Protein AF-0000000086882531 (afdb_homodimer)

InterPro domains:
  IPR013691 C-methyltransferase [PF08484] (257-352)
  IPR029063 S-adenosyl-L-methionine-dependent methyltransferase superfamily [G3DSA:3.40.50.150] (56-241)
  IPR029063 S-adenosyl-L-methionine-dependent methyltransferase superfamily [SSF53335] (78-250)
  IPR038576 Methyltransferase putative zinc binding domain superfamily [G3DSA:6.20.50.110] (1-54)

Solvent-accessible surface area (backbone atoms only — not comparable to full-atom values): 38892 Å² total; per-residue (Å²): 132,55,52,29,57,80,80,57,45,61,49,41,85,59,55,71,45,63,48,24,37,68,48,83,62,83,62,32,38,85,89,45,41,87,73,52,55,50,34,68,48,40,36,26,28,22,66,31,60,53,44,34,27,46,57,59,77,74,52,92,56,48,75,52,63,60,78,88,65,81,78,47,71,68,53,49,54,50,48,50,52,55,51,50,49,50,35,61,74,67,66,42,69,68,35,41,29,33,31,49,61,34,40,67,28,65,64,54,54,57,52,56,74,42,66,40,45,62,36,30,28,25,52,38,66,70,30,48,52,53,25,45,74,71,72,48,55,66,43,83,41,75,64,82,32,50,80,43,78,59,88,83,56,60,25,44,32,39,37,30,69,66,46,63,32,33,42,79,46,46,43,44,37,44,30,9,52,53,67,31,35,40,80,74,14,31,34,41,43,27,34,60,22,35,59,45,36,60,74,55,49,44,69,36,72,63,46,63,62,49,37,44,49,36,34,75,66,42,43,50,51,46,42,28,62,30,15,32,38,76,78,43,74,44,67,38,85,90,41,44,30,33,41,31,36,33,30,43,51,74,76,82,69,49,70,56,52,58,50,37,52,51,49,39,40,50,46,52,49,53,48,44,75,77,44,77,44,30,30,33,37,32,77,44,57,44,30,47,29,44,36,35,66,58,54,36,56,81,60,44,72,38,30,28,31,85,54,70,90,53,36,77,20,22,44,51,49,52,60,40,47,22,32,45,68,72,51,49,77,78,53,77,52,54,28,34,43,28,33,38,74,92,44,33,65,59,52,51,50,50,39,55,70,77,37,64,84,39,45,37,29,38,63,53,87,63,39,77,43,76,59,130,130,54,55,30,57,78,80,58,44,61,48,40,84,58,52,72,44,63,49,25,37,67,48,83,62,84,61,32,37,85,88,46,41,87,73,54,54,49,33,69,47,41,36,26,28,23,66,31,61,53,44,34,28,47,57,59,76,74,52,92,53,47,74,52,64,60,79,88,66,80,79,48,72,67,52,49,54,51,48,51,51,52,52,50,50,50,35,60,76,67,68,43,70,69,35,41,29,34,31,50,61,35,39,66,27,66,63,54,53,58,51,56,74,42,68,41,46,61,35,29,29,25,51,39,66,70,30,47,52,53,24,45,72,71,72,47,55,66,42,82,42,73,65,80,33,48,81,43,77,60,88,82,55,60,26,43,31,38,35,30,69,66,46,61,31,34,42,78,46,46,42,44,36,43,30,9,52,53,67,30,34,40,79,74,13,32,34,41,45,27,32,62,22,35,59,45,36,59,73,51,52,44,70,35,72,64,48,61,62,49,36,44,48,37,32,74,66,42,44,52,51,47,42,28,62,31,15,32,38,75,78,43,75,43,68,37,84,88,40,46,30,32,40,32,35,32,29,45,51,73,76,82,68,49,69,57,52,59,50,35,52,50,49,39,43,50,46,51,49,54,49,44,74,76,44,77,46,30,29,33,36,34,76,44,59,45,30,47,30,46,35,34,68,56,54,36,56,82,60,45,73,39,30,28,31,85,53,68,90,54,36,77,18,23,45,52,48,52,61,39,46,23,33,46,67,70,52,50,78,80,53,76,53,54,29,34,43,28,33,40,75,94,46,32,65,60,52,50,50,50,38,53,71,77,38,66,83,38,47,38,30,37,62,52,85,67,38,75,42,78,59,130

Sequence (744 aa):
MRKCRICGNETINLFKIENMPSRSQFFPTEEIINMDKPITLNIVQCSKCGLVQLDNEPVSYYKEVIRATSVSSKMKKFRLHQLKTFIEKYKLYKKKGIEIGCGNCDYLDILNELDIEIYGIEFSEKNIKICKEKNLKVFKGFIENEIYKIPKKPYDIFFIFNYLEHIPNPIIFLKGIWNNLTENGIGIIEVPNFNMILKEKMLSEFTIDHLSYFTKNTLELTLKLSGFEILEINEIWNDYILSAIVRKRNLINVEDFDNFKTILKKNIDDFIKENNDFAIWGAGHQALAIIAMTNLNKKCKFIIDSASFKQNKYTPATHIKIVSPEYLRKHNVKSILIMAGSYSDEIAQILKKEYPDIKNYILKQNKIIRNNMRKCRICGNETINLFKIENMPSRSQFFPTEEIINMDKPITLNIVQCSKCGLVQLDNEPVSYYKEVIRATSVSSKMKKFRLHQLKTFIEKYKLYKKKGIEIGCGNCDYLDILNELDIEIYGIEFSEKNIKICKEKNLKVFKGFIENEIYKIPKKPYDIFFIFNYLEHIPNPIIFLKGIWNNLTENGIGIIEVPNFNMILKEKMLSEFTIDHLSYFTKNTLELTLKLSGFEILEINEIWNDYILSAIVRKRNLINVEDFDNFKTILKKNIDDFIKENNDFAIWGAGHQALAIIAMTNLNKKCKFIIDSASFKQNKYTPATHIKIVSPEYLRKHNVKSILIMAGSYSDEIAQILKKEYPDIKNYILKQNKIIRNN

Radius of gyration: 32.29 Å; Cα contacts (8 Å, |Δi|>4): 1589; chains: 2; bounding box: 60×104×72 Å

Foldseek 3Di:
DFADLFPRADKAWDDKDWQAFPDPDDDDDPVCVVVGGGDMWTWIFGPPLTWIFTPDDADPCLQQDADPDAQDPVRLVVLLVVVQCVCVVVVCAQFEEEEEACHLVRSVLSVVPGRYRYEYEGADPVSVVSCVVVVGHYHHDALPFLCDEDPPFQGQEYEYEASLQQDSRSLRRLNNNLVRYDQWRKYKHKHFALVVCVVVVPPVPDDSRGGIHDHPSSVCSSQVSNQWDWPDWDQDPPSGMIMTMITGDDDDDCVVVVVVLVLLLVQVVVVCVVFQWEAEEAQDPVVLVSCQSNVCLVRHQAYEYQDPVQAQFARPPSGGHYHYPVVCVVPPTQEYEYDHPPCRVVVLVVCCVPPVRHWYWYQDPSHIHTDD/DFADLFPRADKAWDDKDWQAFPDPDDDDDPVCVVVGGGDMWTWIFGPPLTWIFTPDDADPCLQQDADPDAQDPVRLVVLLVVVQCVCVVVVCAQFEEEEEACHLVRSVLSVVPGRYRYEYEGADPVSVVSCVVVVGHYHHDALPFLCDEDPPFDGQEYEYEASLQQDSRSLRRLNNNLVRYDQWRKYKHKHFALVVCVVVVPPVPDDSRGGIHDHPSSVCSSQVSNQWDWPDWDQDPVSGMIMTMITGDDDDDCVVVVVVLVLLLVQVVVVCVVFQWEAEEAQDPVVLVSCQSNVCLVRHQAYEYQDPVQAQFARPPSGGHYHYPCVCVVPPTQEYEYDHPPCRVVVLVVCCVVPVRHWYWYQDPSHIHTDD

Organism: NCBI:txid2108365

pLDDT: mean 92.47, std 6.97, range [51.97, 98.88]

Secondary structure (DSSP, 8-state):
-PPPTTT---EEEEEEEEEE-S-SSSPPPTTTGGG---EEEEEEEESSS--EEE-SPPPTTGGG----SPPPHHHHHHHHHHHHHHHHHTT-TT-EEEEES-TTSHHHHHHTTSSSEEEEEES-HHHHHHHHHTT--EEE----STT---TT--EEEEEEES-GGG-S-HHHHHHHHHTTEEEEEEEEEEEE-HHHHHHTT-GGG--TT--EE--HHHHHHHHHHTTEEEEEEEEETTTTEEEEEEEEPPPPPTHHHHHHHHHHHHHHHHHHHH-SSEEEE--SHHHHHHHHHHTGGGT---EE-S-GGGTTEE-TTT-PEEE-TTHHHHS--SEEEE--GGGHHHHHHHHHHH-TTSEEEEEETTEEEEE-/-PPPTTT---EEEEEEEEEE-S-SSSPPPTTTGGG---EEEEEEEESSS--EEE-SPPPTTGGG----SPPPHHHHHHHHHHHHHHHHHTT-TT-EEEEES-TT-HHHHHHTTSSSEEEEEES-HHHHHHHHHTT--EEE----STT---TT--EEEEEEES-GGG-S-HHHHHHHHHTTEEEEEEEEEEEE-HHHHHHTT-GGG--TT--EE--HHHHHHHHHHTTEEEEEEEEETTTTEEEEEEEEPPPPPTHHHHHHHHHHHHHHHHHHHH-SSEEEE--SHHHHHHHHHHTGGGT---EE-S-GGGTTEE-TTT-PEEE-TTHHHHS--SEEEE--GGGHHHHHHHHHHH-TTSEEEEEETTEEEEE-

Structure (mmCIF, N/CA/C/O backbone):
data_AF-0000000086882531-model_v1
#
loop_
_entity.id
_entity.type
_entity.pdbx_description
1 polymer Methyltransferase
#
loop_
_atom_site.group_PDB
_atom_site.id
_atom_site.type_symbol
_atom_site.label_atom_id
_atom_site.label_alt_id
_atom_site.label_comp_id
_atom_site.label_asym_id
_atom_site.label_entity_id
_atom_site.label_seq_id
_atom_site.pdbx_PDB_ins_code
_atom_site.Cartn_x
_atom_site.Cartn_y
_atom_site.Cartn_z
_atom_site.occupancy
_atom_site.B_iso_or_equiv
_atom_site.auth_seq_id
_atom_site.auth_comp_id
_atom_site.auth_asym_id
_atom_site.auth_atom_id
_atom_site.pdbx_PDB_model_num
ATOM 1 N N . MET A 1 1 ? 15.336 5.59 17.641 1 72.19 1 MET A N 1
ATOM 2 C CA . MET A 1 1 ? 14.375 6.191 16.719 1 72.19 1 MET A CA 1
ATOM 3 C C . MET A 1 1 ? 13.062 5.422 16.719 1 72.19 1 MET A C 1
ATOM 5 O O . MET A 1 1 ? 13.055 4.191 16.812 1 72.19 1 MET A O 1
ATOM 9 N N . ARG A 1 2 ? 12.008 6.219 16.734 1 83.12 2 ARG A N 1
ATOM 10 C CA . ARG A 1 2 ? 10.688 5.598 16.656 1 83.12 2 ARG A CA 1
ATOM 11 C C . ARG A 1 2 ? 10.523 4.809 15.367 1 83.12 2 ARG A C 1
ATOM 13 O O . ARG A 1 2 ? 11.148 5.133 14.352 1 83.12 2 ARG A O 1
ATOM 20 N N . LYS A 1 3 ? 9.82 3.76 15.453 1 94.5 3 LYS A N 1
ATOM 21 C CA . LYS A 1 3 ? 9.461 2.971 14.281 1 94.5 3 LYS A CA 1
ATOM 22 C C . LYS A 1 3 ? 8.44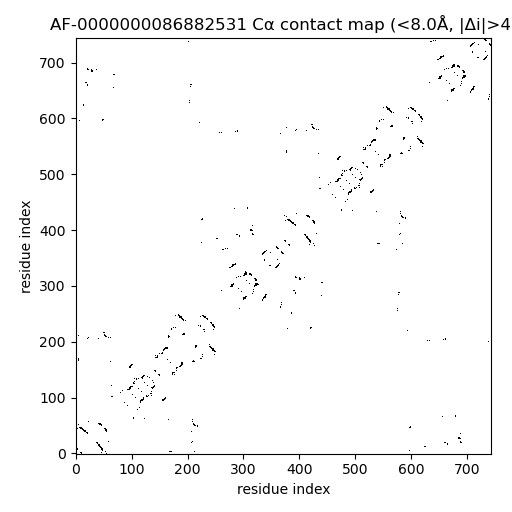5 3.709 13.414 1 94.5 3 LYS A C 1
ATOM 24 O O . LYS A 1 3 ? 7.793 4.648 13.875 1 94.5 3 LYS A O 1
ATOM 29 N N . CYS A 1 4 ? 8.461 3.334 12.18 1 97.19 4 CYS A N 1
ATOM 30 C CA . CYS A 1 4 ? 7.5 3.908 11.242 1 97.19 4 CYS A CA 1
ATOM 31 C C . CYS A 1 4 ? 6.078 3.754 11.766 1 97.19 4 CYS A C 1
ATOM 33 O O . CYS A 1 4 ? 5.684 2.672 12.203 1 97.19 4 CYS A O 1
ATOM 35 N N . ARG A 1 5 ? 5.301 4.77 11.664 1 96.81 5 ARG A N 1
ATOM 36 C CA . ARG A 1 5 ? 3.938 4.805 12.18 1 96.81 5 ARG A CA 1
ATOM 37 C C . ARG A 1 5 ? 2.994 3.986 11.312 1 96.81 5 ARG A C 1
ATOM 39 O O . ARG A 1 5 ? 1.882 3.654 11.727 1 96.81 5 ARG A O 1
ATOM 46 N N . ILE A 1 6 ? 3.428 3.627 10.125 1 95.94 6 ILE A N 1
ATOM 47 C CA . ILE A 1 6 ? 2.559 2.924 9.188 1 95.94 6 ILE A CA 1
ATOM 48 C C . ILE A 1 6 ? 2.957 1.452 9.117 1 95.94 6 ILE A C 1
ATOM 50 O O . ILE A 1 6 ? 2.137 0.568 9.383 1 95.94 6 ILE A O 1
ATOM 54 N N . CYS A 1 7 ? 4.262 1.248 8.844 1 94.12 7 CYS A N 1
ATOM 55 C CA . CYS A 1 7 ? 4.625 -0.129 8.523 1 94.12 7 CYS A CA 1
ATOM 56 C C . CYS A 1 7 ? 5.492 -0.729 9.625 1 94.12 7 CYS A C 1
ATOM 58 O O . CYS A 1 7 ? 5.836 -1.912 9.578 1 94.12 7 CYS A O 1
ATOM 60 N N . GLY A 1 8 ? 5.918 0.027 10.602 1 93.31 8 GLY A N 1
ATOM 61 C CA . GLY A 1 8 ? 6.652 -0.483 11.75 1 93.31 8 GLY A CA 1
ATOM 62 C C . GLY A 1 8 ? 8.133 -0.67 11.477 1 93.31 8 GLY A C 1
ATOM 63 O O . GLY A 1 8 ? 8.891 -1.048 12.367 1 93.31 8 GLY A O 1
ATOM 64 N N . ASN A 1 9 ? 8.609 -0.388 10.297 1 92 9 ASN A N 1
ATOM 65 C CA . ASN A 1 9 ? 10.023 -0.531 9.969 1 92 9 ASN A CA 1
ATOM 66 C C . ASN A 1 9 ? 10.852 0.616 10.539 1 92 9 ASN A C 1
ATOM 68 O O . ASN A 1 9 ? 10.305 1.567 11.094 1 92 9 ASN A O 1
ATOM 72 N N . GLU A 1 10 ? 12.148 0.481 10.352 1 92.94 10 GLU A N 1
ATOM 73 C CA . GLU A 1 10 ? 13.062 1.489 10.867 1 92.94 10 GLU A CA 1
ATOM 74 C C . GLU A 1 10 ? 12.984 2.777 10.055 1 92.94 10 GLU A C 1
ATOM 76 O O . GLU A 1 10 ? 12.695 2.746 8.859 1 92.94 10 GLU A O 1
ATOM 81 N N . THR A 1 11 ? 13.219 3.846 10.781 1 95.25 11 THR A N 1
ATOM 82 C CA . THR A 1 11 ? 13.25 5.148 10.133 1 95.25 11 THR A CA 1
ATOM 83 C C . THR A 1 11 ? 14.68 5.688 10.07 1 95.25 11 THR A C 1
ATOM 85 O O . THR A 1 11 ? 15.547 5.246 10.836 1 95.25 11 THR A O 1
ATOM 88 N N . ILE A 1 12 ? 14.891 6.527 9.102 1 93 12 ILE A N 1
ATOM 89 C CA . ILE A 1 12 ? 16.188 7.176 8.922 1 93 12 ILE A CA 1
ATOM 90 C C . ILE A 1 12 ? 16.047 8.672 9.18 1 93 12 ILE A C 1
ATOM 92 O O . ILE A 1 12 ? 15.07 9.297 8.766 1 93 12 ILE A O 1
ATOM 96 N N . ASN A 1 13 ? 17.078 9.258 9.836 1 93 13 ASN A N 1
ATOM 97 C CA . ASN A 1 13 ? 17.078 10.695 10.086 1 93 13 ASN A CA 1
ATOM 98 C C . ASN A 1 13 ? 17.172 11.492 8.781 1 93 13 ASN A C 1
ATOM 100 O O . ASN A 1 13 ? 18.062 11.242 7.969 1 93 13 ASN A O 1
ATOM 104 N N . LEU A 1 14 ? 16.281 12.367 8.625 1 91.31 14 LEU A N 1
ATOM 105 C CA . LEU A 1 14 ? 16.344 13.25 7.465 1 91.31 14 LEU A CA 1
ATOM 106 C C . LEU A 1 14 ? 16.984 14.586 7.836 1 91.31 14 LEU A C 1
ATOM 108 O O . LEU A 1 14 ? 18.078 14.914 7.348 1 91.31 14 LEU A O 1
ATOM 112 N N . PHE A 1 15 ? 16.25 15.391 8.672 1 90.19 15 PHE A N 1
ATOM 113 C CA . PHE A 1 15 ? 16.766 16.672 9.156 1 90.19 15 PHE A CA 1
ATOM 114 C C . PHE A 1 15 ? 16.062 17.078 10.445 1 90.19 15 PHE A C 1
ATOM 116 O O . PHE A 1 15 ? 15.148 16.391 10.906 1 90.19 15 PHE A O 1
ATOM 123 N N . LYS A 1 16 ? 16.578 18.141 11.023 1 92.5 16 LYS A N 1
ATOM 124 C CA . LYS A 1 16 ? 16.047 18.688 12.258 1 92.5 16 LYS A CA 1
ATOM 125 C C . LYS A 1 16 ? 15.727 20.172 12.109 1 92.5 16 LYS A C 1
ATOM 127 O O . LYS A 1 16 ? 16.359 20.875 11.32 1 92.5 16 LYS A O 1
ATOM 132 N N . ILE A 1 17 ? 14.703 20.594 12.75 1 91.69 17 ILE A N 1
ATOM 133 C CA . ILE A 1 17 ? 14.383 22.016 12.852 1 91.69 17 ILE A CA 1
ATOM 134 C C . ILE A 1 17 ? 14.414 22.453 14.312 1 91.69 17 ILE A C 1
ATOM 136 O O . ILE A 1 17 ? 13.617 21.984 15.133 1 91.69 17 ILE A O 1
ATOM 140 N N . GLU A 1 18 ? 15.273 23.406 14.602 1 92.69 18 GLU A N 1
ATOM 141 C CA . GLU A 1 18 ? 15.5 23.812 15.984 1 92.69 18 GLU A CA 1
ATOM 142 C C . GLU A 1 18 ? 14.609 25 16.359 1 92.69 18 GLU A C 1
ATOM 144 O O . GLU A 1 18 ? 14.07 25.688 15.484 1 92.69 18 GLU A O 1
ATOM 149 N N . ASN A 1 19 ? 14.422 25.172 17.672 1 92.88 19 ASN A N 1
ATOM 150 C CA . ASN A 1 19 ? 13.781 26.328 18.297 1 92.88 19 ASN A CA 1
ATOM 151 C C . ASN A 1 19 ? 12.32 26.438 17.875 1 92.88 19 ASN A C 1
ATOM 153 O O . ASN A 1 19 ? 11.805 27.547 17.703 1 92.88 19 ASN A O 1
ATOM 157 N N . MET A 1 20 ? 11.695 25.281 17.703 1 95 20 MET A N 1
ATOM 158 C CA . MET A 1 20 ? 10.305 25.266 17.25 1 95 20 MET A CA 1
ATOM 159 C C . MET A 1 20 ? 9.344 25.281 18.438 1 95 20 MET A C 1
ATOM 161 O O . MET A 1 20 ? 9.711 24.906 19.547 1 95 20 MET A O 1
ATOM 165 N N . PRO A 1 21 ? 8.125 25.797 18.156 1 94 21 PRO A N 1
ATOM 166 C CA . PRO A 1 21 ? 7.105 25.719 19.203 1 94 21 PRO A CA 1
ATOM 167 C C . PRO A 1 21 ? 6.828 24.297 19.672 1 94 21 PRO A C 1
ATOM 169 O O . PRO A 1 21 ? 6.742 23.391 18.844 1 94 21 PRO A O 1
ATOM 172 N N . SER A 1 22 ? 6.695 24.094 20.969 1 91.88 22 SER A N 1
ATOM 173 C CA . SER A 1 22 ? 6.371 22.781 21.531 1 91.88 22 SER A CA 1
ATOM 174 C C . SER A 1 22 ? 4.879 22.5 21.438 1 91.88 22 SER A C 1
ATOM 176 O O . SER A 1 22 ? 4.426 21.406 21.781 1 91.88 22 SER A O 1
ATOM 178 N N . ARG A 1 23 ? 4.156 23.469 20.984 1 87.75 23 ARG A N 1
ATOM 179 C CA . ARG A 1 23 ? 2.703 23.375 20.875 1 87.75 23 ARG A CA 1
ATOM 180 C C . ARG A 1 23 ? 2.174 24.375 19.844 1 87.75 23 ARG A C 1
ATOM 182 O O . ARG A 1 23 ? 2.725 25.453 19.672 1 87.75 23 ARG A O 1
ATOM 189 N N . SER A 1 24 ? 1.18 23.922 19.188 1 80.75 24 SER A N 1
ATOM 190 C CA . SER A 1 24 ? 0.514 24.812 18.25 1 80.75 24 SER A CA 1
ATOM 191 C C . SER A 1 24 ? -0.812 25.312 18.797 1 80.75 24 SER A C 1
ATOM 193 O O . SER A 1 24 ? -1.482 26.141 18.188 1 80.75 24 SER A O 1
ATOM 195 N N . GLN A 1 25 ? -1.123 24.703 19.844 1 78.75 25 GLN A N 1
ATOM 196 C CA . GLN A 1 25 ? -2.32 25.109 20.578 1 78.75 25 GLN A CA 1
ATOM 197 C C . GLN A 1 25 ? -1.998 25.406 22.031 1 78.75 25 GLN A C 1
ATOM 199 O O . GLN A 1 25 ? -0.89 25.125 22.5 1 78.75 25 GLN A O 1
ATOM 204 N N . PHE A 1 26 ? -2.9 26.125 22.75 1 81.88 26 PHE A N 1
ATOM 205 C CA . PHE A 1 26 ? -2.768 26.438 24.172 1 81.88 26 PHE A CA 1
ATOM 206 C C . PHE A 1 26 ? -1.588 27.375 24.406 1 81.88 26 PHE A C 1
ATOM 208 O O . PHE A 1 26 ? -0.635 27.016 25.094 1 81.88 26 PHE A O 1
ATOM 215 N N . PHE A 1 27 ? -1.718 28.547 24 1 90.19 27 PHE A N 1
ATOM 216 C CA . PHE A 1 27 ? -0.686 29.578 24.078 1 90.19 27 PHE A CA 1
ATOM 217 C C . PHE A 1 27 ? -0.364 29.906 25.531 1 90.19 27 PHE A C 1
ATOM 219 O O . PHE A 1 27 ? -1.26 29.969 26.375 1 90.19 27 PHE A O 1
ATOM 226 N N . PRO A 1 28 ? 0.901 30.094 25.797 1 92.56 28 PRO A N 1
ATOM 227 C CA . PRO A 1 28 ? 1.284 30.406 27.172 1 92.56 28 PRO A CA 1
ATOM 228 C C . PRO A 1 28 ? 0.751 31.75 27.656 1 92.56 28 PRO A C 1
ATOM 230 O O . PRO A 1 28 ? 0.736 32.719 26.891 1 92.56 28 PRO A O 1
ATOM 233 N N . THR A 1 29 ? 0.292 31.766 28.891 1 93.06 29 THR A N 1
ATOM 234 C CA . THR A 1 29 ? -0.049 33 29.578 1 93.06 29 THR A CA 1
ATOM 235 C C . THR A 1 29 ? 1.18 33.594 30.25 1 93.06 29 THR A C 1
ATOM 237 O O . THR A 1 29 ? 2.248 33 30.266 1 93.06 29 THR A O 1
ATOM 240 N N . GLU A 1 30 ? 0.926 34.781 30.734 1 92.31 30 GLU A N 1
ATOM 241 C CA . GLU A 1 30 ? 2.021 35.438 31.438 1 92.31 30 GLU A CA 1
ATOM 242 C C . GLU A 1 30 ? 2.516 34.594 32.625 1 92.31 30 GLU A C 1
ATOM 244 O O . GLU A 1 30 ? 3.711 34.594 32.906 1 92.31 30 GLU A O 1
ATOM 249 N N . GLU A 1 31 ? 1.667 33.844 33.219 1 92.06 31 GLU A N 1
ATOM 250 C CA . GLU A 1 31 ? 1.961 33.062 34.438 1 92.06 31 GLU A CA 1
ATOM 251 C C . GLU A 1 31 ? 2.846 31.875 34.125 1 92.06 31 GLU A C 1
ATOM 253 O O . GLU A 1 31 ? 3.643 31.438 34.969 1 92.06 31 GLU A O 1
ATOM 258 N N . ILE A 1 32 ? 2.717 31.359 32.906 1 91.19 32 ILE A N 1
ATOM 259 C CA . ILE A 1 32 ? 3.406 30.109 32.656 1 91.19 32 ILE A CA 1
ATOM 260 C C . ILE A 1 32 ? 4.395 30.281 31.5 1 91.19 32 ILE A C 1
ATOM 262 O O . ILE A 1 32 ? 4.949 29.312 30.984 1 91.19 32 ILE A O 1
ATOM 266 N N . ILE A 1 33 ? 4.578 31.438 31.062 1 92.06 33 ILE A N 1
ATOM 267 C CA . ILE A 1 33 ? 5.426 31.734 29.906 1 92.06 33 ILE A CA 1
ATOM 268 C C . ILE A 1 33 ? 6.84 31.219 30.156 1 92.06 33 ILE A C 1
ATOM 270 O O . ILE A 1 33 ? 7.52 30.781 29.234 1 92.06 33 ILE A O 1
ATOM 274 N N . ASN A 1 34 ? 7.332 31.266 31.391 1 91 34 ASN A N 1
ATOM 275 C CA . ASN A 1 34 ? 8.688 30.844 31.734 1 91 34 ASN A CA 1
ATOM 276 C C . ASN A 1 34 ? 8.852 29.344 31.609 1 91 34 ASN A C 1
ATOM 278 O O . ASN A 1 34 ? 9.969 28.828 31.5 1 91 34 ASN A O 1
ATOM 282 N N . MET A 1 35 ? 7.742 28.641 31.609 1 92 35 MET A N 1
ATOM 283 C CA . MET A 1 35 ? 7.773 27.188 31.516 1 92 35 MET A CA 1
ATOM 284 C C . MET A 1 35 ? 7.785 26.734 30.062 1 92 35 MET A C 1
ATOM 286 O O . MET A 1 35 ? 8.109 25.594 29.766 1 92 35 MET A O 1
ATOM 290 N N . ASP A 1 36 ? 7.391 27.625 29.219 1 93.75 36 ASP A N 1
ATOM 291 C CA . ASP A 1 36 ? 7.344 27.297 27.797 1 93.75 36 ASP A CA 1
ATOM 292 C C . ASP A 1 36 ? 8.742 27.297 27.188 1 93.75 36 ASP A C 1
ATOM 294 O O . ASP A 1 36 ? 9.43 28.328 27.203 1 93.75 36 ASP A O 1
ATOM 298 N N . LYS A 1 37 ? 9.195 26.125 26.688 1 93.56 37 LYS A N 1
ATOM 299 C CA . LYS A 1 37 ? 10.516 26 26.078 1 93.56 37 LYS A CA 1
ATOM 300 C C . LYS A 1 37 ? 10.406 25.531 24.641 1 93.56 37 LYS A C 1
ATOM 302 O O . LYS A 1 37 ? 9.562 24.688 24.312 1 93.56 37 LYS A O 1
ATOM 307 N N . PRO A 1 38 ? 11.289 26.141 23.797 1 95.12 38 PRO A N 1
ATOM 308 C CA . PRO A 1 38 ? 11.32 25.625 22.422 1 95.12 38 PRO A CA 1
ATOM 309 C C . PRO A 1 38 ? 11.789 24.172 22.328 1 95.12 38 PRO A C 1
ATOM 311 O O . PRO A 1 38 ? 12.383 23.656 23.281 1 95.12 38 PRO A O 1
ATOM 314 N N . ILE A 1 39 ? 11.445 23.562 21.234 1 96.06 39 ILE A N 1
ATOM 315 C CA . ILE A 1 39 ? 11.844 22.172 21.016 1 96.06 39 ILE A CA 1
ATOM 316 C C . ILE A 1 39 ? 12.508 22.031 19.656 1 96.06 39 ILE A C 1
ATOM 318 O O . ILE A 1 39 ? 12.461 22.953 18.828 1 96.06 39 ILE A O 1
ATOM 322 N N . THR A 1 40 ? 13.141 20.891 19.531 1 96.62 40 THR A N 1
ATOM 323 C CA . THR A 1 40 ? 13.664 20.484 18.219 1 96.62 40 THR A CA 1
ATOM 324 C C . THR A 1 40 ? 12.758 19.453 17.562 1 96.62 40 THR A C 1
ATOM 326 O O . THR A 1 40 ? 12.406 18.453 18.172 1 96.62 40 THR A O 1
ATOM 329 N N . LEU A 1 41 ? 12.289 19.781 16.344 1 95.81 41 LEU A N 1
ATOM 330 C CA . LEU A 1 41 ? 11.57 18.781 15.562 1 95.81 41 LEU A CA 1
ATOM 331 C C . LEU A 1 41 ? 12.547 17.844 14.852 1 95.81 41 LEU A C 1
ATOM 333 O O . LEU A 1 41 ? 13.43 18.297 14.125 1 95.81 41 LEU A O 1
ATOM 337 N N . ASN A 1 42 ? 12.406 16.594 15.102 1 96.62 42 ASN A N 1
ATOM 338 C CA . ASN A 1 42 ? 13.203 15.562 14.438 1 96.62 42 ASN A CA 1
ATOM 339 C C . ASN A 1 42 ? 12.422 14.875 13.32 1 96.62 42 ASN A C 1
ATOM 341 O O . ASN A 1 42 ? 11.594 14 13.578 1 96.62 42 ASN A O 1
ATOM 345 N N . ILE A 1 43 ? 12.742 15.227 12.102 1 95.06 43 ILE A N 1
ATOM 346 C CA . ILE A 1 43 ? 12.039 14.688 10.945 1 95.06 43 ILE A CA 1
ATOM 347 C C . ILE A 1 43 ? 12.773 13.453 10.422 1 95.06 43 ILE A C 1
ATOM 349 O O . ILE A 1 43 ? 13.969 13.508 10.125 1 95.06 43 ILE A O 1
ATOM 353 N N . VAL A 1 44 ? 12.039 12.375 10.312 1 96.38 44 VAL A N 1
ATOM 354 C CA . VAL A 1 44 ? 12.609 11.109 9.875 1 96.38 44 VAL A CA 1
ATOM 355 C C . VAL A 1 44 ? 11.781 10.531 8.727 1 96.38 44 VAL A C 1
ATOM 357 O O . VAL A 1 44 ? 10.656 10.984 8.484 1 96.38 44 VAL A O 1
ATOM 360 N N . GLN A 1 45 ? 12.336 9.602 8.016 1 95.56 45 GLN A N 1
ATOM 361 C CA . GLN A 1 45 ? 11.641 8.906 6.934 1 95.56 45 GLN A CA 1
ATOM 362 C C . GLN A 1 45 ? 11.812 7.395 7.055 1 95.56 45 GLN A C 1
ATOM 364 O O . GLN A 1 45 ? 12.891 6.906 7.395 1 95.56 45 GLN A O 1
ATOM 369 N N . CYS A 1 46 ? 10.758 6.719 6.84 1 95.81 46 CYS A N 1
ATOM 370 C CA . CYS A 1 46 ? 10.812 5.262 6.832 1 95.81 46 CYS A CA 1
ATOM 371 C C . CYS A 1 46 ? 11.648 4.754 5.664 1 95.81 46 CYS A C 1
ATOM 373 O O . CYS A 1 46 ? 11.469 5.195 4.527 1 95.81 46 CYS A O 1
ATOM 375 N N . SER A 1 47 ? 12.445 3.795 5.895 1 89.69 47 SER A N 1
ATOM 376 C CA . SER A 1 47 ? 13.336 3.236 4.883 1 89.69 47 SER A CA 1
ATOM 377 C C . SER A 1 47 ? 12.586 2.307 3.936 1 89.69 47 SER A C 1
ATOM 379 O O . SER A 1 47 ? 13.109 1.926 2.887 1 89.69 47 SER A O 1
ATOM 381 N N . LYS A 1 48 ? 11.383 1.989 4.25 1 92.75 48 LYS A N 1
ATOM 382 C CA . LYS A 1 48 ? 10.633 1.029 3.445 1 92.75 48 LYS A CA 1
ATOM 383 C C . LYS A 1 48 ? 9.422 1.687 2.797 1 92.75 48 LYS A C 1
ATOM 385 O O . LYS A 1 48 ? 9.492 2.16 1.662 1 92.75 48 LYS A O 1
ATOM 390 N N . CYS A 1 49 ? 8.438 2.062 3.561 1 94.31 49 CYS A N 1
ATOM 391 C CA . CYS A 1 49 ? 7.207 2.566 2.955 1 94.31 49 CYS A CA 1
ATOM 392 C C . CYS A 1 49 ? 7.371 4.016 2.516 1 94.31 49 CYS A C 1
ATOM 394 O O . CYS A 1 49 ? 6.555 4.535 1.753 1 94.31 49 CYS A O 1
ATOM 396 N N . GLY A 1 50 ? 8.383 4.719 3.094 1 95.44 50 GLY A N 1
ATOM 397 C CA . GLY A 1 50 ? 8.711 6.059 2.625 1 95.44 50 GLY A CA 1
ATOM 398 C C . GLY A 1 50 ? 8.016 7.152 3.416 1 95.44 50 GLY A C 1
ATOM 399 O O . GLY A 1 50 ? 8.211 8.336 3.145 1 95.44 50 GLY A O 1
ATOM 400 N N . LEU A 1 51 ? 7.297 6.812 4.41 1 97.38 51 LEU A N 1
ATOM 401 C CA . LEU A 1 51 ? 6.602 7.824 5.195 1 97.38 51 LEU A CA 1
ATOM 402 C C . LEU A 1 51 ? 7.59 8.781 5.852 1 97.38 51 LEU A C 1
ATOM 404 O O . LEU A 1 51 ? 8.562 8.352 6.469 1 97.38 51 LEU A O 1
ATOM 408 N N . VAL A 1 52 ? 7.328 10.055 5.68 1 96.44 52 VAL A N 1
ATOM 409 C CA . VAL A 1 52 ? 7.996 11.086 6.477 1 96.44 52 VAL A CA 1
ATOM 410 C C . VAL A 1 52 ? 7.18 11.375 7.734 1 96.44 52 VAL A C 1
ATOM 412 O O . VAL A 1 52 ? 5.957 11.516 7.668 1 96.44 52 VAL A O 1
ATOM 415 N N . GLN A 1 53 ? 7.883 11.367 8.852 1 97.94 53 GLN A N 1
ATOM 416 C CA . GLN A 1 53 ? 7.18 11.547 10.117 1 97.94 53 GLN A CA 1
ATOM 417 C C . GLN A 1 53 ? 8.07 12.227 11.148 1 97.94 53 GLN A C 1
ATOM 419 O O . GLN A 1 53 ? 9.281 12.367 10.938 1 97.94 53 GLN A O 1
ATOM 424 N N . LEU A 1 54 ? 7.43 12.695 12.156 1 97.38 54 LEU A N 1
ATOM 425 C CA . LEU A 1 54 ? 8.188 13.18 13.312 1 97.38 54 LEU A CA 1
ATOM 426 C C . LEU A 1 54 ? 8.594 12.016 14.211 1 97.38 54 LEU A C 1
ATOM 428 O O . LEU A 1 54 ? 7.805 11.094 14.445 1 97.38 54 LEU A O 1
ATOM 432 N N . ASP A 1 55 ? 9.789 12.047 14.648 1 97 55 ASP A N 1
ATOM 433 C CA . ASP A 1 55 ? 10.258 11.109 15.664 1 97 55 ASP A CA 1
ATOM 434 C C . ASP A 1 55 ? 9.984 11.641 17.078 1 97 55 ASP A C 1
ATOM 436 O O . ASP A 1 55 ? 10.219 10.938 18.062 1 97 55 ASP A O 1
ATOM 440 N N . ASN A 1 56 ? 9.414 12.797 17.219 1 96.56 56 ASN A N 1
ATOM 441 C CA . ASN A 1 56 ? 9.039 13.391 18.5 1 96.56 56 ASN A CA 1
ATOM 442 C C . ASN A 1 56 ? 7.879 12.648 19.156 1 96.56 56 ASN A C 1
ATOM 444 O O . ASN A 1 56 ? 7.094 11.992 18.469 1 96.56 56 ASN A O 1
ATOM 448 N N . GLU A 1 57 ? 7.812 12.742 20.484 1 95.19 57 GLU A N 1
ATOM 449 C CA . GLU A 1 57 ? 6.609 12.273 21.172 1 95.19 57 GLU A CA 1
ATOM 450 C C . GLU A 1 57 ? 5.391 13.102 20.766 1 95.19 57 GLU A C 1
ATOM 452 O O . GLU A 1 57 ? 5.488 14.32 20.594 1 95.19 57 GLU A O 1
ATOM 457 N N . PRO A 1 58 ? 4.305 12.391 20.547 1 94.62 58 PRO A N 1
ATOM 458 C CA . PRO A 1 58 ? 3.096 13.172 20.297 1 94.62 58 PRO A CA 1
ATOM 459 C C . PRO A 1 58 ? 2.795 14.18 21.406 1 94.62 58 PRO A C 1
ATOM 461 O O . PRO A 1 58 ? 3.1 13.922 22.578 1 94.62 58 PRO A O 1
ATOM 464 N N . VAL A 1 59 ? 2.215 15.266 20.984 1 93.31 59 VAL A N 1
ATOM 465 C CA . VAL A 1 59 ? 1.762 16.219 22 1 93.31 59 VAL A CA 1
ATOM 466 C C . VAL A 1 59 ? 0.678 15.57 22.859 1 93.31 59 VAL A C 1
ATOM 468 O O . VAL A 1 59 ? -0.048 14.688 22.406 1 93.31 59 VAL A O 1
ATOM 471 N N . SER A 1 60 ? 0.548 16.031 24.047 1 91 60 SER A N 1
ATOM 472 C CA . SER A 1 60 ? -0.393 15.453 25 1 91 60 SER A CA 1
ATOM 473 C C . SER A 1 60 ? -1.835 15.68 24.562 1 91 60 SER A C 1
ATOM 475 O O . SER A 1 60 ? -2.732 14.922 24.953 1 91 60 SER A O 1
ATOM 477 N N . TYR A 1 61 ? -2.059 16.641 23.734 1 90.88 61 TYR A N 1
ATOM 478 C CA . TYR A 1 61 ? -3.416 17 23.344 1 90.88 61 TYR A CA 1
ATOM 479 C C . TYR A 1 61 ? -3.723 16.531 21.922 1 90.88 61 TYR A C 1
ATOM 481 O O . TYR A 1 61 ? -4.59 17.094 21.25 1 90.88 61 TYR A O 1
ATOM 489 N N . TYR A 1 62 ? -3.068 15.57 21.375 1 92.19 62 TYR A N 1
ATOM 490 C CA . TYR A 1 62 ? -3.221 15.18 19.984 1 92.19 62 TYR A CA 1
ATOM 491 C C . TYR A 1 62 ? -4.645 14.719 19.703 1 92.19 62 TYR A C 1
ATOM 493 O O . TYR A 1 62 ? -5.102 14.766 18.562 1 92.19 62 TYR A O 1
ATOM 501 N N . LYS A 1 63 ? -5.426 14.328 20.75 1 92.12 63 LYS A N 1
ATOM 502 C CA . LYS A 1 63 ? -6.805 13.875 20.578 1 92.12 63 LYS A CA 1
ATOM 503 C C . LYS A 1 63 ? -7.746 15.047 20.344 1 92.12 63 LYS A C 1
ATOM 505 O O . LYS A 1 63 ? -8.867 14.867 19.875 1 92.12 63 LYS A O 1
ATOM 510 N N . GLU A 1 64 ? -7.273 16.25 20.688 1 86.56 64 GLU A N 1
ATOM 511 C CA . GLU A 1 64 ? -8.148 17.422 20.703 1 86.56 64 GLU A CA 1
ATOM 512 C C . GLU A 1 64 ? -7.645 18.5 19.734 1 86.56 64 GLU A C 1
ATOM 514 O O . GLU A 1 64 ? -7.965 19.672 19.891 1 86.56 64 GLU A O 1
ATOM 519 N N . VAL A 1 65 ? -6.852 18.062 18.859 1 77.19 65 VAL A N 1
ATOM 520 C CA . VAL A 1 65 ? -6.301 19.062 17.953 1 77.19 65 VAL A CA 1
ATOM 521 C C . VAL A 1 65 ? -7.426 19.719 17.156 1 77.19 65 VAL A C 1
ATOM 523 O O . VAL A 1 65 ? -8.359 19.047 16.719 1 77.19 65 VAL A O 1
ATOM 526 N N . ILE A 1 66 ? -7.398 21.109 17.172 1 67.56 66 ILE A N 1
ATOM 527 C CA . ILE A 1 66 ? -8.453 21.812 16.453 1 67.56 66 ILE A CA 1
ATOM 528 C C . ILE A 1 66 ? -7.828 22.75 15.414 1 67.56 66 ILE A C 1
ATOM 530 O O . ILE A 1 66 ? -6.652 23.109 15.516 1 67.56 66 ILE A O 1
ATOM 534 N N . ARG A 1 67 ? -8.711 22.906 14.461 1 64.31 67 ARG A N 1
ATOM 535 C CA . ARG A 1 67 ? -8.438 24.047 13.578 1 64.31 67 ARG A CA 1
ATOM 536 C C . ARG A 1 67 ? -8.773 25.359 14.266 1 64.31 67 ARG A C 1
ATOM 538 O O . ARG A 1 67 ? -9.812 25.484 14.906 1 64.31 67 ARG A O 1
ATOM 545 N N . ALA A 1 68 ? -7.867 26.281 14.312 1 53.22 68 ALA A N 1
ATOM 546 C CA . ALA A 1 68 ? -7.98 27.516 15.062 1 53.22 68 ALA A CA 1
ATOM 547 C C . ALA A 1 68 ? -8.953 28.484 14.391 1 53.22 68 ALA A C 1
ATOM 549 O O . ALA A 1 68 ? -9.547 29.344 15.055 1 53.22 68 ALA A O 1
ATOM 550 N N . THR A 1 69 ? -9.094 28.297 13.078 1 55.84 69 THR A N 1
ATOM 551 C CA . THR A 1 69 ? -9.828 29.375 12.422 1 55.84 69 THR A CA 1
ATOM 552 C C . THR A 1 69 ? -11.156 28.875 11.867 1 55.84 69 THR A C 1
ATOM 554 O O . THR A 1 69 ? -11.289 27.688 11.523 1 55.84 69 THR A O 1
ATOM 557 N N . SER A 1 70 ? -12.094 29.781 12.016 1 61.72 70 SER A N 1
ATOM 558 C CA . SER A 1 70 ? -13.383 29.531 11.391 1 61.72 70 SER A CA 1
ATOM 559 C C . SER A 1 70 ? -13.242 29.359 9.883 1 61.72 70 SER A C 1
ATOM 561 O O . SER A 1 70 ? -12.273 29.828 9.281 1 61.72 70 SER A O 1
ATOM 563 N N . VAL A 1 71 ? -14.18 28.703 9.328 1 70.19 71 VAL A N 1
ATOM 564 C CA . VAL A 1 71 ? -14.188 28.406 7.895 1 70.19 71 VAL A CA 1
ATOM 565 C C . VAL A 1 71 ? -14.578 29.672 7.117 1 70.19 71 VAL A C 1
ATOM 567 O O . VAL A 1 71 ? -15.562 30.328 7.445 1 70.19 71 VAL A O 1
ATOM 570 N N . SER A 1 72 ? -13.711 30.062 6.266 1 73.31 72 SER A N 1
ATOM 571 C CA . SER A 1 72 ? -14.023 31.203 5.406 1 73.31 72 SER A CA 1
ATOM 572 C C . SER A 1 72 ? -15.227 30.922 4.516 1 73.31 72 SER A C 1
ATOM 574 O O . SER A 1 72 ? -15.602 29.75 4.336 1 73.31 72 SER A O 1
ATOM 576 N N . SER A 1 73 ? -15.812 31.984 4.012 1 80.19 73 SER A N 1
ATOM 577 C CA . SER A 1 73 ? -16.938 31.828 3.096 1 80.19 73 SER A CA 1
ATOM 578 C C . SER A 1 73 ? -16.531 31.047 1.854 1 80.19 73 SER A C 1
ATOM 580 O O . SER A 1 73 ? -17.297 30.219 1.347 1 80.19 73 SER A O 1
ATOM 582 N N . LYS A 1 74 ? -15.375 31.297 1.396 1 83.19 74 LYS A N 1
ATOM 583 C CA . LYS A 1 74 ? -14.867 30.609 0.22 1 83.19 74 LYS A CA 1
ATOM 584 C C . LYS A 1 74 ? -14.719 29.109 0.49 1 83.19 74 LYS A C 1
ATOM 586 O O . LYS A 1 74 ? -15.109 28.281 -0.338 1 83.19 74 LYS A O 1
ATOM 591 N N . MET A 1 75 ? -14.234 28.781 1.592 1 86.88 75 MET A N 1
ATOM 592 C CA . MET A 1 75 ? -14.055 27.391 1.969 1 86.88 75 MET A CA 1
ATOM 593 C C . MET A 1 75 ? -15.398 26.703 2.172 1 86.88 75 MET A C 1
ATOM 595 O O . MET A 1 75 ? -15.57 25.547 1.786 1 86.88 75 MET A O 1
ATOM 599 N N . LYS A 1 76 ? -16.297 27.391 2.777 1 89.94 76 LYS A N 1
ATOM 600 C CA . LYS A 1 76 ? -17.625 26.828 2.992 1 89.94 76 LYS A CA 1
ATOM 601 C C . LYS A 1 76 ? -18.297 26.469 1.667 1 89.94 76 LYS A C 1
ATOM 603 O O . LYS A 1 76 ? -18.891 25.391 1.538 1 89.94 76 LYS A O 1
ATOM 608 N N . LYS A 1 77 ? -18.172 27.406 0.729 1 92.31 77 LYS A N 1
ATOM 609 C CA . LYS A 1 77 ? -18.75 27.141 -0.587 1 92.31 77 LYS A CA 1
ATOM 610 C C . LYS A 1 77 ? -18.078 25.953 -1.259 1 92.31 77 LYS A C 1
ATOM 612 O O . LYS A 1 77 ? -18.734 25.125 -1.87 1 92.31 77 LYS A O 1
ATOM 617 N N . PHE A 1 78 ? -16.812 25.922 -1.144 1 93.5 78 PHE A N 1
ATOM 618 C CA . PHE A 1 78 ? -16.031 24.828 -1.713 1 93.5 78 PHE A CA 1
ATOM 619 C C . PHE A 1 78 ? -16.453 23.5 -1.104 1 93.5 78 PHE A C 1
ATOM 621 O O . PHE A 1 78 ? -16.703 22.531 -1.825 1 93.5 78 PHE A O 1
ATOM 628 N N . ARG A 1 79 ? -16.562 23.453 0.156 1 95.62 79 ARG A N 1
ATOM 629 C CA . ARG A 1 79 ? -16.906 22.25 0.888 1 95.62 79 ARG A CA 1
ATOM 630 C C . ARG A 1 79 ? -18.312 21.781 0.566 1 95.62 79 ARG A C 1
ATOM 632 O O . ARG A 1 79 ? -18.562 20.594 0.375 1 95.62 79 ARG A O 1
ATOM 639 N N . LEU A 1 80 ? -19.203 22.719 0.536 1 96.5 80 LEU A N 1
ATOM 640 C CA . LEU A 1 80 ? -20.594 22.391 0.221 1 96.5 80 LEU A CA 1
ATOM 641 C C . LEU A 1 80 ? -20.688 21.719 -1.146 1 96.5 80 LEU A C 1
ATOM 643 O O . LEU A 1 80 ? -21.375 20.703 -1.298 1 96.5 80 LEU A O 1
ATOM 647 N N . HIS A 1 81 ? -19.984 22.297 -2.061 1 97.25 81 HIS A N 1
ATOM 648 C CA . HIS A 1 81 ? -19.984 21.719 -3.4 1 97.25 81 HIS A CA 1
ATOM 649 C C . HIS A 1 81 ? -19.359 20.328 -3.406 1 97.25 81 HIS A C 1
ATOM 651 O O . HIS A 1 81 ? -19.922 19.391 -3.994 1 97.25 81 HIS A O 1
ATOM 657 N N . GLN A 1 82 ? -18.219 20.156 -2.775 1 97.56 82 GLN A N 1
ATOM 658 C CA . GLN A 1 82 ? -17.5 18.891 -2.705 1 97.56 82 GLN A CA 1
ATOM 659 C C . GLN A 1 82 ? -18.375 17.812 -2.08 1 97.56 82 GLN A C 1
ATOM 661 O O . GLN A 1 82 ? -18.5 16.703 -2.625 1 97.56 82 GLN A O 1
ATOM 666 N N . LEU A 1 83 ? -19 18.141 -0.986 1 98.31 83 LEU A N 1
ATOM 667 C CA . LEU A 1 83 ? -19.734 17.156 -0.194 1 98.31 83 LEU A CA 1
ATOM 668 C C . LEU A 1 83 ? -21.062 16.812 -0.848 1 98.31 83 LEU A C 1
ATOM 670 O O . LEU A 1 83 ? -21.5 15.656 -0.811 1 98.31 83 LEU A O 1
ATOM 674 N N . LYS A 1 84 ? -21.672 17.812 -1.457 1 97.88 84 LYS A N 1
ATOM 675 C CA . LYS A 1 84 ? -22.891 17.547 -2.213 1 97.88 84 LYS A CA 1
ATOM 676 C C . LYS A 1 84 ? -22.625 16.594 -3.373 1 97.88 84 LYS A C 1
ATOM 678 O O . LYS A 1 84 ? -23.406 15.664 -3.615 1 97.88 84 LYS A O 1
ATOM 683 N N . THR A 1 85 ? -21.578 16.875 -4.086 1 98.19 85 THR A N 1
ATOM 684 C CA . THR A 1 85 ? -21.203 16.047 -5.223 1 98.19 85 THR A CA 1
ATOM 685 C C . THR A 1 85 ? -20.906 14.609 -4.777 1 98.19 85 THR A C 1
ATOM 687 O O . THR A 1 85 ? -21.281 13.656 -5.457 1 98.19 85 THR A O 1
ATOM 690 N N . PHE A 1 86 ? -20.281 14.531 -3.658 1 98.44 86 PHE A N 1
ATOM 691 C CA . PHE A 1 86 ? -19.953 13.227 -3.092 1 98.44 86 PHE A CA 1
ATOM 692 C C . PHE A 1 86 ? -21.219 12.453 -2.752 1 98.44 86 PHE A C 1
ATOM 694 O O . PHE A 1 86 ? -21.359 11.281 -3.119 1 98.44 86 PHE A O 1
ATOM 701 N N . ILE A 1 87 ? -22.172 13.047 -2.088 1 98.31 87 ILE A N 1
ATOM 702 C CA . ILE A 1 87 ? -23.422 12.414 -1.672 1 98.31 87 ILE A CA 1
ATOM 703 C C . ILE A 1 87 ? -24.219 11.992 -2.902 1 98.31 87 ILE A C 1
ATOM 705 O O . ILE A 1 87 ? -24.75 10.883 -2.947 1 98.31 87 ILE A O 1
ATOM 709 N N . GLU A 1 88 ? -24.203 12.883 -3.873 1 98.12 88 GLU A N 1
ATOM 710 C CA . GLU A 1 88 ? -24.953 12.609 -5.098 1 98.12 88 GLU A CA 1
ATOM 711 C C . GLU A 1 88 ? -24.312 11.469 -5.887 1 98.12 88 GLU A C 1
ATOM 713 O O . GLU A 1 88 ? -25 10.539 -6.32 1 98.12 88 GLU A O 1
ATOM 718 N N . LYS A 1 89 ? -23.047 11.516 -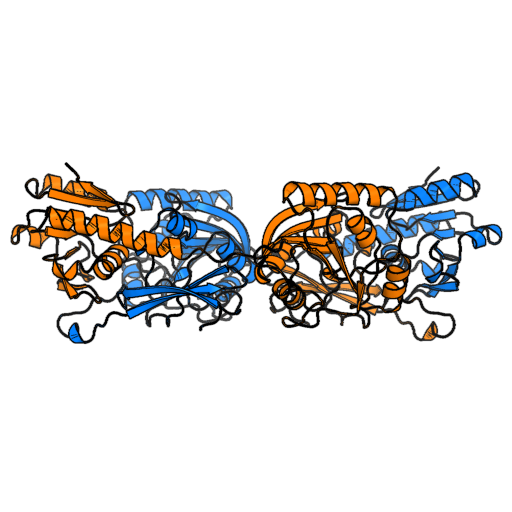6.082 1 98.19 89 LYS A N 1
ATOM 719 C CA . LYS A 1 89 ? -22.312 10.555 -6.902 1 98.19 89 LYS A CA 1
ATOM 720 C C . LYS A 1 89 ? -22.469 9.141 -6.367 1 98.19 89 LYS A C 1
ATOM 722 O O . LYS A 1 89 ? -22.594 8.188 -7.145 1 98.19 89 LYS A O 1
ATOM 727 N N . TYR A 1 90 ? -22.5 9.023 -5.043 1 98 90 TYR A N 1
ATOM 728 C CA . TYR A 1 90 ? -22.5 7.684 -4.465 1 98 90 TYR A CA 1
ATOM 729 C C . TYR A 1 90 ? -23.844 7.352 -3.857 1 98 90 TYR A C 1
ATOM 731 O O . TYR A 1 90 ? -23.984 6.379 -3.107 1 98 90 TYR A O 1
ATOM 739 N N . LYS A 1 91 ? -24.844 8.141 -4.078 1 97.56 91 LYS A N 1
ATOM 740 C CA . LYS A 1 91 ? -26.234 7.926 -3.684 1 97.56 91 LYS A CA 1
ATOM 741 C C . LYS A 1 91 ? -26.344 7.68 -2.182 1 97.56 91 LYS A C 1
ATOM 743 O O . LYS A 1 91 ? -26.922 6.68 -1.752 1 97.56 91 LYS A O 1
ATOM 748 N N . LEU A 1 92 ? -25.875 8.719 -1.398 1 98.25 92 LEU A N 1
ATOM 749 C CA . LEU A 1 92 ? -25.75 8.523 0.043 1 98.25 92 LEU A CA 1
ATOM 750 C C . LEU A 1 92 ? -26.859 9.266 0.783 1 98.25 92 LEU A C 1
ATOM 752 O O . LEU A 1 92 ? -26.797 9.422 2.004 1 98.25 92 LEU A O 1
ATOM 756 N N . TYR A 1 93 ? -27.891 9.672 0.079 1 97.75 93 TYR A N 1
ATOM 757 C CA . TYR A 1 93 ? -28.984 10.406 0.703 1 97.75 93 TYR A CA 1
ATOM 758 C C . TYR A 1 93 ? -29.609 9.602 1.836 1 97.75 93 TYR A C 1
ATOM 760 O O . TYR A 1 93 ? -29.797 8.391 1.718 1 97.75 93 TYR A O 1
ATOM 768 N N . LYS A 1 94 ? -29.875 10.266 2.973 1 97.88 94 LYS A N 1
ATOM 769 C CA . LYS A 1 94 ? -30.578 9.742 4.137 1 97.88 94 LYS A CA 1
ATOM 770 C C . LYS A 1 94 ? -29.75 8.703 4.871 1 97.88 94 LYS A C 1
ATOM 772 O O . LYS A 1 94 ? -30.219 8.078 5.824 1 97.88 94 LYS A O 1
ATOM 777 N N . LYS A 1 95 ? -28.531 8.492 4.438 1 98.38 95 LYS A N 1
ATOM 778 C CA . LYS A 1 95 ? -27.656 7.551 5.117 1 98.38 95 LYS A CA 1
ATOM 779 C C . LYS A 1 95 ? -27.078 8.156 6.395 1 98.38 95 LYS A C 1
ATOM 781 O O . LYS A 1 95 ? -27.141 9.375 6.594 1 98.38 95 LYS A O 1
ATOM 786 N N . LYS A 1 96 ? -26.672 7.316 7.27 1 98.5 96 LYS A N 1
ATOM 787 C CA . LYS A 1 96 ? -26.109 7.719 8.555 1 98.5 96 LYS A CA 1
ATOM 788 C C . LYS A 1 96 ? -24.609 7.945 8.453 1 98.5 96 LYS A C 1
ATOM 790 O O . LYS A 1 96 ? -23.875 7.051 8.047 1 98.5 96 LYS A O 1
ATOM 795 N N . GLY A 1 97 ? -24.094 9.133 8.797 1 98.75 97 GLY A N 1
ATOM 796 C CA . GLY A 1 97 ? -22.688 9.469 8.695 1 98.75 97 GLY A CA 1
ATOM 797 C C . GLY A 1 97 ? -22.094 9.953 10.008 1 98.75 97 GLY A C 1
ATOM 798 O O . GLY A 1 97 ? -22.828 10.305 10.938 1 98.75 97 GLY A O 1
ATOM 799 N N . ILE A 1 98 ? -20.766 9.977 10.047 1 98.81 98 ILE A N 1
ATOM 800 C CA . ILE A 1 98 ? -20.078 10.445 11.234 1 98.81 98 ILE A CA 1
ATOM 801 C C . ILE A 1 98 ? -18.812 11.195 10.828 1 98.81 98 ILE A C 1
ATOM 803 O O . ILE A 1 98 ? -18.062 10.75 9.945 1 98.81 98 ILE A O 1
ATOM 807 N N . GLU A 1 99 ? -18.594 12.328 11.336 1 98.5 99 GLU A N 1
ATOM 808 C CA . GLU A 1 99 ? -17.312 13.016 11.227 1 98.5 99 GLU A CA 1
ATOM 809 C C . GLU A 1 99 ? -16.406 12.688 12.414 1 98.5 99 GLU A C 1
ATOM 811 O O . GLU A 1 99 ? -16.781 12.914 13.57 1 98.5 99 GLU A O 1
ATOM 816 N N . ILE A 1 100 ? -15.25 12.156 12.102 1 98.19 100 ILE A N 1
ATOM 817 C CA . ILE A 1 100 ? -14.281 11.758 13.117 1 98.19 100 ILE A CA 1
ATOM 818 C C . ILE A 1 100 ? -13.359 12.93 13.445 1 98.19 100 ILE A C 1
ATOM 820 O O . ILE A 1 100 ? -12.633 13.422 12.57 1 98.19 100 ILE A O 1
ATOM 824 N N . GLY A 1 101 ? -13.289 13.289 14.719 1 96.31 101 GLY A N 1
ATOM 825 C CA . GLY A 1 101 ? -12.547 14.492 15.062 1 96.31 101 GLY A CA 1
ATOM 826 C C . GLY A 1 101 ? -13.164 15.75 14.492 1 96.31 101 GLY A C 1
ATOM 827 O O . GLY A 1 101 ? -12.531 16.453 13.711 1 96.31 101 GLY A O 1
ATOM 828 N N . CYS A 1 102 ? -14.352 16.156 15.016 1 95.56 102 CYS A N 1
ATOM 829 C CA . CYS A 1 102 ? -15.102 17.203 14.344 1 95.56 102 CYS A CA 1
ATOM 830 C C . CYS A 1 102 ? -14.719 18.578 14.875 1 95.56 102 CYS A C 1
ATOM 832 O O . CYS A 1 102 ? -15.188 19.609 14.367 1 95.56 102 CYS A O 1
ATOM 834 N N . GLY A 1 103 ? -13.82 18.625 15.898 1 92.31 103 GLY A N 1
ATOM 835 C CA . GLY A 1 103 ? -13.359 19.906 16.406 1 92.31 103 GLY A CA 1
ATOM 836 C C . GLY A 1 103 ? -14.484 20.812 16.859 1 92.31 103 GLY A C 1
ATOM 837 O O . GLY A 1 103 ? -15.336 20.406 17.656 1 92.31 103 GLY A O 1
ATOM 838 N N . ASN A 1 104 ? -14.5 22.047 16.328 1 89.5 104 ASN A N 1
ATOM 839 C CA . ASN A 1 104 ? -15.562 22.984 16.672 1 89.5 104 ASN A CA 1
ATOM 840 C C . ASN A 1 104 ? -16.766 22.828 15.734 1 89.5 104 ASN A C 1
ATOM 842 O O . ASN A 1 104 ? -17.609 23.719 15.656 1 89.5 104 ASN A O 1
ATOM 846 N N . CYS A 1 105 ? -16.812 21.812 14.977 1 93.5 105 CYS A N 1
ATOM 847 C CA . CYS A 1 105 ? -17.938 21.328 14.188 1 93.5 105 CYS A CA 1
ATOM 848 C C . CYS A 1 105 ? -18.203 22.25 13 1 93.5 105 CYS A C 1
ATOM 850 O O . CYS A 1 105 ? -19.344 22.375 12.555 1 93.5 105 CYS A O 1
ATOM 852 N N . ASP A 1 106 ? -17.172 22.859 12.5 1 91.62 106 ASP A N 1
ATOM 853 C CA . ASP A 1 106 ? -17.344 23.719 11.336 1 91.62 106 ASP A CA 1
ATOM 854 C C . ASP A 1 106 ? -17.812 22.922 10.125 1 91.62 106 ASP A C 1
ATOM 856 O O . ASP A 1 106 ? -18.766 23.297 9.453 1 91.62 106 ASP A O 1
ATOM 860 N N . TYR A 1 107 ? -17.188 21.875 9.859 1 94.75 107 TYR A N 1
ATOM 861 C CA . TYR A 1 107 ? -17.531 21.062 8.695 1 94.75 107 TYR A CA 1
ATOM 862 C C . TYR A 1 107 ? -18.766 20.203 8.984 1 94.75 107 TYR A C 1
ATOM 864 O O . TYR A 1 107 ? -19.562 19.938 8.086 1 94.75 107 TYR A O 1
ATOM 872 N N . LEU A 1 108 ? -18.938 19.797 10.211 1 96.56 108 LEU A N 1
ATOM 873 C CA . LEU A 1 108 ? -20.125 19.062 10.594 1 96.56 108 LEU A CA 1
ATOM 874 C C . LEU A 1 108 ? -21.391 19.875 10.328 1 96.56 108 LEU A C 1
ATOM 876 O O . LEU A 1 108 ? -22.422 19.328 9.938 1 96.56 108 LEU A O 1
ATOM 880 N N . ASP A 1 109 ? -21.266 21.141 10.602 1 96.19 109 ASP A N 1
ATOM 881 C CA . ASP A 1 109 ? -22.375 22.047 10.359 1 96.19 109 ASP A CA 1
ATOM 882 C C . ASP A 1 109 ? -22.75 22.078 8.883 1 96.19 109 ASP A C 1
ATOM 884 O O . ASP A 1 109 ? -23.938 22.094 8.539 1 96.19 109 ASP A O 1
ATOM 888 N N . ILE A 1 110 ? -21.766 22.109 8.008 1 95.81 110 ILE A N 1
ATOM 889 C CA . ILE A 1 110 ? -21.984 22.062 6.566 1 95.81 110 ILE A CA 1
ATOM 890 C C . ILE A 1 110 ? -22.625 20.734 6.188 1 95.81 110 ILE A C 1
ATOM 892 O O . ILE A 1 110 ? -23.578 20.688 5.41 1 95.81 110 ILE A O 1
ATOM 896 N N . LEU A 1 111 ? -22.109 19.641 6.742 1 97.62 111 LEU A N 1
ATOM 897 C CA . LEU A 1 111 ? -22.625 18.312 6.484 1 97.62 111 LEU A CA 1
ATOM 898 C C . LEU A 1 111 ? -24.094 18.203 6.91 1 97.62 111 LEU A C 1
ATOM 900 O O . LEU A 1 111 ? -24.875 17.5 6.262 1 97.62 111 LEU A O 1
ATOM 904 N N . ASN A 1 112 ? -24.422 18.859 7.965 1 96.94 112 ASN A N 1
ATOM 905 C CA . ASN A 1 112 ? -25.766 18.812 8.523 1 96.94 112 ASN A CA 1
ATOM 906 C C . ASN A 1 112 ? -26.797 19.453 7.59 1 96.94 112 ASN A C 1
ATOM 908 O O . ASN A 1 112 ? -28 19.234 7.73 1 96.94 112 ASN A O 1
ATOM 912 N N . GLU A 1 113 ? -26.359 20.281 6.676 1 95.94 113 GLU A N 1
ATOM 913 C CA . GLU A 1 113 ? -27.234 20.906 5.699 1 95.94 113 GLU A CA 1
ATOM 914 C C . GLU A 1 113 ? -27.609 19.938 4.582 1 95.94 113 GLU A C 1
ATOM 916 O O . GLU A 1 113 ? -28.531 20.203 3.807 1 95.94 113 GLU A O 1
ATOM 921 N N . LEU A 1 114 ? -26.938 18.922 4.5 1 97.06 114 LEU A N 1
ATOM 922 C CA . LEU A 1 114 ? -27.156 17.953 3.428 1 97.06 114 LEU A CA 1
ATOM 923 C C . LEU A 1 114 ? -28.156 16.875 3.85 1 97.06 114 LEU A C 1
ATOM 925 O O . LEU A 1 114 ? -28.5 16.781 5.031 1 97.06 114 LEU A O 1
ATOM 929 N N . ASP A 1 115 ? -28.688 16.125 2.963 1 96.88 115 ASP A N 1
ATOM 930 C CA . ASP A 1 115 ? -29.734 15.141 3.236 1 96.88 115 ASP A CA 1
ATOM 931 C C . ASP A 1 115 ? -29.141 13.828 3.73 1 96.88 115 ASP A C 1
ATOM 933 O O . ASP A 1 115 ? -29.375 12.766 3.143 1 96.88 115 ASP A O 1
ATOM 937 N N . ILE A 1 116 ? -28.375 13.844 4.824 1 97.94 116 ILE A N 1
ATOM 938 C CA . ILE A 1 116 ? -27.844 12.688 5.531 1 97.94 116 ILE A CA 1
ATOM 939 C C . ILE A 1 116 ? -28.062 12.852 7.035 1 97.94 116 ILE A C 1
ATOM 941 O O . ILE A 1 116 ? -28.328 13.961 7.512 1 97.94 116 ILE A O 1
ATOM 945 N N . GLU A 1 117 ? -28.094 11.797 7.785 1 98.44 117 GLU A N 1
ATOM 946 C CA . GLU A 1 117 ? -28.078 11.82 9.242 1 98.44 117 GLU A CA 1
ATOM 947 C C . GLU A 1 117 ? -26.641 11.852 9.773 1 98.44 117 GLU A C 1
ATOM 949 O O . GLU A 1 117 ? -25.938 10.836 9.727 1 98.44 117 GLU A O 1
ATOM 954 N N . ILE A 1 118 ? -26.219 12.992 10.266 1 98.56 118 ILE A N 1
ATOM 955 C CA . ILE A 1 118 ? -24.781 13.148 10.516 1 98.56 118 ILE A CA 1
ATOM 956 C C . ILE A 1 118 ? -24.547 13.312 12.016 1 98.56 118 ILE A C 1
ATOM 958 O O . ILE A 1 118 ? -25.312 13.977 12.711 1 98.56 118 ILE A O 1
ATOM 962 N N . TYR A 1 119 ? -23.562 12.617 12.5 1 98.62 119 TYR A N 1
ATOM 963 C CA . TYR A 1 119 ? -23.047 12.719 13.859 1 98.62 119 TYR A CA 1
ATOM 964 C C . TYR A 1 119 ? -21.562 13.125 13.844 1 98.62 119 TYR A C 1
ATOM 966 O O . TYR A 1 119 ? -20.922 13.102 12.797 1 98.62 119 TYR A O 1
ATOM 974 N N . GLY A 1 120 ? -21.078 13.609 14.961 1 98.31 120 GLY A N 1
ATOM 975 C CA . GLY A 1 120 ? -19.656 13.836 15.164 1 98.31 120 GLY A CA 1
ATOM 976 C C . GLY A 1 120 ? -19.109 13.156 16.406 1 98.31 120 GLY A C 1
ATOM 977 O O . GLY A 1 120 ? -19.875 12.789 17.297 1 98.31 120 GLY A O 1
ATOM 978 N N . ILE A 1 121 ? -17.906 12.828 16.406 1 97.81 121 ILE A N 1
ATOM 979 C CA . ILE A 1 121 ? -17.203 12.383 17.625 1 97.81 121 ILE A CA 1
ATOM 980 C C . ILE A 1 121 ? -16 13.281 17.875 1 97.81 121 ILE A C 1
ATOM 982 O O . ILE A 1 121 ? -15.258 13.625 16.953 1 97.81 121 ILE A O 1
ATOM 986 N N . GLU A 1 122 ? -15.875 13.758 19.047 1 96.69 122 GLU A N 1
ATOM 987 C CA . GLU A 1 122 ? -14.859 14.711 19.469 1 96.69 122 GLU A CA 1
ATOM 988 C C . GLU A 1 122 ? -14.438 14.477 20.922 1 96.69 122 GLU A C 1
ATOM 990 O O . GLU A 1 122 ? -15.258 14.078 21.75 1 96.69 122 GLU A O 1
ATOM 995 N N . PHE A 1 123 ? -13.125 14.672 21.125 1 96.19 123 PHE A N 1
ATOM 996 C CA . PHE A 1 123 ? -12.578 14.359 22.438 1 96.19 123 PHE A CA 1
ATOM 997 C C . PHE A 1 123 ? -12.719 15.547 23.375 1 96.19 123 PHE A C 1
ATOM 999 O O . PHE A 1 123 ? -12.969 15.375 24.562 1 96.19 123 PHE A O 1
ATOM 1006 N N . SER A 1 124 ? -12.57 16.766 22.922 1 93.62 124 SER A N 1
ATOM 1007 C CA . SER A 1 124 ? -12.516 17.984 23.734 1 93.62 124 SER A CA 1
ATOM 1008 C C . SER A 1 124 ? -13.906 18.375 24.219 1 93.62 124 SER A C 1
ATOM 1010 O O . SER A 1 124 ? -14.812 18.625 23.422 1 93.62 124 SER A O 1
ATOM 1012 N N . GLU A 1 125 ? -14.008 18.531 25.5 1 94.38 125 GLU A N 1
ATOM 1013 C CA . GLU A 1 125 ? -15.273 18.969 26.094 1 94.38 125 GLU A CA 1
ATOM 1014 C C . GLU A 1 125 ? -15.641 20.375 25.625 1 94.38 125 GLU A C 1
ATOM 1016 O O . GLU A 1 125 ? -16.812 20.672 25.375 1 94.38 125 GLU A O 1
ATOM 1021 N N . LYS A 1 126 ? -14.672 21.141 25.562 1 90 126 LYS A N 1
ATOM 1022 C CA . LYS A 1 126 ? -14.891 22.516 25.125 1 90 126 LYS A CA 1
ATOM 1023 C C . LYS A 1 126 ? -15.461 22.562 23.719 1 90 126 LYS A C 1
ATOM 1025 O O . LYS A 1 126 ? -16.406 23.312 23.453 1 90 126 LYS A O 1
ATOM 1030 N N . ASN A 1 127 ? -14.859 21.812 22.844 1 92.06 127 ASN A N 1
ATOM 1031 C CA . ASN A 1 127 ? -15.328 21.781 21.469 1 92.06 127 ASN A CA 1
ATOM 1032 C C . ASN A 1 127 ? -16.734 21.203 21.359 1 92.06 127 ASN A C 1
ATOM 1034 O O . ASN A 1 127 ? -17.562 21.688 20.594 1 92.06 127 ASN A O 1
ATOM 1038 N N . ILE A 1 128 ? -17 20.219 22.125 1 95.69 128 ILE A N 1
ATOM 1039 C CA . ILE A 1 128 ? -18.312 19.578 22.125 1 95.69 128 ILE A CA 1
ATOM 1040 C C . ILE A 1 128 ? -19.391 20.594 22.531 1 95.69 128 ILE A C 1
ATOM 1042 O O . ILE A 1 128 ? -20.484 20.609 21.953 1 95.69 128 ILE A O 1
ATOM 1046 N N . LYS A 1 129 ? -19.094 21.359 23.531 1 95.25 129 LYS A N 1
ATOM 1047 C CA . LYS A 1 129 ? -20.031 22.375 23.969 1 95.25 129 LYS A CA 1
ATOM 1048 C C . LYS A 1 129 ? -20.375 23.328 22.828 1 95.25 129 LYS A C 1
ATOM 1050 O O . LYS A 1 129 ? -21.547 23.703 22.656 1 95.25 129 LYS A O 1
ATOM 1055 N N . ILE A 1 130 ? -19.359 23.719 22.109 1 92.31 130 ILE A N 1
ATOM 1056 C CA . ILE A 1 130 ? -19.562 24.609 20.969 1 92.31 130 ILE A CA 1
ATOM 1057 C C . ILE A 1 130 ? -20.469 23.938 19.938 1 92.31 130 ILE A C 1
ATOM 1059 O O . ILE A 1 130 ? -21.375 24.578 19.391 1 92.31 130 ILE A O 1
ATOM 1063 N N . CYS A 1 131 ? -20.266 22.703 19.672 1 95.38 131 CYS A N 1
ATOM 1064 C CA . CYS A 1 131 ? -21.062 21.938 18.719 1 95.38 131 CYS A CA 1
ATOM 1065 C C . CYS A 1 131 ? -22.516 21.875 19.172 1 95.38 131 CYS A C 1
ATOM 1067 O O . CYS A 1 131 ? -23.438 22.047 18.359 1 95.38 131 CYS A O 1
ATOM 1069 N N . LYS A 1 132 ? -22.703 21.656 20.422 1 96.06 132 LYS A N 1
ATOM 1070 C CA . LYS A 1 132 ? -24.047 21.531 20.969 1 96.06 132 LYS A CA 1
ATOM 1071 C C . LYS A 1 132 ? -24.812 22.844 20.891 1 96.06 132 LYS A C 1
ATOM 1073 O O . LYS A 1 132 ? -26.031 22.859 20.688 1 96.06 132 LYS A O 1
ATOM 1078 N N . GLU A 1 133 ? -24.125 23.844 21.078 1 95.62 133 GLU A N 1
ATOM 1079 C CA . GLU A 1 133 ? -24.719 25.172 20.938 1 95.62 133 GLU A CA 1
ATOM 1080 C C . GLU A 1 133 ? -25.266 25.391 19.531 1 95.62 133 GLU A C 1
ATOM 1082 O O . GLU A 1 133 ? -26.188 26.188 19.328 1 95.62 133 GLU A O 1
ATOM 1087 N N . LYS A 1 134 ? -24.688 24.781 18.609 1 94 134 LYS A N 1
ATOM 1088 C CA . LYS A 1 134 ? -25.156 24.844 17.219 1 94 134 LYS A CA 1
ATOM 1089 C C . LYS A 1 134 ? -26.219 23.797 16.938 1 94 134 LYS A C 1
ATOM 1091 O O . LYS A 1 134 ? -26.594 23.578 15.789 1 94 134 LYS A O 1
ATOM 1096 N N . ASN A 1 135 ? -26.609 23.047 17.984 1 96.44 135 ASN A N 1
ATOM 1097 C CA . ASN A 1 135 ? -27.625 22.016 17.922 1 96.44 135 ASN A CA 1
ATOM 1098 C C . ASN A 1 135 ? -27.172 20.844 17.047 1 96.44 135 ASN A C 1
ATOM 1100 O O . ASN A 1 135 ? -27.969 20.297 16.281 1 96.44 135 ASN A O 1
ATOM 1104 N N . LEU A 1 136 ? -25.922 20.547 17.031 1 97.81 136 LEU A N 1
ATOM 1105 C CA . LEU A 1 136 ? -25.375 19.422 16.297 1 97.81 136 LEU A CA 1
ATOM 1106 C C . LEU A 1 136 ? -25.219 18.203 17.188 1 97.81 136 LEU A C 1
ATOM 1108 O O . LEU A 1 136 ? -25.078 18.328 18.406 1 97.81 136 LEU A O 1
ATOM 1112 N N . LYS A 1 137 ? -25.328 17 16.703 1 97.81 137 LYS A N 1
ATOM 1113 C CA . LYS A 1 137 ? -25.203 15.734 17.422 1 97.81 137 LYS A CA 1
ATOM 1114 C C . LYS A 1 137 ? -23.75 15.281 17.5 1 97.81 137 LYS A C 1
ATOM 1116 O O . LYS A 1 137 ? -23.203 14.797 16.516 1 97.81 137 LYS A O 1
ATOM 1121 N N . VAL A 1 138 ? -23.172 15.398 18.688 1 98.12 138 VAL A N 1
ATOM 1122 C CA . VAL A 1 138 ? -21.766 15.07 18.844 1 98.12 138 VAL A CA 1
ATOM 1123 C C . VAL A 1 138 ? -21.578 14.195 20.078 1 98.12 138 VAL A C 1
ATOM 1125 O O . VAL A 1 138 ? -22.141 14.477 21.141 1 98.12 138 VAL A O 1
ATOM 1128 N N . PHE A 1 139 ? -20.844 13.141 19.906 1 97.88 139 PHE A N 1
ATOM 1129 C CA . PHE A 1 139 ? -20.469 12.266 21.016 1 97.88 139 PHE A CA 1
ATOM 1130 C C . PHE A 1 139 ? -19.078 12.609 21.547 1 97.88 139 PHE A C 1
ATOM 1132 O O . PHE A 1 139 ? -18.188 12.961 20.766 1 97.88 139 PHE A O 1
ATOM 1139 N N . LYS A 1 140 ? -18.938 12.461 22.859 1 96.94 140 LYS A N 1
ATOM 1140 C CA . LYS A 1 140 ? -17.594 12.539 23.438 1 96.94 140 LYS A CA 1
ATOM 1141 C C . LYS A 1 140 ? -16.844 11.227 23.266 1 96.94 140 LYS A C 1
ATOM 1143 O O . LYS A 1 140 ? -17.328 10.172 23.672 1 96.94 140 LYS A O 1
ATOM 1148 N N . GLY A 1 141 ? -15.672 11.336 22.594 1 96.44 141 GLY A N 1
ATOM 1149 C CA . GLY A 1 141 ? -14.906 10.109 22.453 1 96.44 141 GLY A CA 1
ATOM 1150 C C . GLY A 1 141 ? -13.711 10.242 21.531 1 96.44 141 GLY A C 1
ATOM 1151 O O . GLY A 1 141 ? -13.477 11.32 20.969 1 96.44 141 GLY A O 1
ATOM 1152 N N . PHE A 1 142 ? -12.93 9.242 21.469 1 96.81 142 PHE A N 1
ATOM 1153 C CA . PHE A 1 142 ? -11.758 9.047 20.625 1 96.81 142 PHE A CA 1
ATOM 1154 C C . PHE A 1 142 ? -11.562 7.566 20.312 1 96.81 142 PHE A C 1
ATOM 1156 O O . PHE A 1 142 ? -11.758 6.707 21.172 1 96.81 142 PHE A O 1
ATOM 1163 N N . ILE A 1 143 ? -11.234 7.316 19.031 1 97.12 143 ILE A N 1
ATOM 1164 C CA . ILE A 1 143 ? -11.008 5.93 18.641 1 97.12 143 ILE A CA 1
ATOM 1165 C C . ILE A 1 143 ? -9.664 5.453 19.203 1 97.12 143 ILE A C 1
ATOM 1167 O O . ILE A 1 143 ? -8.648 5.5 18.5 1 97.12 143 ILE A O 1
ATOM 1171 N N . GLU A 1 144 ? -9.664 4.797 20.281 1 93.5 144 GLU A N 1
ATOM 1172 C CA . GLU A 1 144 ? -8.469 4.434 21.047 1 93.5 144 GLU A CA 1
ATOM 1173 C C . GLU A 1 144 ? -7.781 3.213 20.438 1 93.5 144 GLU A C 1
ATOM 1175 O O . GLU A 1 144 ? -6.566 3.049 20.578 1 93.5 144 GLU A O 1
ATOM 1180 N N . ASN A 1 145 ? -8.57 2.389 19.938 1 95.19 145 ASN A N 1
ATOM 1181 C CA . ASN A 1 145 ? -8.07 1.127 19.406 1 95.19 145 ASN A CA 1
ATOM 1182 C C . ASN A 1 145 ? -9.023 0.541 18.359 1 95.19 145 ASN A C 1
ATOM 1184 O O . ASN A 1 145 ? -10.039 1.154 18.031 1 95.19 145 ASN A O 1
ATOM 1188 N N . GLU A 1 146 ? -8.719 -0.605 17.938 1 94.06 146 GLU A N 1
ATOM 1189 C CA . GLU A 1 146 ? -9.461 -1.228 16.844 1 94.06 146 GLU A CA 1
ATOM 1190 C C . GLU A 1 146 ? -10.844 -1.678 17.297 1 94.06 146 GLU A C 1
ATOM 1192 O O . GLU A 1 146 ? -11.766 -1.807 16.484 1 94.06 146 GLU A O 1
ATOM 1197 N N . ILE A 1 147 ? -11.078 -1.879 18.562 1 95.06 147 ILE A N 1
ATOM 1198 C CA . ILE A 1 147 ? -12.344 -2.449 19.016 1 95.06 147 ILE A CA 1
ATOM 1199 C C . ILE A 1 147 ? -13.227 -1.351 19.594 1 95.06 147 ILE A C 1
ATOM 1201 O O . ILE A 1 147 ? -14.312 -1.629 20.125 1 95.06 147 ILE A O 1
ATOM 1205 N N . TYR A 1 148 ? -12.766 -0.145 19.516 1 97.25 148 TYR A N 1
ATOM 1206 C CA . TYR A 1 148 ? -13.57 0.964 20.016 1 97.25 148 TYR A CA 1
ATOM 1207 C C . TYR A 1 148 ? -14.938 0.992 19.328 1 97.25 148 TYR A C 1
ATOM 1209 O O . TYR A 1 148 ? -15.023 0.837 18.109 1 97.25 148 TYR A O 1
ATOM 1217 N N . LYS A 1 149 ? -15.984 1.184 20.094 1 98.12 149 LYS A N 1
ATOM 1218 C CA . LYS A 1 149 ? -17.344 1.25 19.562 1 98.12 149 LYS A CA 1
ATOM 1219 C C . LYS A 1 149 ? -17.891 2.674 19.609 1 98.12 149 LYS A C 1
ATOM 1221 O O . LYS A 1 149 ? -18.094 3.221 20.703 1 98.12 149 LYS A O 1
ATOM 1226 N N . ILE A 1 150 ? -18.141 3.238 18.484 1 98.06 150 ILE A N 1
ATOM 1227 C CA . ILE A 1 150 ? -18.766 4.555 18.422 1 98.06 150 ILE A CA 1
ATOM 1228 C C . ILE A 1 150 ? -20.266 4.43 18.703 1 98.06 150 ILE A C 1
ATOM 1230 O O . ILE A 1 150 ? -20.922 3.525 18.188 1 98.06 150 ILE A O 1
ATOM 1234 N N . PRO A 1 151 ? -20.812 5.344 19.516 1 98 151 PRO A N 1
ATOM 1235 C CA . PRO A 1 151 ? -22.25 5.281 19.734 1 98 151 PRO A CA 1
ATOM 1236 C C . PRO A 1 151 ? -23.062 5.297 18.438 1 98 151 PRO A C 1
ATOM 1238 O O . PRO A 1 151 ? -22.703 6.012 17.5 1 98 151 PRO A O 1
ATOM 1241 N N . LYS A 1 152 ? -24.109 4.43 18.375 1 98.06 152 LYS A N 1
ATOM 1242 C CA . LYS A 1 152 ? -25.078 4.352 17.297 1 98.06 152 LYS A CA 1
ATOM 1243 C C . LYS A 1 152 ? -24.484 3.688 16.062 1 98.06 152 LYS A C 1
ATOM 1245 O O . LYS A 1 152 ? -25.031 3.783 14.969 1 98.06 152 LYS A O 1
ATOM 1250 N N . LYS A 1 153 ? -23.297 3.133 16.109 1 97.94 153 LYS A N 1
ATOM 1251 C CA . LYS A 1 153 ? -22.766 2.348 15 1 97.94 153 LYS A CA 1
ATOM 1252 C C . LYS A 1 153 ? -23.781 1.308 14.531 1 97.94 153 LYS A C 1
ATOM 1254 O O . LYS A 1 153 ? -24.703 0.957 15.266 1 97.94 153 LYS A O 1
ATOM 1259 N N . PRO A 1 154 ? -23.703 0.826 13.383 1 98.31 154 PRO A N 1
ATOM 1260 C CA . PRO A 1 154 ? -22.688 1.123 12.367 1 98.31 154 PRO A CA 1
ATOM 1261 C C . PRO A 1 154 ? -23.062 2.332 11.508 1 98.31 154 PRO A C 1
ATOM 1263 O O . PRO A 1 154 ? -24.234 2.709 11.438 1 98.31 154 PRO A O 1
ATOM 1266 N N . TYR A 1 155 ? -22.078 2.914 10.867 1 98.81 155 TYR A N 1
ATOM 1267 C CA . TYR A 1 155 ? -22.266 4.086 10.016 1 98.81 155 TYR A CA 1
ATOM 1268 C C . TYR A 1 155 ? -22.062 3.73 8.555 1 98.81 155 TYR A C 1
ATOM 1270 O O . TYR A 1 155 ? -21.219 2.895 8.219 1 98.81 155 TYR A O 1
ATOM 1278 N N . ASP A 1 156 ? -22.766 4.445 7.656 1 98.75 156 ASP A N 1
ATOM 1279 C CA . ASP A 1 156 ? -22.625 4.266 6.215 1 98.75 156 ASP A CA 1
ATOM 1280 C C . ASP A 1 156 ? -21.531 5.168 5.648 1 98.75 156 ASP A C 1
ATOM 1282 O O . ASP A 1 156 ? -20.938 4.859 4.617 1 98.75 156 ASP A O 1
ATOM 1286 N N . ILE A 1 157 ? -21.375 6.289 6.301 1 98.81 157 ILE A N 1
ATOM 1287 C CA . ILE A 1 157 ? -20.469 7.312 5.809 1 98.81 157 ILE A CA 1
ATOM 1288 C C . ILE A 1 157 ? -19.562 7.793 6.945 1 98.81 157 ILE A C 1
ATOM 1290 O O . ILE A 1 157 ? -20.016 7.926 8.086 1 98.81 157 ILE A O 1
ATOM 1294 N N . PHE A 1 158 ? -18.297 8.008 6.609 1 98.88 158 PHE A N 1
ATOM 1295 C CA . PHE A 1 158 ? -17.453 8.672 7.594 1 98.88 158 PHE A CA 1
ATOM 1296 C C . PHE A 1 158 ? -16.594 9.75 6.938 1 98.88 158 PHE A C 1
ATOM 1298 O O . PHE A 1 158 ? -16.344 9.703 5.73 1 98.88 158 PHE A O 1
ATOM 1305 N N . PHE A 1 159 ? -16.203 10.727 7.73 1 98.81 159 PHE A N 1
ATOM 1306 C CA . PHE A 1 159 ? -15.398 11.852 7.266 1 98.81 159 PHE A CA 1
ATOM 1307 C C . PHE A 1 159 ? -14.25 12.125 8.219 1 98.81 159 PHE A C 1
ATOM 1309 O O . PHE A 1 159 ? -14.422 12.094 9.445 1 98.81 159 PHE A O 1
ATOM 1316 N N . ILE A 1 160 ? -13.133 12.297 7.684 1 98.31 160 ILE A N 1
ATOM 1317 C CA . ILE A 1 160 ? -11.969 12.82 8.398 1 98.31 160 ILE A CA 1
ATOM 1318 C C . ILE A 1 160 ? -11.398 14.023 7.648 1 98.31 160 ILE A C 1
ATOM 1320 O O . ILE A 1 160 ? -10.914 13.875 6.523 1 98.31 160 ILE A O 1
ATOM 1324 N N . PHE A 1 161 ? -11.43 15.164 8.266 1 96.62 161 PHE A N 1
ATOM 1325 C CA . PHE A 1 161 ? -10.883 16.359 7.641 1 96.62 161 PHE A CA 1
ATOM 1326 C C . PHE A 1 161 ? -9.664 16.859 8.414 1 96.62 161 PHE A C 1
ATOM 1328 O O . PHE A 1 161 ? -9.805 17.5 9.453 1 96.62 161 PHE A O 1
ATOM 1335 N N . ASN A 1 162 ? -8.445 16.594 7.844 1 94.44 162 ASN A N 1
ATOM 1336 C CA . ASN A 1 162 ? -7.199 17.109 8.406 1 94.44 162 ASN A CA 1
ATOM 1337 C C . ASN A 1 162 ? -7.051 16.734 9.875 1 94.44 162 ASN A C 1
ATOM 1339 O O . ASN A 1 162 ? -6.809 17.594 10.719 1 94.44 162 ASN A O 1
ATOM 1343 N N . TYR A 1 163 ? -7.176 15.523 10.156 1 96.5 163 TYR A N 1
ATOM 1344 C CA . TYR A 1 163 ? -7.094 15.016 11.523 1 96.5 163 TYR A CA 1
ATOM 1345 C C . TYR A 1 163 ? -6.141 13.836 11.602 1 96.5 163 TYR A C 1
ATOM 1347 O O . TYR A 1 163 ? -5.395 13.695 12.578 1 96.5 163 TYR A O 1
ATOM 1355 N N . LEU A 1 164 ? -6.062 13.023 10.539 1 97.88 164 LEU A N 1
ATOM 1356 C CA . LEU A 1 164 ? -5.309 11.773 10.523 1 97.88 164 LEU A CA 1
ATOM 1357 C C . LEU A 1 164 ? -3.824 12.031 10.758 1 97.88 164 LEU A C 1
ATOM 1359 O O . LEU A 1 164 ? -3.137 11.227 11.383 1 97.88 164 LEU A O 1
ATOM 1363 N N . GLU A 1 165 ? -3.285 13.156 10.305 1 97.56 165 GLU A N 1
ATOM 1364 C CA . GLU A 1 165 ? -1.869 13.5 10.406 1 97.56 165 GLU A CA 1
ATOM 1365 C C . GLU A 1 165 ? -1.447 13.688 11.859 1 97.56 165 GLU A C 1
ATOM 1367 O O . GLU A 1 165 ? -0.254 13.688 12.172 1 97.56 165 GLU A O 1
ATOM 1372 N N . HIS A 1 166 ? -2.414 13.812 12.758 1 96.56 166 HIS A N 1
ATOM 1373 C CA . HIS A 1 166 ? -2.125 14.047 14.164 1 96.56 166 HIS A CA 1
ATOM 1374 C C . HIS A 1 166 ? -2.129 12.742 14.953 1 96.56 166 HIS A C 1
ATOM 1376 O O . HIS A 1 166 ? -1.795 12.727 16.141 1 96.56 166 HIS A O 1
ATOM 1382 N N . ILE A 1 167 ? -2.529 11.672 14.352 1 97.12 167 ILE A N 1
ATOM 1383 C CA . ILE A 1 167 ? -2.768 10.406 15.039 1 97.12 167 ILE A CA 1
ATOM 1384 C C . ILE A 1 167 ? -1.461 9.625 15.148 1 97.12 167 ILE A C 1
ATOM 1386 O O . ILE A 1 167 ? -0.817 9.336 14.141 1 97.12 167 ILE A O 1
ATOM 1390 N N . PRO A 1 168 ? -1.084 9.203 16.344 1 96.62 168 PRO A N 1
ATOM 1391 C CA . PRO A 1 168 ? 0.175 8.477 16.531 1 96.62 168 PRO A CA 1
ATOM 1392 C C . PRO A 1 168 ? 0.203 7.145 15.773 1 96.62 168 PRO A C 1
ATOM 1394 O O . PRO A 1 168 ? 1.236 6.77 15.219 1 96.62 168 PRO A O 1
ATOM 1397 N N . ASN A 1 169 ? -0.912 6.426 15.805 1 96.5 169 ASN A N 1
ATOM 1398 C CA . ASN A 1 169 ? -1.041 5.164 15.086 1 96.5 169 ASN A CA 1
ATOM 1399 C C . ASN A 1 169 ? -2.197 5.199 14.094 1 96.5 169 ASN A C 1
ATOM 1401 O O . ASN A 1 169 ? -3.289 4.707 14.383 1 96.5 169 ASN A O 1
ATOM 1405 N N . PRO A 1 170 ? -1.895 5.691 12.914 1 97.81 170 PRO A N 1
ATOM 1406 C CA . PRO A 1 170 ? -2.98 5.871 11.945 1 97.81 170 PRO A CA 1
ATOM 1407 C C . PRO A 1 170 ? -3.648 4.555 11.562 1 97.81 170 PRO A C 1
ATOM 1409 O O . PRO A 1 170 ? -4.852 4.523 11.297 1 97.81 170 PRO A O 1
ATOM 1412 N N . ILE A 1 171 ? -2.912 3.445 11.578 1 97.31 171 ILE A N 1
ATOM 1413 C CA . ILE A 1 171 ? -3.439 2.156 11.148 1 97.31 171 ILE A CA 1
ATOM 1414 C C . ILE A 1 171 ? -4.496 1.672 12.141 1 97.31 171 ILE A C 1
ATOM 1416 O O . ILE A 1 171 ? -5.613 1.329 11.75 1 97.31 171 ILE A O 1
ATOM 1420 N N . ILE A 1 172 ? -4.156 1.667 13.406 1 96.94 172 ILE A N 1
ATOM 1421 C CA . ILE A 1 172 ? -5.082 1.221 14.438 1 96.94 172 ILE A CA 1
ATOM 1422 C C . ILE A 1 172 ? -6.301 2.139 14.477 1 96.94 172 ILE A C 1
ATOM 1424 O O . ILE A 1 172 ? -7.434 1.671 14.625 1 96.94 172 ILE A O 1
ATOM 1428 N N . PHE A 1 173 ? -6.027 3.432 14.336 1 98.25 173 PHE A N 1
ATOM 1429 C CA . PHE A 1 173 ? -7.09 4.43 14.328 1 98.25 173 PHE A CA 1
ATOM 1430 C C . PHE A 1 173 ? -8.078 4.16 13.203 1 98.25 173 PHE A C 1
ATOM 1432 O O . PHE A 1 173 ? -9.289 4.109 13.438 1 98.25 173 PHE A O 1
ATOM 1439 N N . LEU A 1 174 ? -7.598 3.898 12.008 1 98.44 174 LEU A N 1
ATOM 1440 C CA . LEU A 1 174 ? -8.43 3.668 10.828 1 98.44 174 LEU A CA 1
ATOM 1441 C C . LEU A 1 174 ? -9.141 2.32 10.922 1 98.44 174 LEU A C 1
ATOM 1443 O O . LEU A 1 174 ? -10.289 2.186 10.484 1 98.44 174 LEU A O 1
ATOM 1447 N N . LYS A 1 175 ? -8.469 1.327 11.469 1 97.31 175 LYS A N 1
ATOM 1448 C CA . LYS A 1 175 ? -9.117 0.034 11.68 1 97.31 175 LYS A CA 1
ATOM 1449 C C . LYS A 1 175 ? -10.281 0.152 12.656 1 97.31 175 LYS A C 1
ATOM 1451 O O . LYS A 1 175 ? -11.289 -0.545 12.516 1 97.31 175 LYS A O 1
ATOM 1456 N N . GLY A 1 176 ? -10.094 1.006 13.68 1 98 176 GLY A N 1
ATOM 1457 C CA . GLY A 1 176 ? -11.203 1.295 14.578 1 98 176 GLY A CA 1
ATOM 1458 C C . GLY A 1 176 ? -12.406 1.873 13.859 1 98 176 GLY A C 1
ATOM 1459 O O . GLY A 1 176 ? -13.547 1.484 14.141 1 98 176 GLY A O 1
ATOM 1460 N N . ILE A 1 177 ? -12.156 2.791 12.969 1 98.38 177 ILE A N 1
ATOM 1461 C CA . ILE A 1 177 ? -13.234 3.365 12.172 1 98.38 177 ILE A CA 1
ATOM 1462 C C . ILE A 1 177 ? -13.875 2.279 11.305 1 98.38 177 ILE A C 1
ATOM 1464 O O . ILE A 1 177 ? -15.102 2.166 11.242 1 98.38 177 ILE A O 1
ATOM 1468 N N . TRP A 1 178 ? -13.008 1.537 10.656 1 97.31 178 TRP A N 1
ATOM 1469 C CA . TRP A 1 178 ? -13.422 0.445 9.781 1 97.31 178 TRP A CA 1
ATOM 1470 C C . TRP A 1 178 ? -14.422 -0.47 10.484 1 97.31 178 TRP A C 1
ATOM 1472 O O . TRP A 1 178 ? -15.445 -0.833 9.906 1 97.31 178 TRP A O 1
ATOM 1482 N N . ASN A 1 179 ? -14.18 -0.784 11.703 1 96.75 179 ASN A N 1
ATOM 1483 C CA . ASN A 1 179 ? -15 -1.718 12.477 1 96.75 179 ASN A CA 1
ATOM 1484 C C . ASN A 1 179 ? -16.328 -1.096 12.875 1 96.75 179 ASN A C 1
ATOM 1486 O O . ASN A 1 179 ? -17.234 -1.798 13.32 1 96.75 179 ASN A O 1
ATOM 1490 N N . ASN A 1 180 ? -16.516 0.177 12.711 1 98.5 180 ASN A N 1
ATOM 1491 C CA . ASN A 1 180 ? -17.75 0.87 13.062 1 98.5 180 ASN A CA 1
ATOM 1492 C C . ASN A 1 180 ? -18.578 1.189 11.836 1 98.5 180 ASN A C 1
ATOM 1494 O O . ASN A 1 180 ? -19.562 1.928 11.922 1 98.5 180 ASN A O 1
ATOM 1498 N N . LEU A 1 181 ? -18.203 0.643 10.703 1 98 181 LEU A N 1
ATOM 1499 C CA . LEU A 1 181 ? -18.875 0.936 9.445 1 98 181 LEU A CA 1
ATOM 1500 C C . LEU A 1 181 ? -19.75 -0.245 9.008 1 98 181 LEU A C 1
ATOM 1502 O O . LEU A 1 181 ? -19.5 -1.383 9.422 1 98 181 LEU A O 1
ATOM 1506 N N . THR A 1 182 ? -20.75 0.067 8.211 1 97.69 182 THR A N 1
ATOM 1507 C CA . THR A 1 182 ? -21.484 -0.971 7.496 1 97.69 182 THR A CA 1
ATOM 1508 C C . THR A 1 182 ? -20.594 -1.653 6.465 1 97.69 182 THR A C 1
ATOM 1510 O O . THR A 1 182 ? -19.5 -1.18 6.176 1 97.69 182 THR A O 1
ATOM 1513 N N . GLU A 1 183 ? -20.969 -2.734 5.852 1 92.94 183 GLU A N 1
ATOM 1514 C CA . GLU A 1 183 ? -20.188 -3.502 4.891 1 92.94 183 GLU A CA 1
ATOM 1515 C C . GLU A 1 183 ? -19.828 -2.658 3.666 1 92.94 183 GLU A C 1
ATOM 1517 O O . GLU A 1 183 ? -18.797 -2.867 3.039 1 92.94 183 GLU A O 1
ATOM 1522 N N . ASN A 1 184 ? -20.625 -1.692 3.387 1 93.25 184 ASN A N 1
ATOM 1523 C CA . ASN A 1 184 ? -20.375 -0.831 2.236 1 93.25 184 ASN A CA 1
ATOM 1524 C C . ASN A 1 184 ? -20.031 0.59 2.668 1 93.25 184 ASN A C 1
ATOM 1526 O O . ASN A 1 184 ? -20.234 1.543 1.916 1 93.25 184 ASN A O 1
ATOM 1530 N N . GLY A 1 185 ? -19.562 0.647 3.85 1 98.06 185 GLY A N 1
ATOM 1531 C CA . GLY A 1 185 ? -19.219 1.964 4.359 1 98.06 185 GLY A CA 1
ATOM 1532 C C . GLY A 1 185 ? -18.266 2.721 3.451 1 98.06 185 GLY A C 1
ATOM 1533 O O . GLY A 1 185 ? -17.344 2.133 2.877 1 98.06 185 GLY A O 1
ATOM 1534 N N . ILE A 1 186 ? -18.516 3.975 3.254 1 98.56 186 ILE A N 1
ATOM 1535 C CA . ILE A 1 186 ? -17.719 4.832 2.379 1 98.56 186 ILE A CA 1
ATOM 1536 C C . ILE A 1 186 ? -17.297 6.086 3.139 1 98.56 186 ILE A C 1
ATOM 1538 O O . ILE A 1 186 ? -17.922 6.469 4.125 1 98.56 186 ILE A O 1
ATOM 1542 N N . GLY A 1 187 ? -16.172 6.691 2.762 1 98.56 187 GLY A N 1
ATOM 1543 C CA . GLY A 1 187 ? -15.742 7.863 3.51 1 98.56 187 GLY A CA 1
ATOM 1544 C C . GLY A 1 187 ? -14.805 8.758 2.729 1 98.56 187 GLY A C 1
ATOM 1545 O O . GLY A 1 187 ? -14.367 8.398 1.63 1 98.56 187 GLY A O 1
ATOM 1546 N N . ILE A 1 188 ? -14.602 9.922 3.223 1 98.81 188 ILE A N 1
ATOM 1547 C CA . ILE A 1 188 ? -13.617 10.883 2.746 1 98.81 188 ILE A CA 1
ATOM 1548 C C . ILE A 1 188 ? -12.547 11.102 3.816 1 98.81 188 ILE A C 1
ATOM 1550 O O . ILE A 1 188 ? -12.867 11.352 4.98 1 98.81 188 ILE A O 1
ATOM 1554 N N . ILE A 1 189 ? -11.352 10.898 3.441 1 98.81 189 ILE A N 1
ATOM 1555 C CA . ILE A 1 189 ? -10.219 11.18 4.316 1 98.81 189 ILE A CA 1
ATOM 1556 C C . ILE A 1 189 ? -9.32 12.234 3.672 1 98.81 189 ILE A C 1
ATOM 1558 O O . ILE A 1 189 ? -8.852 12.062 2.543 1 98.81 189 ILE A O 1
ATOM 1562 N N . GLU A 1 190 ? -9.07 13.258 4.406 1 98.38 190 GLU A N 1
ATOM 1563 C CA . GLU A 1 190 ? -8.258 14.352 3.881 1 98.38 190 GLU A CA 1
ATOM 1564 C C . GLU A 1 190 ? -7.086 14.664 4.812 1 98.38 190 GLU A C 1
ATOM 1566 O O . GLU A 1 190 ? -7.246 14.664 6.035 1 98.38 190 GLU A O 1
ATOM 1571 N N . VAL A 1 191 ? -5.941 14.797 4.215 1 98.12 191 VAL A N 1
ATOM 1572 C CA . VAL A 1 191 ? -4.719 15.156 4.93 1 98.12 191 VAL A CA 1
ATOM 1573 C C . VAL A 1 191 ? -3.951 16.219 4.145 1 98.12 191 VAL A C 1
ATOM 1575 O O . VAL A 1 191 ? -4.18 16.406 2.947 1 98.12 191 VAL A O 1
ATOM 1578 N N . PRO A 1 192 ? -3.064 16.969 4.844 1 96.38 192 PRO A N 1
ATOM 1579 C CA . PRO A 1 192 ? -2.188 17.859 4.074 1 96.38 192 PRO A CA 1
ATOM 1580 C C . PRO A 1 192 ? -1.349 17.109 3.043 1 96.38 192 PRO A C 1
ATOM 1582 O O . PRO A 1 192 ? -0.879 16 3.312 1 96.38 192 PRO A O 1
ATOM 1585 N N . ASN A 1 193 ? -1.179 17.75 1.919 1 96.94 193 ASN A N 1
ATOM 1586 C CA . ASN A 1 193 ? -0.409 17.156 0.828 1 96.94 193 ASN A CA 1
ATOM 1587 C C . ASN A 1 193 ? 1.083 17.438 0.979 1 96.94 193 ASN A C 1
ATOM 1589 O O . ASN A 1 193 ? 1.556 18.516 0.619 1 96.94 193 ASN A O 1
ATOM 1593 N N . PHE A 1 194 ? 1.803 16.438 1.383 1 95.5 194 PHE A N 1
ATOM 1594 C CA . PHE A 1 194 ? 3.223 16.641 1.65 1 95.5 194 PHE A CA 1
ATOM 1595 C C . PHE A 1 194 ? 3.984 16.906 0.358 1 95.5 194 PHE A C 1
ATOM 1597 O O . PHE A 1 194 ? 4.965 17.656 0.353 1 95.5 194 PHE A O 1
ATOM 1604 N N . ASN A 1 195 ? 3.566 16.344 -0.733 1 92.44 195 ASN A N 1
ATOM 1605 C CA . ASN A 1 195 ? 4.219 16.625 -2.006 1 92.44 195 ASN A CA 1
ATOM 1606 C C . ASN A 1 195 ? 4.18 18.109 -2.342 1 92.44 195 ASN A C 1
ATOM 1608 O O . ASN A 1 195 ? 5.16 18.672 -2.842 1 92.44 195 ASN A O 1
ATOM 1612 N N . MET A 1 196 ? 3.062 18.672 -2.139 1 89.75 196 MET A N 1
ATOM 1613 C CA . MET A 1 196 ? 2.934 20.109 -2.379 1 89.75 196 MET A CA 1
ATOM 1614 C C . MET A 1 196 ? 3.828 20.906 -1.433 1 89.75 196 MET A C 1
ATOM 1616 O O . MET A 1 196 ? 4.473 21.875 -1.844 1 89.75 196 MET A O 1
ATOM 1620 N N . ILE A 1 197 ? 3.879 20.438 -0.228 1 86.81 197 ILE A N 1
ATOM 1621 C CA . ILE A 1 197 ? 4.691 21.094 0.791 1 86.81 197 ILE A CA 1
ATOM 1622 C C . ILE A 1 197 ? 6.16 21.062 0.384 1 86.81 197 ILE A C 1
ATOM 1624 O O . ILE A 1 197 ? 6.875 22.062 0.51 1 86.81 197 ILE A O 1
ATOM 1628 N N . LEU A 1 198 ? 6.594 19.969 -0.14 1 86.06 198 LEU A N 1
ATOM 1629 C CA . LEU A 1 198 ? 7.965 19.812 -0.611 1 86.06 198 LEU A CA 1
ATOM 1630 C C . LEU A 1 198 ? 8.211 20.672 -1.846 1 86.06 198 LEU A C 1
ATOM 1632 O O . LEU A 1 198 ? 9.219 21.375 -1.931 1 86.06 198 LEU A O 1
ATOM 1636 N N . LYS A 1 199 ? 7.293 20.641 -2.744 1 86 199 LYS A N 1
ATOM 1637 C CA . LYS A 1 199 ? 7.422 21.359 -4 1 86 199 LYS A CA 1
ATOM 1638 C C . LYS A 1 199 ? 7.512 22.859 -3.758 1 86 199 LYS A C 1
ATOM 1640 O O . LYS A 1 199 ? 8.312 23.562 -4.391 1 86 199 LYS A O 1
ATOM 1645 N N . GLU A 1 200 ? 6.695 23.312 -2.85 1 84 200 GLU A N 1
ATOM 1646 C CA . GLU A 1 200 ? 6.617 24.75 -2.582 1 84 200 GLU A CA 1
ATOM 1647 C C . GLU A 1 200 ? 7.59 25.156 -1.479 1 84 200 GLU A C 1
ATOM 1649 O O . GLU A 1 200 ? 7.605 26.312 -1.057 1 84 200 GLU A O 1
ATOM 1654 N N . LYS A 1 201 ? 8.297 24.219 -0.966 1 83 201 LYS A N 1
ATOM 1655 C CA . LYS A 1 201 ? 9.336 24.453 0.031 1 83 201 LYS A CA 1
ATOM 1656 C C . LYS A 1 201 ? 8.758 25.125 1.276 1 83 201 LYS A C 1
ATOM 1658 O O . LYS A 1 201 ? 9.305 26.109 1.767 1 83 201 LYS A O 1
ATOM 1663 N N . MET A 1 202 ? 7.695 24.578 1.761 1 84.94 202 MET A N 1
ATOM 1664 C CA . MET A 1 202 ? 6.98 25.172 2.893 1 84.94 202 MET A CA 1
ATOM 1665 C C . MET A 1 202 ? 7.441 24.547 4.207 1 84.94 202 MET A C 1
ATOM 1667 O O . MET A 1 202 ? 6.695 23.797 4.836 1 84.94 202 MET A O 1
ATOM 1671 N N . LEU A 1 203 ? 8.516 25.016 4.742 1 85.38 203 LEU A N 1
ATOM 1672 C CA . LEU A 1 203 ? 9.062 24.5 5.992 1 85.38 203 LEU A CA 1
ATOM 1673 C C . LEU A 1 203 ? 8.133 24.797 7.16 1 85.38 203 LEU A C 1
ATOM 1675 O O . LEU A 1 203 ? 8.156 24.094 8.172 1 85.38 203 LEU A O 1
ATOM 1679 N N . SER A 1 204 ? 7.359 25.812 6.98 1 87.25 204 SER A N 1
ATOM 1680 C CA . SER A 1 204 ? 6.473 26.266 8.055 1 87.25 204 SER A CA 1
ATOM 1681 C C . SER A 1 204 ? 5.363 25.25 8.312 1 87.25 204 SER A C 1
ATOM 1683 O O . SER A 1 204 ? 4.664 25.328 9.32 1 87.25 204 SER A O 1
ATOM 1685 N N . GLU A 1 205 ? 5.281 24.281 7.43 1 89.38 205 GLU A N 1
ATOM 1686 C CA . GLU A 1 205 ? 4.238 23.281 7.57 1 89.38 205 GLU A CA 1
ATOM 1687 C C . GLU A 1 205 ? 4.652 22.188 8.562 1 89.38 205 GLU A C 1
ATOM 1689 O O . GLU A 1 205 ? 3.816 21.406 9.016 1 89.38 205 GLU A O 1
ATOM 1694 N N . PHE A 1 206 ? 5.883 22.172 8.906 1 91.44 206 PHE A N 1
ATOM 1695 C CA . PHE A 1 206 ? 6.324 21.234 9.93 1 91.44 206 PHE A CA 1
ATOM 1696 C C . PHE A 1 206 ? 5.973 21.75 11.32 1 91.44 206 PHE A C 1
ATOM 1698 O O . PHE A 1 206 ? 6.395 22.844 11.711 1 91.44 206 PHE A O 1
ATOM 1705 N N . THR A 1 207 ? 5.172 21.094 11.977 1 92.5 207 THR A N 1
ATOM 1706 C CA . THR A 1 207 ? 4.73 21.422 13.328 1 92.5 207 THR A CA 1
ATOM 1707 C C . THR A 1 207 ? 4.691 20.172 14.203 1 92.5 207 THR A C 1
ATOM 1709 O O . THR A 1 207 ? 4.566 19.047 13.695 1 92.5 207 THR A O 1
ATOM 1712 N N . ILE A 1 208 ? 4.777 20.375 15.461 1 94.38 208 ILE A N 1
ATOM 1713 C CA . ILE A 1 208 ? 4.84 19.266 16.406 1 94.38 208 ILE A CA 1
ATOM 1714 C C . ILE A 1 208 ? 3.514 18.5 16.406 1 94.38 208 ILE A C 1
ATOM 1716 O O . ILE A 1 208 ? 3.461 17.328 16.781 1 94.38 208 ILE A O 1
ATOM 1720 N N . ASP A 1 209 ? 2.498 19.141 15.914 1 94.12 209 ASP A N 1
ATOM 1721 C CA . ASP A 1 209 ? 1.174 18.516 15.938 1 94.12 209 ASP A CA 1
ATOM 1722 C C . ASP A 1 209 ? 1.027 17.5 14.805 1 94.12 209 ASP A C 1
ATOM 1724 O O . ASP A 1 209 ? 0.208 16.578 14.898 1 94.12 209 ASP A O 1
ATOM 1728 N N . HIS A 1 210 ? 1.673 17.734 13.719 1 95.56 210 HIS A N 1
ATOM 1729 C CA . HIS A 1 210 ? 1.62 16.828 12.586 1 95.56 210 HIS A CA 1
ATOM 1730 C C . HIS A 1 210 ? 2.646 15.703 12.734 1 95.56 210 HIS A C 1
ATOM 1732 O O . HIS A 1 210 ? 3.838 15.914 12.5 1 95.56 210 HIS A O 1
ATOM 1738 N N . LEU A 1 211 ? 2.186 14.547 13.023 1 97 211 LEU A N 1
ATOM 1739 C CA . LEU A 1 211 ? 3.08 13.43 13.297 1 97 211 LEU A CA 1
ATOM 1740 C C . LEU A 1 211 ? 3.455 12.703 12.008 1 97 211 LEU A C 1
ATOM 1742 O O . LEU A 1 211 ? 4.531 12.109 11.914 1 97 211 LEU A O 1
ATOM 1746 N N . SER A 1 212 ? 2.523 12.703 11.055 1 97.94 212 SER A N 1
ATOM 1747 C CA . SER A 1 212 ? 2.74 12.047 9.773 1 97.94 212 SER A CA 1
ATOM 1748 C C . SER A 1 212 ? 2.574 13.031 8.617 1 97.94 212 SER A C 1
ATOM 1750 O O . SER A 1 212 ? 1.601 13.781 8.57 1 97.94 212 SER A O 1
ATOM 1752 N N . TYR A 1 213 ? 3.523 13.023 7.758 1 97.38 213 TYR A N 1
ATOM 1753 C CA . TYR A 1 213 ? 3.465 13.82 6.539 1 97.38 213 TYR A CA 1
ATOM 1754 C C . TYR A 1 213 ? 3.197 12.945 5.324 1 97.38 213 TYR A C 1
ATOM 1756 O O . TYR A 1 213 ? 4.129 12.398 4.723 1 97.38 213 TYR A O 1
ATOM 1764 N N . PHE A 1 214 ? 1.951 12.938 4.859 1 98.06 214 PHE A N 1
ATOM 1765 C CA . PHE A 1 214 ? 1.489 11.961 3.887 1 98.06 214 PHE A CA 1
ATOM 1766 C C . PHE A 1 214 ? 1.716 12.461 2.465 1 98.06 214 PHE A C 1
ATOM 1768 O O . PHE A 1 214 ? 1.382 13.602 2.143 1 98.06 214 PHE A O 1
ATOM 1775 N N . THR A 1 215 ? 2.328 11.68 1.682 1 95.94 215 THR A N 1
ATOM 1776 C CA . THR A 1 215 ? 2.23 11.789 0.23 1 95.94 215 THR A CA 1
ATOM 1777 C C . THR A 1 215 ? 1.054 10.969 -0.294 1 95.94 215 THR A C 1
ATOM 1779 O O . THR A 1 215 ? 0.426 10.227 0.459 1 95.94 215 THR A O 1
ATOM 1782 N N . LYS A 1 216 ? 0.747 11.172 -1.57 1 96.06 216 LYS A N 1
ATOM 1783 C CA . LYS A 1 216 ? -0.294 10.336 -2.162 1 96.06 216 LYS A CA 1
ATOM 1784 C C . LYS A 1 216 ? 0.008 8.852 -1.956 1 96.06 216 LYS A C 1
ATOM 1786 O O . LYS A 1 216 ? -0.872 8.086 -1.563 1 96.06 216 LYS A O 1
ATOM 1791 N N . ASN A 1 217 ? 1.23 8.477 -2.143 1 94.25 217 ASN A N 1
ATOM 1792 C CA . ASN A 1 217 ? 1.655 7.082 -2.049 1 94.25 217 ASN A CA 1
ATOM 1793 C C . ASN A 1 217 ? 1.497 6.539 -0.63 1 94.25 217 ASN A C 1
ATOM 1795 O O . ASN A 1 217 ? 0.947 5.457 -0.432 1 94.25 217 ASN A O 1
ATOM 1799 N N . THR A 1 218 ? 1.978 7.238 0.324 1 97 218 THR A N 1
ATOM 1800 C CA . THR A 1 218 ? 1.946 6.73 1.691 1 97 218 THR A CA 1
ATOM 1801 C C . THR A 1 218 ? 0.529 6.777 2.254 1 97 218 THR A C 1
ATOM 1803 O O . THR A 1 218 ? 0.152 5.934 3.072 1 97 218 THR A O 1
ATOM 1806 N N . LEU A 1 219 ? -0.283 7.746 1.783 1 98.31 219 LEU A N 1
ATOM 1807 C CA . LEU A 1 219 ? -1.684 7.746 2.191 1 98.31 219 LEU A CA 1
ATOM 1808 C C . LEU A 1 219 ? -2.408 6.52 1.644 1 98.31 219 LEU A C 1
ATOM 1810 O O . LEU A 1 219 ? -3.127 5.84 2.379 1 98.31 219 LEU A O 1
ATOM 1814 N N . GLU A 1 220 ? -2.213 6.266 0.371 1 97.19 220 GLU A N 1
ATOM 1815 C CA . GLU A 1 220 ? -2.832 5.086 -0.229 1 97.19 220 GLU A CA 1
ATOM 1816 C C . GLU A 1 220 ? -2.438 3.814 0.516 1 97.19 220 GLU A C 1
ATOM 1818 O O . GLU A 1 220 ? -3.285 2.961 0.789 1 97.19 220 GLU A O 1
ATOM 1823 N N . LEU A 1 221 ? -1.182 3.73 0.746 1 97.12 221 LEU A N 1
ATOM 1824 C CA . LEU A 1 221 ? -0.668 2.572 1.47 1 97.12 221 LEU A CA 1
ATOM 1825 C C . LEU A 1 221 ? -1.361 2.426 2.82 1 97.12 221 LEU A C 1
ATOM 1827 O O . LEU A 1 221 ? -1.786 1.328 3.189 1 97.12 221 LEU A O 1
ATOM 1831 N N . THR A 1 222 ? -1.472 3.51 3.539 1 98.12 222 THR A N 1
ATOM 1832 C CA . THR A 1 222 ? -2.084 3.527 4.863 1 98.12 222 THR A CA 1
ATOM 1833 C C . THR A 1 222 ? -3.537 3.068 4.793 1 98.12 222 THR A C 1
ATOM 1835 O O . THR A 1 222 ? -3.977 2.25 5.605 1 98.12 222 THR A O 1
ATOM 1838 N N . LEU A 1 223 ? -4.25 3.561 3.826 1 98.31 223 LEU A N 1
ATOM 1839 C CA . LEU A 1 223 ? -5.668 3.256 3.682 1 98.31 223 LEU A CA 1
ATOM 1840 C C . LEU A 1 223 ? -5.871 1.797 3.283 1 98.31 223 LEU A C 1
ATOM 1842 O O . LEU A 1 223 ? -6.754 1.12 3.82 1 98.31 223 LEU A O 1
ATOM 1846 N N . LYS A 1 224 ? -5.039 1.319 2.4 1 96.38 224 LYS A N 1
ATOM 1847 C CA . LYS A 1 224 ? -5.145 -0.071 1.967 1 96.38 224 LYS A CA 1
ATOM 1848 C C . LYS A 1 224 ? -4.832 -1.029 3.113 1 96.38 224 LYS A C 1
ATOM 1850 O O . LYS A 1 224 ? -5.527 -2.029 3.301 1 96.38 224 LYS A O 1
ATOM 1855 N N . LEU A 1 225 ? -3.863 -0.747 3.873 1 96.81 225 LEU A N 1
ATOM 1856 C CA . LEU A 1 225 ? -3.469 -1.581 5.004 1 96.81 225 LEU A CA 1
ATOM 1857 C C . LEU A 1 225 ? -4.562 -1.604 6.066 1 96.81 225 LEU A C 1
ATOM 1859 O O . LEU A 1 225 ? -4.598 -2.51 6.906 1 96.81 225 LEU A O 1
ATOM 1863 N N . SER A 1 226 ? -5.414 -0.603 6.035 1 97.12 226 SER A N 1
ATOM 1864 C CA . SER A 1 226 ? -6.438 -0.461 7.062 1 97.12 226 SER A CA 1
ATOM 1865 C C . SER A 1 226 ? -7.766 -1.063 6.613 1 97.12 226 SER A C 1
ATOM 1867 O O . SER A 1 226 ? -8.773 -0.968 7.32 1 97.12 226 SER A O 1
ATOM 1869 N N . GLY A 1 227 ? -7.82 -1.604 5.426 1 96.44 227 GLY A N 1
ATOM 1870 C CA . GLY A 1 227 ? -9 -2.35 5.008 1 96.44 227 GLY A CA 1
ATOM 1871 C C . GLY A 1 227 ? -9.867 -1.59 4.023 1 96.44 227 GLY A C 1
ATOM 1872 O O . GLY A 1 227 ? -11.008 -1.982 3.766 1 96.44 227 GLY A O 1
ATOM 1873 N N . PHE A 1 228 ? -9.289 -0.539 3.449 1 97.56 228 PHE A N 1
ATOM 1874 C CA . PHE A 1 228 ? -10.109 0.276 2.559 1 97.56 228 PHE A CA 1
ATOM 1875 C C . PHE A 1 228 ? -9.656 0.114 1.111 1 97.56 228 PHE A C 1
ATOM 1877 O O . PHE A 1 228 ? -8.477 -0.104 0.845 1 97.56 228 PHE A O 1
ATOM 1884 N N . GLU A 1 229 ? -10.602 0.156 0.242 1 95.81 229 GLU A N 1
ATOM 1885 C CA . GLU A 1 229 ? -10.359 0.353 -1.184 1 95.81 229 GLU A CA 1
ATOM 1886 C C . GLU A 1 229 ? -10.422 1.831 -1.557 1 95.81 229 GLU A C 1
ATOM 1888 O O . GLU A 1 229 ? -11.305 2.557 -1.083 1 95.81 229 GLU A O 1
ATOM 1893 N N . ILE A 1 230 ? -9.5 2.26 -2.338 1 97.06 230 ILE A N 1
ATOM 1894 C CA . ILE A 1 230 ? -9.477 3.66 -2.744 1 97.06 230 ILE A CA 1
ATOM 1895 C C . ILE A 1 230 ? -10.281 3.84 -4.031 1 97.06 230 ILE A C 1
ATOM 1897 O O . ILE A 1 230 ? -9.938 3.264 -5.066 1 97.06 230 ILE A O 1
ATOM 1901 N N . LEU A 1 231 ? -11.281 4.551 -3.945 1 97.5 231 LEU A N 1
ATOM 1902 C CA . LEU A 1 231 ? -12.102 4.832 -5.117 1 97.5 231 LEU A CA 1
ATOM 1903 C C . LEU A 1 231 ? -11.539 6 -5.914 1 97.5 231 LEU A C 1
ATOM 1905 O O . LEU A 1 231 ? -11.516 5.969 -7.145 1 97.5 231 LEU A O 1
ATOM 1909 N N . GLU A 1 232 ? -11.125 7.008 -5.172 1 97.56 232 GLU A N 1
ATOM 1910 C CA . GLU A 1 232 ? -10.523 8.211 -5.734 1 97.56 232 GLU A CA 1
ATOM 1911 C C . GLU A 1 232 ? -9.508 8.82 -4.773 1 97.56 232 GLU A C 1
ATOM 1913 O O . GLU A 1 232 ? -9.664 8.719 -3.553 1 97.56 232 GLU A O 1
ATOM 1918 N N . ILE A 1 233 ? -8.508 9.406 -5.34 1 97.5 233 ILE A N 1
ATOM 1919 C CA . ILE A 1 233 ? -7.598 10.242 -4.57 1 97.5 233 ILE A CA 1
ATOM 1920 C C . ILE A 1 233 ? -7.199 11.461 -5.398 1 97.5 233 ILE A C 1
ATOM 1922 O O . ILE A 1 233 ? -6.676 11.328 -6.508 1 97.5 233 ILE A O 1
ATOM 1926 N N . ASN A 1 234 ? -7.496 12.609 -4.887 1 97.69 234 ASN A N 1
ATOM 1927 C CA . ASN A 1 234 ? -7.289 13.852 -5.621 1 97.69 234 ASN A CA 1
ATOM 1928 C C . ASN A 1 234 ? -6.586 14.898 -4.762 1 97.69 234 ASN A C 1
ATOM 1930 O O . ASN A 1 234 ? -6.621 14.82 -3.531 1 97.69 234 ASN A O 1
ATOM 1934 N N . GLU A 1 235 ? -5.891 15.727 -5.445 1 97.31 235 GLU A N 1
ATOM 1935 C CA . GLU A 1 235 ? -5.379 16.938 -4.82 1 97.31 235 GLU A CA 1
ATOM 1936 C C . GLU A 1 235 ? -6.371 18.094 -4.969 1 97.31 235 GLU A C 1
ATOM 1938 O O . GLU A 1 235 ? -6.758 18.453 -6.082 1 97.31 235 GLU A O 1
ATOM 1943 N N . ILE A 1 236 ? -6.773 18.594 -3.857 1 95.88 236 ILE A N 1
ATOM 1944 C CA . ILE A 1 236 ? -7.793 19.641 -3.895 1 95.88 236 ILE A CA 1
ATOM 1945 C C . ILE A 1 236 ? -7.297 20.875 -3.158 1 95.88 236 ILE A C 1
ATOM 1947 O O . ILE A 1 236 ? -6.227 20.859 -2.545 1 95.88 236 ILE A O 1
ATOM 1951 N N . TRP A 1 237 ? -8.141 22.016 -3.256 1 92.62 237 TRP A N 1
ATOM 1952 C CA . TRP A 1 237 ? -7.828 23.266 -2.592 1 92.62 237 TRP A CA 1
ATOM 1953 C C . TRP A 1 237 ? -6.422 23.75 -2.947 1 92.62 237 TRP A C 1
ATOM 1955 O O . TRP A 1 237 ? -5.598 23.969 -2.061 1 92.62 237 TRP A O 1
ATOM 1965 N N . ASN A 1 238 ? -6.117 23.891 -4.223 1 89.38 238 ASN A N 1
ATOM 1966 C CA . ASN A 1 238 ? -4.84 24.312 -4.777 1 89.38 238 ASN A CA 1
ATOM 1967 C C . ASN A 1 238 ? -3.717 23.344 -4.406 1 89.38 238 ASN A C 1
ATOM 1969 O O . ASN A 1 238 ? -2.654 23.781 -3.949 1 89.38 238 ASN A O 1
ATOM 1973 N N . ASP A 1 239 ? -4.008 22.062 -4.352 1 92.62 239 ASP A N 1
ATOM 1974 C CA . ASP A 1 239 ? -3.088 20.938 -4.164 1 92.62 239 ASP A CA 1
ATOM 1975 C C . ASP A 1 239 ? -2.631 20.844 -2.711 1 92.62 239 ASP A C 1
ATOM 1977 O O . ASP A 1 239 ? -1.769 20.031 -2.377 1 92.62 239 ASP A O 1
ATOM 1981 N N . TYR A 1 240 ? -3.221 21.578 -1.864 1 91.81 240 TYR A N 1
ATOM 1982 C CA . TYR A 1 240 ? -2.775 21.594 -0.476 1 91.81 240 TYR A CA 1
ATOM 1983 C C . TYR A 1 240 ? -3.293 20.375 0.279 1 91.81 240 TYR A C 1
ATOM 1985 O O . TYR A 1 240 ? -2.691 19.953 1.265 1 91.81 240 TYR A O 1
ATOM 1993 N N . ILE A 1 241 ? -4.43 19.891 -0.201 1 96.69 241 ILE A N 1
ATOM 1994 C CA . ILE A 1 241 ? -5.094 18.812 0.511 1 96.69 241 ILE A CA 1
ATOM 1995 C C . ILE A 1 241 ? -5.141 17.562 -0.373 1 96.69 241 ILE A C 1
ATOM 1997 O O . ILE A 1 241 ? -5.52 17.641 -1.545 1 96.69 241 ILE A O 1
ATOM 2001 N N . LEU A 1 242 ? -4.664 16.438 0.175 1 98.19 242 LEU A N 1
ATOM 2002 C CA . LEU A 1 242 ? -4.973 15.141 -0.407 1 98.19 242 LEU A CA 1
ATOM 2003 C C . LEU A 1 242 ? -6.332 14.641 0.073 1 98.19 242 LEU A C 1
ATOM 2005 O O . LEU A 1 242 ? -6.555 14.5 1.276 1 98.19 242 LEU A O 1
ATOM 2009 N N . SER A 1 243 ? -7.219 14.453 -0.84 1 98.69 243 SER A N 1
ATOM 2010 C CA . SER A 1 243 ? -8.562 13.977 -0.519 1 98.69 243 SER A CA 1
ATOM 2011 C C . SER A 1 243 ? -8.812 12.594 -1.106 1 98.69 243 SER A C 1
ATOM 2013 O O . SER A 1 243 ? -8.805 12.422 -2.326 1 98.69 243 SER A O 1
ATOM 2015 N N . ALA A 1 244 ? -9 11.633 -0.266 1 98.75 244 ALA A N 1
ATOM 2016 C CA . ALA A 1 244 ? -9.258 10.258 -0.708 1 98.75 244 ALA A CA 1
ATOM 2017 C C . ALA A 1 244 ? -10.695 9.852 -0.423 1 98.75 244 ALA A C 1
ATOM 2019 O O . ALA A 1 244 ? -11.203 10.07 0.678 1 98.75 244 ALA A O 1
ATOM 2020 N N . ILE A 1 245 ? -11.398 9.367 -1.395 1 98.88 245 ILE A N 1
ATOM 2021 C CA . ILE A 1 245 ? -12.664 8.664 -1.205 1 98.88 245 ILE A CA 1
ATOM 2022 C C . ILE A 1 245 ? -12.414 7.164 -1.134 1 98.88 245 ILE A C 1
ATOM 2024 O O . ILE A 1 245 ? -11.836 6.578 -2.051 1 98.88 245 ILE A O 1
ATOM 2028 N N . VAL A 1 246 ? -12.859 6.59 -0.08 1 98.56 246 VAL A N 1
ATOM 2029 C CA . VAL A 1 246 ? -12.555 5.18 0.148 1 98.56 246 VAL A CA 1
ATOM 2030 C C . VAL A 1 246 ? -13.828 4.418 0.492 1 98.56 246 VAL A C 1
ATOM 2032 O O . VAL A 1 246 ? -14.828 5.02 0.902 1 98.56 246 VAL A O 1
ATOM 2035 N N . ARG A 1 247 ? -13.812 3.174 0.322 1 97.88 247 ARG A N 1
ATOM 2036 C CA . ARG A 1 247 ? -14.867 2.258 0.744 1 97.88 247 ARG A CA 1
ATOM 2037 C C . ARG A 1 247 ? -14.289 1.059 1.485 1 97.88 247 ARG A C 1
ATOM 2039 O O . ARG A 1 247 ? -13.156 0.65 1.224 1 97.88 247 ARG A O 1
ATOM 2046 N N . LYS A 1 248 ? -15.047 0.582 2.438 1 95.81 248 LYS A N 1
ATOM 2047 C CA . LYS A 1 248 ? -14.641 -0.682 3.047 1 95.81 248 LYS A CA 1
ATOM 2048 C C . LYS A 1 248 ? -14.391 -1.748 1.984 1 95.81 248 LYS A C 1
ATOM 2050 O O . LYS A 1 248 ? -15.188 -1.904 1.054 1 95.81 248 LYS A O 1
ATOM 2055 N N . ARG A 1 249 ? -13.25 -2.443 2.096 1 92.75 249 ARG A N 1
ATOM 2056 C CA . ARG A 1 249 ? -12.922 -3.471 1.114 1 92.75 249 ARG A CA 1
ATOM 2057 C C . ARG A 1 249 ? -13.883 -4.645 1.204 1 92.75 249 ARG A C 1
ATOM 2059 O O . ARG A 1 249 ? -14.18 -5.133 2.299 1 92.75 249 ARG A O 1
ATOM 2066 N N . ASN A 1 250 ? -14.328 -5.059 0.049 1 85 250 ASN A N 1
ATOM 2067 C CA . ASN A 1 250 ? -15.18 -6.238 -0.015 1 85 250 ASN A CA 1
ATOM 2068 C C . ASN A 1 250 ? -14.367 -7.512 -0.201 1 85 250 ASN A C 1
ATOM 2070 O O . ASN A 1 250 ? -13.297 -7.484 -0.81 1 85 250 ASN A O 1
ATOM 2074 N N . LEU A 1 251 ? -14.891 -8.523 0.361 1 83.38 251 LEU A N 1
ATOM 2075 C CA . LEU A 1 251 ? -14.328 -9.836 0.084 1 83.38 251 LEU A CA 1
ATOM 2076 C C . LEU A 1 251 ? -14.742 -10.32 -1.305 1 83.38 251 LEU A C 1
ATOM 2078 O O . LEU A 1 251 ? -15.773 -9.906 -1.831 1 83.38 251 LEU A O 1
ATOM 2082 N N . ILE A 1 252 ? -13.828 -11.125 -1.87 1 83.44 252 ILE A N 1
ATOM 2083 C CA . ILE A 1 252 ? -14.188 -11.758 -3.133 1 83.44 252 ILE A CA 1
ATOM 2084 C C . ILE A 1 252 ? -15.398 -12.664 -2.932 1 83.44 252 ILE A C 1
ATOM 2086 O O . ILE A 1 252 ? -15.508 -13.359 -1.917 1 83.44 252 ILE A O 1
ATOM 2090 N N . ASN A 1 253 ? -16.312 -12.648 -3.879 1 78.5 253 ASN A N 1
ATOM 2091 C CA . ASN A 1 253 ? -17.516 -13.469 -3.799 1 78.5 253 ASN A CA 1
ATOM 2092 C C . ASN A 1 253 ? -17.219 -14.945 -4.027 1 78.5 253 ASN A C 1
ATOM 2094 O O . ASN A 1 253 ? -16.828 -15.336 -5.129 1 78.5 253 ASN A O 1
ATOM 2098 N N . VAL A 1 254 ? -17.484 -15.766 -3.113 1 73.38 254 VAL A N 1
ATOM 2099 C CA . VAL A 1 254 ? -17.234 -17.203 -3.09 1 73.38 254 VAL A CA 1
ATOM 2100 C C . VAL A 1 254 ? -18.125 -17.906 -4.109 1 73.38 254 VAL A C 1
ATOM 2102 O O . VAL A 1 254 ? -17.719 -18.906 -4.707 1 73.38 254 VAL A O 1
ATOM 2105 N N . GLU A 1 255 ? -19.359 -17.391 -4.156 1 76.88 255 GLU A N 1
ATOM 2106 C CA . GLU A 1 255 ? -20.328 -18.047 -5.035 1 76.88 255 GLU A CA 1
ATOM 2107 C C . GLU A 1 255 ? -19.781 -18.188 -6.453 1 76.88 255 GLU A C 1
ATOM 2109 O O . GLU A 1 255 ? -20.141 -19.125 -7.168 1 76.88 255 GLU A O 1
ATOM 2114 N N . ASP A 1 256 ? -18.875 -17.422 -6.711 1 73.88 256 ASP A N 1
ATOM 2115 C CA . ASP A 1 256 ? -18.25 -17.469 -8.023 1 73.88 256 ASP A CA 1
ATOM 2116 C C . ASP A 1 256 ? -17.422 -18.734 -8.203 1 73.88 256 ASP A C 1
ATOM 2118 O O . ASP A 1 256 ? -17.469 -19.375 -9.258 1 73.88 256 ASP A O 1
ATOM 2122 N N . PHE A 1 257 ? -16.938 -19.172 -7.137 1 77.69 257 PHE A N 1
ATOM 2123 C CA . PHE A 1 257 ? -16.031 -20.312 -7.234 1 77.69 257 PHE A CA 1
ATOM 2124 C C . PHE A 1 257 ? -16.828 -21.609 -7.332 1 77.69 257 PHE A C 1
ATOM 2126 O O . PHE A 1 257 ? -16.422 -22.531 -8.047 1 77.69 257 PHE A O 1
ATOM 2133 N N . ASP A 1 258 ? -17.875 -21.656 -6.609 1 79.12 258 ASP A N 1
ATOM 2134 C CA . ASP A 1 258 ? -18.734 -22.828 -6.711 1 79.12 258 ASP A CA 1
ATOM 2135 C C . ASP A 1 258 ? -19.297 -22.984 -8.125 1 79.12 258 ASP A C 1
ATOM 2137 O O . ASP A 1 258 ? -19.391 -24.094 -8.641 1 79.12 258 ASP A O 1
ATOM 2141 N N . ASN A 1 259 ? -19.562 -21.875 -8.594 1 81.5 259 ASN A N 1
ATOM 2142 C CA . ASN A 1 259 ? -20.062 -21.891 -9.969 1 81.5 259 ASN A CA 1
ATOM 2143 C C . ASN A 1 259 ? -18.969 -22.328 -10.953 1 81.5 259 ASN A C 1
ATOM 2145 O O . ASN A 1 259 ? -19.266 -23.047 -11.914 1 81.5 259 ASN A O 1
ATOM 2149 N N . PHE A 1 260 ? -17.781 -21.969 -10.68 1 79.12 260 PHE A N 1
ATOM 2150 C CA . PHE A 1 260 ? -16.656 -22.359 -11.523 1 79.12 260 PHE A CA 1
ATOM 2151 C C . PHE A 1 260 ? -16.484 -23.875 -11.523 1 79.12 260 PHE A C 1
ATOM 2153 O O . PHE A 1 260 ? -16.297 -24.484 -12.578 1 79.12 260 PHE A O 1
ATOM 2160 N N . LYS A 1 261 ? -16.578 -24.422 -10.422 1 83.94 261 LYS A N 1
ATOM 2161 C CA . LYS A 1 261 ? -16.406 -25.859 -10.258 1 83.94 261 LYS A CA 1
ATOM 2162 C C . LYS A 1 261 ? -17.5 -26.625 -10.984 1 83.94 261 LYS A C 1
ATOM 2164 O O . LYS A 1 261 ? -17.234 -27.641 -11.625 1 83.94 261 LYS A O 1
ATOM 2169 N N . THR A 1 262 ? -18.656 -26.078 -10.828 1 87.06 262 THR A N 1
ATOM 2170 C CA . THR A 1 262 ? -19.797 -26.734 -11.445 1 87.06 262 THR A CA 1
ATOM 2171 C C . THR A 1 262 ? -19.688 -26.719 -12.969 1 87.06 262 THR A C 1
ATOM 2173 O O . THR A 1 262 ? -19.953 -27.719 -13.625 1 87.06 262 THR A O 1
ATOM 2176 N N . ILE A 1 263 ? -19.266 -25.672 -13.484 1 85.06 263 ILE A N 1
ATOM 2177 C CA . ILE A 1 263 ? -19.125 -25.516 -14.93 1 85.06 263 ILE A CA 1
ATOM 2178 C C . ILE A 1 263 ? -18.031 -26.453 -15.438 1 85.06 263 ILE A C 1
ATOM 2180 O O . ILE A 1 263 ? -18.219 -27.156 -16.438 1 85.06 263 ILE A O 1
ATOM 2184 N N . LEU A 1 264 ? -16.938 -26.484 -14.773 1 87.94 264 LEU A N 1
ATOM 2185 C CA . LEU A 1 264 ? -15.828 -27.359 -15.156 1 87.94 264 LEU A CA 1
ATOM 2186 C C . LEU A 1 264 ? -16.25 -28.812 -15.133 1 87.94 264 LEU A C 1
ATOM 2188 O O . LEU A 1 264 ? -15.992 -29.562 -16.078 1 87.94 264 LEU A O 1
ATOM 2192 N N . LYS A 1 265 ? -16.906 -29.203 -14.109 1 89.31 265 LYS A N 1
ATOM 2193 C CA . LYS A 1 265 ? -17.359 -30.578 -13.961 1 89.31 265 LYS A CA 1
ATOM 2194 C C . LYS A 1 265 ? -18.328 -30.969 -15.07 1 89.31 265 LYS A C 1
ATOM 2196 O O . LYS A 1 265 ? -18.266 -32.062 -15.609 1 89.31 265 LYS A O 1
ATOM 2201 N N . LYS A 1 266 ? -19.188 -30.062 -15.297 1 91.12 266 LYS A N 1
ATOM 2202 C CA . LYS A 1 266 ? -20.156 -30.344 -16.344 1 91.12 266 LYS A CA 1
ATOM 2203 C C . LYS A 1 266 ? -19.484 -30.547 -17.688 1 91.12 266 LYS A C 1
ATOM 2205 O O . LYS A 1 266 ? -19.812 -31.484 -18.422 1 91.12 266 LYS A O 1
ATOM 2210 N N . ASN A 1 267 ? -18.547 -29.703 -18.031 1 90.69 267 ASN A N 1
ATOM 2211 C CA . ASN A 1 267 ? -17.844 -29.812 -19.297 1 90.69 267 ASN A CA 1
ATOM 2212 C C . ASN A 1 267 ? -17.047 -31.109 -19.391 1 90.69 267 ASN A C 1
ATOM 2214 O O . ASN A 1 267 ? -17.016 -31.75 -20.453 1 90.69 267 ASN A O 1
ATOM 2218 N N . ILE A 1 268 ? -16.453 -31.469 -18.344 1 91.94 268 ILE A N 1
ATOM 2219 C CA . ILE A 1 268 ? -15.656 -32.688 -18.297 1 91.94 268 ILE A CA 1
ATOM 2220 C C . ILE A 1 268 ? -16.578 -33.906 -18.391 1 91.94 268 ILE A C 1
ATOM 2222 O O . ILE A 1 268 ? -16.281 -34.875 -19.109 1 91.94 268 ILE A O 1
ATOM 2226 N N . ASP A 1 269 ? -17.672 -33.844 -17.719 1 92 269 ASP A N 1
ATOM 2227 C CA . ASP A 1 269 ? -18.656 -34.938 -17.766 1 92 269 ASP A CA 1
ATOM 2228 C C . ASP A 1 269 ? -19.188 -35.125 -19.188 1 92 269 ASP A C 1
ATOM 2230 O O . ASP A 1 269 ? -19.375 -36.25 -19.656 1 92 269 ASP A O 1
ATOM 2234 N N . ASP A 1 270 ? -19.484 -34 -19.766 1 93.44 270 ASP A N 1
ATOM 2235 C CA . ASP A 1 270 ? -19.969 -34.062 -21.141 1 93.44 270 ASP A CA 1
ATOM 2236 C C . ASP A 1 270 ? -18.938 -34.719 -22.062 1 93.44 270 ASP A C 1
ATOM 2238 O O . ASP A 1 270 ? -19.281 -35.5 -22.938 1 93.44 270 ASP A O 1
ATOM 2242 N N . PHE A 1 271 ? -17.719 -34.375 -21.891 1 94.44 271 PHE A N 1
ATOM 2243 C CA . PHE A 1 271 ? -16.625 -34.969 -22.656 1 94.44 271 PHE A CA 1
ATOM 2244 C C . PHE A 1 271 ? -16.578 -36.469 -22.438 1 94.44 271 PHE A C 1
ATOM 2246 O O . PHE A 1 271 ? -16.453 -37.25 -23.406 1 94.44 271 PHE A O 1
ATOM 2253 N N . ILE A 1 272 ? -16.719 -36.906 -21.234 1 93.44 272 ILE A N 1
ATOM 2254 C CA . ILE A 1 272 ? -16.594 -38.312 -20.859 1 93.44 272 ILE A CA 1
ATOM 2255 C C . ILE A 1 272 ? -17.766 -39.094 -21.453 1 93.44 272 ILE A C 1
ATOM 2257 O O . ILE A 1 272 ? -17.594 -40.25 -21.859 1 93.44 272 ILE A O 1
ATOM 2261 N N . LYS A 1 273 ? -18.859 -38.469 -21.453 1 92.94 273 LYS A N 1
ATOM 2262 C CA . LYS A 1 273 ? -20.031 -39.125 -22.016 1 92.94 273 LYS A CA 1
ATOM 2263 C C . LYS A 1 273 ? -19.828 -39.469 -23.484 1 92.94 273 LYS A C 1
ATOM 2265 O O . LYS A 1 273 ? -20.297 -40.5 -23.953 1 92.94 273 LYS A O 1
ATOM 2270 N N . GLU A 1 274 ? -19.125 -38.625 -24.109 1 93 274 GLU A N 1
ATOM 2271 C CA . GLU A 1 274 ? -18.922 -38.781 -25.547 1 93 274 GLU A CA 1
ATOM 2272 C C . GLU A 1 274 ? -17.641 -39.562 -25.828 1 93 274 GLU A C 1
ATOM 2274 O O . GLU A 1 274 ? -17.453 -40.094 -26.938 1 93 274 GLU A O 1
ATOM 2279 N N . ASN A 1 275 ? -16.734 -39.594 -24.891 1 93.12 275 ASN A N 1
ATOM 2280 C CA . ASN A 1 275 ? -15.43 -40.219 -25.047 1 93.12 275 ASN A CA 1
ATOM 2281 C C . ASN A 1 275 ? -15.133 -41.188 -23.906 1 93.12 275 ASN A C 1
ATOM 2283 O O . ASN A 1 275 ? -14.719 -40.781 -22.812 1 93.12 275 ASN A O 1
ATOM 2287 N N . ASN A 1 276 ? -15.227 -42.406 -24.156 1 89.88 276 ASN A N 1
ATOM 2288 C CA . ASN A 1 276 ? -15.062 -43.375 -23.078 1 89.88 276 ASN A CA 1
ATOM 2289 C C . ASN A 1 276 ? -13.703 -44.062 -23.141 1 89.88 276 ASN A C 1
ATOM 2291 O O . ASN A 1 276 ? -13.352 -44.844 -22.25 1 89.88 276 ASN A O 1
ATOM 2295 N N . ASP A 1 277 ? -13.031 -43.938 -24.172 1 95.25 277 ASP A N 1
ATOM 2296 C CA . ASP A 1 277 ? -11.68 -44.438 -24.359 1 95.25 277 ASP A CA 1
ATOM 2297 C C . ASP A 1 277 ? -10.695 -43.312 -24.672 1 95.25 277 ASP A C 1
ATOM 2299 O O . ASP A 1 277 ? -10.43 -43 -25.828 1 95.25 277 ASP A O 1
ATOM 2303 N N . PHE A 1 278 ? -10.195 -42.75 -23.562 1 95.88 278 PHE A N 1
ATOM 2304 C CA . PHE A 1 278 ? -9.367 -41.594 -23.812 1 95.88 278 PHE A CA 1
ATOM 2305 C C . PHE A 1 278 ? -8.195 -41.531 -22.828 1 95.88 278 PHE A C 1
ATOM 2307 O O . PHE A 1 278 ? -8.188 -42.25 -21.828 1 95.88 278 PHE A O 1
ATOM 2314 N N . ALA A 1 279 ? -7.152 -40.781 -23.188 1 96.88 279 ALA A N 1
ATOM 2315 C CA . ALA A 1 279 ? -6.008 -40.406 -22.359 1 96.88 279 ALA A CA 1
ATOM 2316 C C . ALA A 1 279 ? -5.844 -38.875 -22.297 1 96.88 279 ALA A C 1
ATOM 2318 O O . ALA A 1 279 ? -6.531 -38.156 -23 1 96.88 279 ALA A O 1
ATOM 2319 N N . ILE A 1 280 ? -5.074 -38.5 -21.344 1 96.25 280 ILE A N 1
ATOM 2320 C CA . ILE A 1 280 ? -4.805 -37.062 -21.188 1 96.25 280 ILE A CA 1
ATOM 2321 C C . ILE A 1 280 ? -3.354 -36.781 -21.562 1 96.25 280 ILE A C 1
ATOM 2323 O O . ILE A 1 280 ? -2.449 -37.531 -21.219 1 96.25 280 ILE A O 1
ATOM 2327 N N . TRP A 1 281 ? -3.152 -35.781 -22.297 1 95.69 281 TRP A N 1
ATOM 2328 C CA . TRP A 1 281 ? -1.797 -35.281 -22.547 1 95.69 281 TRP A CA 1
ATOM 2329 C C . TRP A 1 281 ? -1.515 -34 -21.766 1 95.69 281 TRP A C 1
ATOM 2331 O O . TRP A 1 281 ? -2.107 -32.969 -22.047 1 95.69 281 TRP A O 1
ATOM 2341 N N . GLY A 1 282 ? -0.59 -34.094 -20.891 1 92.69 282 GLY A N 1
ATOM 2342 C CA . GLY A 1 282 ? -0.225 -33 -20.016 1 92.69 282 GLY A CA 1
ATOM 2343 C C . GLY A 1 282 ? -0.37 -33.344 -18.547 1 92.69 282 GLY A C 1
ATOM 2344 O O . GLY A 1 282 ? -1.451 -33.719 -18.094 1 92.69 282 GLY A O 1
ATOM 2345 N N . ALA A 1 283 ? 0.712 -33.188 -17.828 1 91.44 283 ALA A N 1
ATOM 2346 C CA . ALA A 1 283 ? 0.696 -33.438 -16.375 1 91.44 283 ALA A CA 1
ATOM 2347 C C . ALA A 1 283 ? 1.242 -32.219 -15.617 1 91.44 283 ALA A C 1
ATOM 2349 O O . ALA A 1 283 ? 2.01 -32.375 -14.664 1 91.44 283 ALA A O 1
ATOM 2350 N N . GLY A 1 284 ? 0.921 -31.047 -16.078 1 88.56 284 GLY A N 1
ATOM 2351 C CA . GLY A 1 284 ? 1.247 -29.828 -15.352 1 88.56 284 GLY A CA 1
ATOM 2352 C C . GLY A 1 284 ? 0.314 -29.562 -14.188 1 88.56 284 GLY A C 1
ATOM 2353 O O . GLY A 1 284 ? -0.649 -30.297 -13.969 1 88.56 284 GLY A O 1
ATOM 2354 N N . HIS A 1 285 ? 0.604 -28.547 -13.461 1 87.44 285 HIS A N 1
ATOM 2355 C CA . HIS A 1 285 ? -0.145 -28.266 -12.242 1 87.44 285 HIS A CA 1
ATOM 2356 C C . HIS A 1 285 ? -1.625 -28.047 -12.539 1 87.44 285 HIS A C 1
ATOM 2358 O O . HIS A 1 285 ? -2.486 -28.484 -11.773 1 87.44 285 HIS A O 1
ATOM 2364 N N . GLN A 1 286 ? -1.921 -27.406 -13.625 1 88.38 286 GLN A N 1
ATOM 2365 C CA . GLN A 1 286 ? -3.316 -27.172 -13.977 1 88.38 286 GLN A CA 1
ATOM 2366 C C . GLN A 1 286 ? -4.035 -28.5 -14.258 1 88.38 286 GLN A C 1
ATOM 2368 O O . GLN A 1 286 ? -5.164 -28.703 -13.805 1 88.38 286 GLN A O 1
ATOM 2373 N N . ALA A 1 287 ? -3.379 -29.312 -15.062 1 91.38 287 ALA A N 1
ATOM 2374 C CA . ALA A 1 287 ? -3.957 -30.609 -15.383 1 91.38 287 ALA A CA 1
ATOM 2375 C C . ALA A 1 287 ? -4.195 -31.438 -14.125 1 91.38 287 ALA A C 1
ATOM 2377 O O . ALA A 1 287 ? -5.254 -32.031 -13.961 1 91.38 287 ALA A O 1
ATOM 2378 N N . LEU A 1 288 ? -3.166 -31.422 -13.289 1 92.44 288 LEU A N 1
ATOM 2379 C CA . LEU A 1 288 ? -3.268 -32.188 -12.055 1 92.44 288 LEU A CA 1
ATOM 2380 C C . LEU A 1 288 ? -4.461 -31.719 -11.219 1 92.44 288 LEU A C 1
ATOM 2382 O O . LEU A 1 288 ? -5.191 -32.531 -10.664 1 92.44 288 LEU A O 1
ATOM 2386 N N . ALA A 1 289 ? -4.637 -30.484 -11.141 1 91.19 289 ALA A N 1
ATOM 2387 C CA . ALA A 1 289 ? -5.75 -29.906 -10.391 1 91.19 289 ALA A CA 1
ATOM 2388 C C . ALA A 1 289 ? -7.09 -30.312 -11.008 1 91.19 289 ALA A C 1
ATOM 2390 O O . ALA A 1 289 ? -8.016 -30.703 -10.289 1 91.19 289 ALA A O 1
ATOM 2391 N N . ILE A 1 290 ? -7.191 -30.219 -12.266 1 91.06 290 ILE A N 1
ATOM 2392 C CA . ILE A 1 290 ? -8.438 -30.531 -12.969 1 91.06 290 ILE A CA 1
ATOM 2393 C C . ILE A 1 290 ? -8.781 -32 -12.789 1 91.06 290 ILE A C 1
ATOM 2395 O O . ILE A 1 290 ? -9.93 -32.344 -12.5 1 91.06 290 ILE A O 1
ATOM 2399 N N . ILE A 1 291 ? -7.809 -32.844 -12.992 1 93 291 ILE A N 1
ATOM 2400 C CA . ILE A 1 291 ? -7.996 -34.281 -12.844 1 93 291 ILE A CA 1
ATOM 2401 C C . ILE A 1 291 ? -8.531 -34.594 -11.445 1 93 291 ILE A C 1
ATOM 2403 O O . ILE A 1 291 ? -9.477 -35.375 -11.297 1 93 291 ILE A O 1
ATOM 2407 N N . ALA A 1 292 ? -7.93 -33.969 -10.492 1 92.12 292 ALA A N 1
ATOM 2408 C CA . ALA A 1 292 ? -8.305 -34.188 -9.102 1 92.12 292 ALA A CA 1
ATOM 2409 C C . ALA A 1 292 ? -9.719 -33.688 -8.82 1 92.12 292 ALA A C 1
ATOM 2411 O O . ALA A 1 292 ? -10.523 -34.375 -8.211 1 92.12 292 ALA A O 1
ATOM 2412 N N . MET A 1 293 ? -10.039 -32.531 -9.289 1 89.75 293 MET A N 1
ATOM 2413 C CA . MET A 1 293 ? -11.305 -31.875 -8.992 1 89.75 293 MET A CA 1
ATOM 2414 C C . MET A 1 293 ? -12.461 -32.594 -9.688 1 89.75 293 MET A C 1
ATOM 2416 O O . MET A 1 293 ? -13.602 -32.531 -9.227 1 89.75 293 MET A O 1
ATOM 2420 N N . THR A 1 294 ? -12.164 -33.25 -10.773 1 89.69 294 THR A N 1
ATOM 2421 C CA . THR A 1 294 ? -13.234 -33.812 -11.586 1 89.69 294 THR A CA 1
ATOM 2422 C C . THR A 1 294 ? -13.211 -35.344 -11.531 1 89.69 294 THR A C 1
ATOM 2424 O O . THR A 1 294 ? -13.969 -36 -12.234 1 89.69 294 THR A O 1
ATOM 2427 N N . ASN A 1 295 ? -12.312 -35.938 -10.766 1 88.81 295 ASN A N 1
ATOM 2428 C CA . ASN A 1 295 ? -12.18 -37.375 -10.586 1 88.81 295 ASN A CA 1
ATOM 2429 C C . ASN A 1 295 ? -11.961 -38.094 -11.922 1 88.81 295 ASN A C 1
ATOM 2431 O O . ASN A 1 295 ? -12.586 -39.125 -12.188 1 88.81 295 ASN A O 1
ATOM 2435 N N . LEU A 1 296 ? -11.164 -37.5 -12.68 1 90.62 296 LEU A N 1
ATOM 2436 C CA . LEU A 1 296 ? -10.875 -38.094 -13.984 1 90.62 296 LEU A CA 1
ATOM 2437 C C . LEU A 1 296 ? -10.07 -39.375 -13.852 1 90.62 296 LEU A C 1
ATOM 2439 O O . LEU A 1 296 ? -9.992 -40.156 -14.797 1 90.62 296 LEU A O 1
ATOM 2443 N N . ASN A 1 297 ? -9.43 -39.531 -12.719 1 87.06 297 ASN A N 1
ATOM 2444 C CA . ASN A 1 297 ? -8.625 -40.719 -12.484 1 87.06 297 ASN A CA 1
ATOM 2445 C C . ASN A 1 297 ? -9.469 -42 -12.586 1 87.06 297 ASN A C 1
ATOM 2447 O O . ASN A 1 297 ? -8.938 -43.062 -12.852 1 87.06 297 ASN A O 1
ATOM 2451 N N . LYS A 1 298 ? -10.68 -41.875 -12.492 1 86.75 298 LYS A N 1
ATOM 2452 C CA . LYS A 1 298 ? -11.57 -43.031 -12.594 1 86.75 298 LYS A CA 1
ATOM 2453 C C . LYS A 1 298 ? -11.961 -43.312 -14.047 1 86.75 298 LYS A C 1
ATOM 2455 O O . LYS A 1 298 ? -12.547 -44.344 -14.352 1 86.75 298 LYS A O 1
ATOM 2460 N N . LYS A 1 299 ? -11.594 -42.469 -14.938 1 91.31 299 LYS A N 1
ATOM 2461 C CA . LYS A 1 299 ? -12.109 -42.562 -16.297 1 91.31 299 LYS A CA 1
ATOM 2462 C C . LYS A 1 299 ? -10.969 -42.562 -17.312 1 91.31 299 LYS A C 1
ATOM 2464 O O . LYS A 1 299 ? -11.055 -43.25 -18.344 1 91.31 299 LYS A O 1
ATOM 2469 N N . CYS A 1 300 ? -9.898 -41.875 -17.016 1 93.88 300 CYS A N 1
ATOM 2470 C CA . CYS A 1 300 ? -8.773 -41.719 -17.938 1 93.88 300 CYS A CA 1
ATOM 2471 C C . CYS A 1 300 ? -7.844 -42.906 -17.859 1 93.88 300 CYS A C 1
ATOM 2473 O O . CYS A 1 300 ? -7.547 -43.406 -16.781 1 93.88 300 CYS A O 1
ATOM 2475 N N . LYS A 1 301 ? -7.363 -43.375 -18.969 1 95.12 301 LYS A N 1
ATOM 2476 C CA . LYS A 1 301 ? -6.551 -44.594 -19.016 1 95.12 301 LYS A CA 1
ATOM 2477 C C . LYS A 1 301 ? -5.129 -44.312 -18.531 1 95.12 301 LYS A C 1
ATOM 2479 O O . LYS A 1 301 ? -4.594 -45.094 -17.719 1 95.12 301 LYS A O 1
ATOM 2484 N N . PHE A 1 302 ? -4.488 -43.375 -19.078 1 96.38 302 PHE A N 1
ATOM 2485 C CA . PHE A 1 302 ? -3.145 -42.938 -18.703 1 96.38 302 PHE A CA 1
ATOM 2486 C C . PHE A 1 302 ? -2.908 -41.5 -19.078 1 96.38 302 PHE A C 1
ATOM 2488 O O . PHE A 1 302 ? -3.73 -40.875 -19.766 1 96.38 302 PHE A O 1
ATOM 2495 N N . ILE A 1 303 ? -1.855 -40.938 -18.531 1 96.81 303 ILE A N 1
ATOM 2496 C CA . ILE A 1 303 ? -1.469 -39.594 -18.844 1 96.81 303 ILE A CA 1
ATOM 2497 C C . ILE A 1 303 ? -0.151 -39.594 -19.609 1 96.81 303 ILE A C 1
ATOM 2499 O O . ILE A 1 303 ? 0.771 -40.312 -19.281 1 96.81 303 ILE A O 1
ATOM 2503 N N . ILE A 1 304 ? -0.152 -38.812 -20.656 1 95.75 304 ILE A N 1
ATOM 2504 C CA . ILE A 1 304 ? 1.06 -38.656 -21.453 1 95.75 304 ILE A CA 1
ATOM 2505 C C . ILE A 1 304 ? 1.731 -37.312 -21.078 1 95.75 304 ILE A C 1
ATOM 2507 O O . ILE A 1 304 ? 1.06 -36.312 -20.922 1 95.75 304 ILE A O 1
ATOM 2511 N N . ASP A 1 305 ? 2.998 -37.312 -20.859 1 93.31 305 ASP A N 1
ATOM 2512 C CA . ASP A 1 305 ? 3.771 -36.094 -20.703 1 93.31 305 ASP A CA 1
ATOM 2513 C C . ASP A 1 305 ? 5.145 -36.219 -21.359 1 93.31 305 ASP A C 1
ATOM 2515 O O . ASP A 1 305 ? 5.777 -37.281 -21.297 1 93.31 305 ASP A O 1
ATOM 2519 N N . SER A 1 306 ? 5.555 -35.094 -21.953 1 87.94 306 SER A N 1
ATOM 2520 C CA . SER A 1 306 ? 6.816 -35.125 -22.688 1 87.94 306 SER A CA 1
ATOM 2521 C C . SER A 1 306 ? 8.008 -35 -21.75 1 87.94 306 SER A C 1
ATOM 2523 O O . SER A 1 306 ? 9.133 -35.312 -22.125 1 87.94 306 SER A O 1
ATOM 2525 N N . ALA A 1 307 ? 7.852 -34.531 -20.547 1 84.06 307 ALA A N 1
ATOM 2526 C CA . ALA A 1 307 ? 8.938 -34.375 -19.594 1 84.06 307 ALA A CA 1
ATOM 2527 C C . ALA A 1 307 ? 9.359 -35.719 -19.016 1 84.06 307 ALA A C 1
ATOM 2529 O O . ALA A 1 307 ? 8.578 -36.375 -18.328 1 84.06 307 ALA A O 1
ATOM 2530 N N . SER A 1 308 ? 10.617 -36.031 -19.172 1 85.75 308 SER A N 1
ATOM 2531 C CA . SER A 1 308 ? 11.117 -37.375 -18.828 1 85.75 308 SER A CA 1
ATOM 2532 C C . SER A 1 308 ? 11.078 -37.594 -17.312 1 85.75 308 SER A C 1
ATOM 2534 O O . SER A 1 308 ? 10.867 -38.719 -16.859 1 85.75 308 SER A O 1
ATOM 2536 N N . PHE A 1 309 ? 11.211 -36.531 -16.578 1 82.38 309 PHE A N 1
ATOM 2537 C CA . PHE A 1 309 ? 11.305 -36.688 -15.125 1 82.38 309 PHE A CA 1
ATOM 2538 C C . PHE A 1 309 ? 9.945 -37.062 -14.539 1 82.38 309 PHE A C 1
ATOM 2540 O O . PHE A 1 309 ? 9.867 -37.531 -13.406 1 82.38 309 PHE A O 1
ATOM 2547 N N . LYS A 1 310 ? 8.883 -36.875 -15.242 1 90.62 310 LYS A N 1
ATOM 2548 C CA . LYS A 1 310 ? 7.543 -37.25 -14.789 1 90.62 310 LYS A CA 1
ATOM 2549 C C . LYS A 1 310 ? 7.195 -38.688 -15.211 1 90.62 310 LYS A C 1
ATOM 2551 O O . LYS A 1 310 ? 6.289 -39.312 -14.656 1 90.62 310 LYS A O 1
ATOM 2556 N N . GLN A 1 311 ? 7.871 -39.156 -16.266 1 92.5 311 GLN A N 1
ATOM 2557 C CA . GLN A 1 311 ? 7.52 -40.438 -16.875 1 92.5 311 GLN A CA 1
ATOM 2558 C C . GLN A 1 311 ? 7.805 -41.594 -15.938 1 92.5 311 GLN A C 1
ATOM 2560 O O . GLN A 1 311 ? 8.758 -41.531 -15.156 1 92.5 311 GLN A O 1
ATOM 2565 N N . ASN A 1 312 ? 6.926 -42.562 -16.078 1 94.56 312 ASN A N 1
ATOM 2566 C CA . ASN A 1 312 ? 6.98 -43.781 -15.25 1 94.56 312 ASN A CA 1
ATOM 2567 C C . ASN A 1 312 ? 6.727 -43.469 -13.781 1 94.56 312 ASN A C 1
ATOM 2569 O O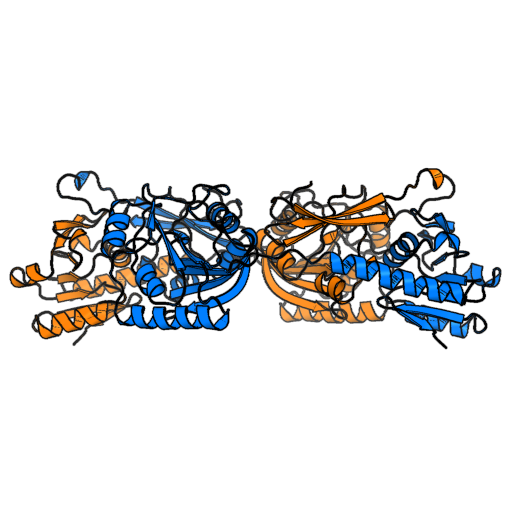 . ASN A 1 312 ? 7.305 -44.094 -12.891 1 94.56 312 ASN A O 1
ATOM 2573 N N . LYS A 1 313 ? 6.082 -42.469 -13.508 1 95.69 313 LYS A N 1
ATOM 2574 C CA . LYS A 1 313 ? 5.574 -42.094 -12.195 1 95.69 313 LYS A CA 1
ATOM 2575 C C . LYS A 1 313 ? 4.059 -41.906 -12.227 1 95.69 313 LYS A C 1
ATOM 2577 O O . LYS A 1 313 ? 3.396 -42.344 -13.164 1 95.69 313 LYS A O 1
ATOM 2582 N N . TYR A 1 314 ? 3.506 -41.469 -11.141 1 96 314 TYR A N 1
ATOM 2583 C CA . TYR A 1 314 ? 2.057 -41.344 -11.023 1 96 314 TYR A CA 1
ATOM 2584 C C . TYR A 1 314 ? 1.659 -39.938 -10.617 1 96 314 TYR A C 1
ATOM 2586 O O . TYR A 1 314 ? 2.418 -39.25 -9.938 1 96 314 TYR A O 1
ATOM 2594 N N . THR A 1 315 ? 0.516 -39.5 -11.117 1 94.88 315 THR A N 1
ATOM 2595 C CA . THR A 1 315 ? 0.016 -38.188 -10.695 1 94.88 315 THR A CA 1
ATOM 2596 C C . THR A 1 315 ? -0.24 -38.188 -9.188 1 94.88 315 THR A C 1
ATOM 2598 O O . THR A 1 315 ? -0.73 -39.156 -8.625 1 94.88 315 THR A O 1
ATOM 2601 N N . PRO A 1 316 ? 0.12 -37.062 -8.523 1 94 316 PRO A N 1
ATOM 2602 C CA . PRO A 1 316 ? -0.203 -36.938 -7.102 1 94 316 PRO A CA 1
ATOM 2603 C C . PRO A 1 316 ? -1.707 -36.875 -6.84 1 94 316 PRO A C 1
ATOM 2605 O O . PRO A 1 316 ? -2.453 -36.281 -7.613 1 94 316 PRO A O 1
ATOM 2608 N N . ALA A 1 317 ? -2.152 -37.531 -5.699 1 94.06 317 ALA A N 1
ATOM 2609 C CA . ALA A 1 317 ? -3.533 -37.562 -5.227 1 94.06 317 ALA A CA 1
ATOM 2610 C C . ALA A 1 317 ? -4.375 -38.531 -6.047 1 94.06 317 ALA A C 1
ATOM 2612 O O . ALA A 1 317 ? -5.156 -39.312 -5.488 1 94.06 317 ALA A O 1
ATOM 2613 N N . THR A 1 318 ? -4.211 -38.562 -7.453 1 94.62 318 THR A N 1
ATOM 2614 C CA . THR A 1 318 ? -5.105 -39.344 -8.312 1 94.62 318 THR A CA 1
ATOM 2615 C C . THR A 1 318 ? -4.418 -40.594 -8.828 1 94.62 318 THR A C 1
ATOM 2617 O O . THR A 1 318 ? -5.082 -41.5 -9.328 1 94.62 318 THR A O 1
ATOM 2620 N N . HIS A 1 319 ? -3.188 -40.688 -8.859 1 95.25 319 HIS A N 1
ATOM 2621 C CA . HIS A 1 319 ? -2.361 -41.875 -9.039 1 95.25 319 HIS A CA 1
ATOM 2622 C C . HIS A 1 319 ? -2.574 -42.469 -10.422 1 95.25 319 HIS A C 1
ATOM 2624 O O . HIS A 1 319 ? -2.713 -43.688 -10.547 1 95.25 319 HIS A O 1
ATOM 2630 N N . ILE A 1 320 ? -2.688 -41.656 -11.406 1 95.88 320 ILE A N 1
ATOM 2631 C CA . ILE A 1 320 ? -2.711 -42.125 -12.789 1 95.88 320 ILE A CA 1
ATOM 2632 C C . ILE A 1 320 ? -1.283 -42.25 -13.32 1 95.88 320 ILE A C 1
ATOM 2634 O O . ILE A 1 320 ? -0.457 -41.344 -13.094 1 95.88 320 ILE A O 1
ATOM 2638 N N . LYS A 1 321 ? -1.011 -43.312 -13.984 1 96.06 321 LYS A N 1
ATOM 2639 C CA . LYS A 1 321 ? 0.33 -43.531 -14.523 1 96.06 321 LYS A CA 1
ATOM 2640 C C . LYS A 1 321 ? 0.669 -42.5 -15.594 1 96.06 321 LYS A C 1
ATOM 2642 O O . LYS A 1 321 ? -0.152 -42.219 -16.469 1 96.06 321 LYS A O 1
ATOM 2647 N N . ILE A 1 322 ? 1.907 -41.906 -15.508 1 96.5 322 ILE A N 1
ATOM 2648 C CA . ILE A 1 322 ? 2.406 -40.969 -16.516 1 96.5 322 ILE A CA 1
ATOM 2649 C C . ILE A 1 322 ? 3.383 -41.688 -17.438 1 96.5 322 ILE A C 1
ATOM 2651 O O . ILE A 1 322 ? 4.371 -42.281 -17 1 96.5 322 ILE A O 1
ATOM 2655 N N . VAL A 1 323 ? 3.131 -41.594 -18.703 1 96.62 323 VAL A N 1
ATOM 2656 C CA . VAL A 1 323 ? 3.924 -42.312 -19.688 1 96.62 323 VAL A CA 1
ATOM 2657 C C . VAL A 1 323 ? 4.484 -41.344 -20.719 1 96.62 323 VAL A C 1
ATOM 2659 O O . VAL A 1 323 ? 4.086 -40.188 -20.781 1 96.62 323 VAL A O 1
ATOM 2662 N N . SER A 1 324 ? 5.445 -41.812 -21.516 1 94.75 324 SER A N 1
ATOM 2663 C CA . SER A 1 324 ? 6.016 -41.031 -22.609 1 94.75 324 SER A CA 1
ATOM 2664 C C . SER A 1 324 ? 5.09 -41.031 -23.812 1 94.75 324 SER A C 1
ATOM 2666 O O . SER A 1 324 ? 4.223 -41.875 -23.953 1 94.75 324 SER A O 1
ATOM 2668 N N . PRO A 1 325 ? 5.285 -40.062 -24.688 1 92.06 325 PRO A N 1
ATOM 2669 C CA . PRO A 1 325 ? 4.484 -40.031 -25.922 1 92.06 325 PRO A CA 1
ATOM 2670 C C . PRO A 1 325 ? 4.594 -41.312 -26.734 1 92.06 325 PRO A C 1
ATOM 2672 O O . PRO A 1 325 ? 3.637 -41.688 -27.406 1 92.06 325 PRO A O 1
ATOM 2675 N N . GLU A 1 326 ? 5.699 -42 -26.688 1 91.75 326 GLU A N 1
ATOM 2676 C CA . GLU A 1 326 ? 5.918 -43.219 -27.438 1 91.75 326 GLU A CA 1
ATOM 2677 C C . GLU A 1 326 ? 4.965 -44.344 -27 1 91.75 326 GLU A C 1
ATOM 2679 O O . GLU A 1 326 ? 4.695 -45.281 -27.75 1 91.75 326 GLU A O 1
ATOM 2684 N N . TYR A 1 327 ? 4.504 -44.219 -25.844 1 94.19 327 TYR A N 1
ATOM 2685 C CA . TYR A 1 327 ? 3.566 -45.188 -25.297 1 94.19 327 TYR A CA 1
ATOM 2686 C C . TYR A 1 327 ? 2.305 -45.281 -26.141 1 94.19 327 TYR A C 1
ATOM 2688 O O . TYR A 1 327 ? 1.681 -46.344 -26.234 1 94.19 327 TYR A O 1
ATOM 2696 N N . LEU A 1 328 ? 1.93 -44.219 -26.797 1 91.38 328 LEU A N 1
ATOM 2697 C CA . LEU A 1 328 ? 0.725 -44.156 -27.609 1 91.38 328 LEU A CA 1
ATOM 2698 C C . LEU A 1 328 ? 0.819 -45.062 -28.828 1 91.38 328 LEU A C 1
ATOM 2700 O O . LEU A 1 328 ? -0.203 -45.469 -29.391 1 91.38 328 LEU A O 1
ATOM 2704 N N . ARG A 1 329 ? 2.027 -45.375 -29.219 1 88.25 329 ARG A N 1
ATOM 2705 C CA . ARG A 1 329 ? 2.23 -46.219 -30.375 1 88.25 329 ARG A CA 1
ATOM 2706 C C . ARG A 1 329 ? 1.722 -47.625 -30.094 1 88.25 329 ARG A C 1
ATOM 2708 O O . ARG A 1 329 ? 1.186 -48.312 -30.984 1 88.25 329 ARG A O 1
ATOM 2715 N N . LYS A 1 330 ? 1.874 -48.062 -28.922 1 90.88 330 LYS A N 1
ATOM 2716 C CA . LYS A 1 330 ? 1.526 -49.406 -28.562 1 90.88 330 LYS A CA 1
ATOM 2717 C C . LYS A 1 330 ? 0.186 -49.469 -27.844 1 90.88 330 LYS A C 1
ATOM 2719 O O . LYS A 1 330 ? -0.462 -50.531 -27.797 1 90.88 330 LYS A O 1
ATOM 2724 N N . HIS A 1 331 ? -0.213 -48.469 -27.25 1 88.69 331 HIS A N 1
ATOM 2725 C CA . HIS A 1 331 ? -1.437 -48.406 -26.469 1 88.69 331 HIS A CA 1
ATOM 2726 C C . HIS A 1 331 ? -2.389 -47.344 -27 1 88.69 331 HIS A C 1
ATOM 2728 O O . HIS A 1 331 ? -2.434 -46.219 -26.469 1 88.69 331 HIS A O 1
ATOM 2734 N N . ASN A 1 332 ? -3.215 -47.781 -27.891 1 85.94 332 ASN A N 1
ATOM 2735 C CA . ASN A 1 332 ? -4.051 -46.844 -28.609 1 85.94 332 ASN A CA 1
ATOM 2736 C C . ASN A 1 332 ? -5.289 -46.469 -27.812 1 85.94 332 ASN A C 1
ATOM 2738 O O . ASN A 1 332 ? -5.789 -47.25 -27.016 1 85.94 332 ASN A O 1
ATOM 2742 N N . VAL A 1 333 ? -5.641 -45.25 -27.859 1 93.88 333 VAL A N 1
ATOM 2743 C CA . VAL A 1 333 ? -6.898 -44.719 -27.359 1 93.88 333 VAL A CA 1
ATOM 2744 C C . VAL A 1 333 ? -7.664 -44.031 -28.484 1 93.88 333 VAL A C 1
ATOM 2746 O O . VAL A 1 333 ? -7.09 -43.719 -29.531 1 93.88 333 VAL A O 1
ATOM 2749 N N . LYS A 1 334 ? -8.93 -43.875 -28.266 1 94.62 334 LYS A N 1
ATOM 2750 C CA . LYS A 1 334 ? -9.766 -43.25 -29.297 1 94.62 334 LYS A CA 1
ATOM 2751 C C . LYS A 1 334 ? -9.664 -41.75 -29.266 1 94.62 334 LYS A C 1
ATOM 2753 O O . LYS A 1 334 ? -9.82 -41.062 -30.281 1 94.62 334 LYS A O 1
ATOM 2758 N N . SER A 1 335 ? -9.461 -41.219 -28.078 1 95.75 335 SER A N 1
ATOM 2759 C CA . SER A 1 335 ? -9.422 -39.781 -27.938 1 95.75 335 SER A CA 1
ATOM 2760 C C . SER A 1 335 ? -8.336 -39.344 -26.969 1 95.75 335 SER A C 1
ATOM 2762 O O . SER A 1 335 ? -7.949 -40.125 -26.078 1 95.75 335 SER A O 1
ATOM 2764 N N . ILE A 1 336 ? -7.852 -38.125 -27.156 1 96.31 336 ILE A N 1
ATOM 2765 C CA . ILE A 1 336 ? -6.891 -37.5 -26.25 1 96.31 336 ILE A CA 1
ATOM 2766 C C . ILE A 1 336 ? -7.387 -36.125 -25.859 1 96.31 336 ILE A C 1
ATOM 2768 O O . ILE A 1 336 ? -7.766 -35.312 -26.703 1 96.31 336 ILE A O 1
ATOM 2772 N N . LEU A 1 337 ? -7.504 -35.938 -24.562 1 95.75 337 LEU A N 1
ATOM 2773 C CA . LEU A 1 337 ? -7.762 -34.625 -24.031 1 95.75 337 LEU A CA 1
ATOM 2774 C C . LEU A 1 337 ? -6.457 -33.906 -23.688 1 95.75 337 LEU A C 1
ATOM 2776 O O . LEU A 1 337 ? -5.727 -34.344 -22.781 1 95.75 337 LEU A O 1
ATOM 2780 N N . ILE A 1 338 ? -6.184 -32.812 -24.344 1 94.94 338 ILE A N 1
ATOM 2781 C CA . ILE A 1 338 ? -4.938 -32.094 -24.156 1 94.94 338 ILE A CA 1
ATOM 2782 C C . ILE A 1 338 ? -5.125 -31.031 -23.078 1 94.94 338 ILE A C 1
ATOM 2784 O O . ILE A 1 338 ? -5.984 -30.156 -23.203 1 94.94 338 ILE A O 1
ATOM 2788 N N . MET A 1 339 ? -4.336 -31.109 -22 1 91.75 339 MET A N 1
ATOM 2789 C CA . MET A 1 339 ? -4.285 -30.141 -20.906 1 91.75 339 MET A CA 1
ATOM 2790 C C . MET A 1 339 ? -2.854 -29.656 -20.672 1 91.75 339 MET A C 1
ATOM 2792 O O . MET A 1 339 ? -2.295 -29.891 -19.594 1 91.75 339 MET A O 1
ATOM 2796 N N . ALA A 1 340 ? -2.316 -28.938 -21.641 1 84.5 340 ALA A N 1
ATOM 2797 C CA . ALA A 1 340 ? -0.899 -28.594 -21.578 1 84.5 340 ALA A CA 1
ATOM 2798 C C . ALA A 1 340 ? -0.696 -27.094 -21.719 1 84.5 340 ALA A C 1
ATOM 2800 O O . ALA A 1 340 ? 0.299 -26.641 -22.297 1 84.5 340 ALA A O 1
ATOM 2801 N N . GLY A 1 341 ? -1.706 -26.359 -21.297 1 76.69 341 GLY A N 1
ATOM 2802 C CA . GLY A 1 341 ? -1.569 -24.906 -21.281 1 76.69 341 GLY A CA 1
ATOM 2803 C C . GLY A 1 341 ? -1.11 -24.344 -22.609 1 76.69 341 GLY A C 1
ATOM 2804 O O . GLY A 1 341 ? -1.728 -24.609 -23.656 1 76.69 341 GLY A O 1
ATOM 2805 N N . SER A 1 342 ? 0.103 -23.656 -22.625 1 70.94 342 SER A N 1
ATOM 2806 C CA . SER A 1 342 ? 0.604 -22.953 -23.812 1 70.94 342 SER A CA 1
ATOM 2807 C C . SER A 1 342 ? 1.103 -23.922 -24.875 1 70.94 342 SER A C 1
ATOM 2809 O O . SER A 1 342 ? 1.293 -23.547 -26.031 1 70.94 342 SER A O 1
ATOM 2811 N N . TYR A 1 343 ? 1.223 -25.141 -24.531 1 77.5 343 TYR A N 1
ATOM 2812 C CA . TYR A 1 343 ? 1.756 -26.125 -25.469 1 77.5 343 TYR A CA 1
ATOM 2813 C C . TYR A 1 343 ? 0.63 -26.906 -26.141 1 77.5 343 TYR A C 1
ATOM 2815 O O . TYR A 1 343 ? 0.881 -27.75 -27 1 77.5 343 TYR A O 1
ATOM 2823 N N . SER A 1 344 ? -0.529 -26.594 -25.781 1 86.75 344 SER A N 1
ATOM 2824 C CA . SER A 1 344 ? -1.671 -27.391 -26.219 1 86.75 344 SER A CA 1
ATOM 2825 C C . SER A 1 344 ? -1.789 -27.391 -27.75 1 86.75 344 SER A C 1
ATOM 2827 O O . SER A 1 344 ? -2.029 -28.438 -28.344 1 86.75 344 SER A O 1
ATOM 2829 N N . ASP A 1 345 ? -1.527 -26.266 -28.328 1 85.88 345 ASP A N 1
ATOM 2830 C CA . ASP A 1 345 ? -1.67 -26.188 -29.781 1 85.88 345 ASP A CA 1
ATOM 2831 C C . ASP A 1 345 ? -0.583 -27 -30.484 1 85.88 345 ASP A C 1
ATOM 2833 O O . ASP A 1 345 ? -0.844 -27.641 -31.5 1 85.88 345 ASP A O 1
ATOM 2837 N N . GLU A 1 346 ? 0.559 -26.891 -29.922 1 85.56 346 GLU A N 1
ATOM 2838 C CA . GLU A 1 346 ? 1.661 -27.656 -30.484 1 85.56 346 GLU A CA 1
ATOM 2839 C C . GLU A 1 346 ? 1.395 -29.156 -30.375 1 85.56 346 GLU A C 1
ATOM 2841 O O . GLU A 1 346 ? 1.649 -29.906 -31.328 1 85.56 346 GLU A O 1
ATOM 2846 N N . ILE A 1 347 ? 0.906 -29.578 -29.266 1 90.12 347 ILE A N 1
ATOM 2847 C CA . ILE A 1 347 ? 0.602 -30.984 -29.031 1 90.12 347 ILE A CA 1
ATOM 2848 C C . ILE A 1 347 ? -0.508 -31.438 -29.969 1 90.12 347 ILE A C 1
ATOM 2850 O O . ILE A 1 347 ? -0.45 -32.531 -30.516 1 90.12 347 ILE A O 1
ATOM 2854 N N . ALA A 1 348 ? -1.444 -30.594 -30.188 1 92.75 348 ALA A N 1
ATOM 2855 C CA . ALA A 1 348 ? -2.535 -30.906 -31.109 1 92.75 348 ALA A CA 1
ATOM 2856 C C . ALA A 1 348 ? -2.008 -31.141 -32.531 1 92.75 348 ALA A C 1
ATOM 2858 O O . ALA A 1 348 ? -2.471 -32.062 -33.219 1 92.75 348 ALA A O 1
ATOM 2859 N N . GLN A 1 349 ? -1.056 -30.391 -32.906 1 91.69 349 GLN A N 1
ATOM 2860 C CA . GLN A 1 349 ? -0.462 -30.547 -34.219 1 91.69 349 GLN A CA 1
ATOM 2861 C C . GLN A 1 349 ? 0.308 -31.859 -34.344 1 91.69 349 GLN A C 1
ATOM 2863 O O . GLN A 1 349 ? 0.258 -32.531 -35.375 1 91.69 349 GLN A O 1
ATOM 2868 N N . ILE A 1 350 ? 1.028 -32.156 -33.312 1 90.88 350 ILE A N 1
ATOM 2869 C CA . ILE A 1 350 ? 1.768 -33.406 -33.281 1 90.88 350 ILE A CA 1
ATOM 2870 C C . ILE A 1 350 ? 0.799 -34.594 -33.438 1 90.88 350 ILE A C 1
ATOM 2872 O O . ILE A 1 350 ? 1.042 -35.5 -34.219 1 90.88 350 ILE A O 1
ATOM 2876 N N . LEU A 1 351 ? -0.282 -34.562 -32.719 1 92.88 351 LEU A N 1
ATOM 2877 C CA . LEU A 1 351 ? -1.271 -35.625 -32.75 1 92.88 351 LEU A CA 1
ATOM 2878 C C . LEU A 1 351 ? -1.904 -35.75 -34.125 1 92.88 351 LEU A C 1
ATOM 2880 O O . LEU A 1 351 ? -2.102 -36.844 -34.656 1 92.88 351 LEU A O 1
ATOM 2884 N N . LYS A 1 352 ? -2.188 -34.625 -34.75 1 93.12 352 LYS A N 1
ATOM 2885 C CA . LYS A 1 352 ? -2.779 -34.625 -36.094 1 93.12 352 LYS A CA 1
ATOM 2886 C C . LYS A 1 352 ? -1.838 -35.25 -37.094 1 93.12 352 LYS A C 1
ATOM 2888 O O . LYS A 1 352 ? -2.285 -35.938 -38.031 1 93.12 352 LYS A O 1
ATOM 2893 N N . LYS A 1 353 ? -0.611 -35.031 -36.938 1 93 353 LYS A N 1
ATOM 2894 C CA . LYS A 1 353 ? 0.387 -35.5 -37.906 1 93 353 LYS A CA 1
ATOM 2895 C C . LYS A 1 353 ? 0.73 -36.969 -37.656 1 93 353 LYS A C 1
ATOM 2897 O O . LYS A 1 353 ? 0.766 -37.781 -38.594 1 93 353 LYS A O 1
ATOM 2902 N N . GLU A 1 354 ? 0.925 -37.344 -36.438 1 92.31 354 GLU A N 1
ATOM 2903 C CA . GLU A 1 354 ? 1.472 -38.656 -36.125 1 92.31 354 GLU A CA 1
ATOM 2904 C C . GLU A 1 354 ? 0.361 -39.656 -35.812 1 92.31 354 GLU A C 1
ATOM 2906 O O . GLU A 1 354 ? 0.54 -40.844 -35.969 1 92.31 354 GLU A O 1
ATOM 2911 N N . TYR A 1 355 ? -0.74 -39.125 -35.312 1 92.44 355 TYR A N 1
ATOM 2912 C CA . TYR A 1 355 ? -1.844 -40 -34.906 1 92.44 355 TYR A CA 1
ATOM 2913 C C . TYR A 1 355 ? -3.172 -39.469 -35.438 1 92.44 355 TYR A C 1
ATOM 2915 O O . TYR A 1 355 ? -4.078 -39.156 -34.656 1 92.44 355 TYR A O 1
ATOM 2923 N N . PRO A 1 356 ? -3.383 -39.469 -36.719 1 91.38 356 PRO A N 1
ATOM 2924 C CA . PRO A 1 356 ? -4.559 -38.844 -37.312 1 91.38 356 PRO A CA 1
ATOM 2925 C C . PRO A 1 356 ? -5.863 -39.531 -36.938 1 91.38 356 PRO A C 1
ATOM 2927 O O . PRO A 1 356 ? -6.934 -38.938 -37 1 91.38 356 PRO A O 1
ATOM 2930 N N . ASP A 1 357 ? -5.824 -40.75 -36.531 1 91.19 357 ASP A N 1
ATOM 2931 C CA . ASP A 1 357 ? -7.031 -41.531 -36.219 1 91.19 357 ASP A CA 1
ATOM 2932 C C . ASP A 1 357 ? -7.508 -41.25 -34.781 1 91.19 357 ASP A C 1
ATOM 2934 O O . ASP A 1 357 ? -8.617 -41.625 -34.406 1 91.19 357 ASP A O 1
ATOM 2938 N N . ILE A 1 358 ? -6.73 -40.625 -33.969 1 93.75 358 ILE A N 1
ATOM 2939 C CA . ILE A 1 358 ? -7.086 -40.281 -32.594 1 93.75 358 ILE A CA 1
ATOM 2940 C C . ILE A 1 358 ? -7.75 -38.906 -32.531 1 93.75 358 ILE A C 1
ATOM 2942 O O . ILE A 1 358 ? -7.188 -37.938 -33.031 1 93.75 358 ILE A O 1
ATOM 2946 N N . LYS A 1 359 ? -8.93 -38.812 -31.984 1 94.69 359 LYS A N 1
ATOM 2947 C CA . LYS A 1 359 ? -9.57 -37.531 -31.781 1 94.69 359 LYS A CA 1
ATOM 2948 C C . LYS A 1 359 ? -8.852 -36.719 -30.703 1 94.69 359 LYS A C 1
ATOM 2950 O O . LYS A 1 359 ? -8.508 -37.25 -29.641 1 94.69 359 LYS A O 1
ATOM 2955 N N . ASN A 1 360 ? -8.578 -35.562 -31 1 94.69 360 ASN A N 1
ATOM 2956 C CA . ASN A 1 360 ? -7.906 -34.781 -29.984 1 94.69 360 ASN A CA 1
ATOM 2957 C C . ASN A 1 360 ? -8.734 -33.562 -29.578 1 94.69 360 ASN A C 1
ATOM 2959 O O . ASN A 1 360 ? -9.375 -32.938 -30.438 1 94.69 360 ASN A O 1
ATOM 2963 N N . TYR A 1 361 ? -8.805 -33.375 -28.328 1 95.12 361 TYR A N 1
ATOM 2964 C CA . TYR A 1 361 ? -9.531 -32.25 -27.703 1 95.12 361 TYR A CA 1
ATOM 2965 C C . TYR A 1 361 ? -8.594 -31.391 -26.859 1 95.12 361 TYR A C 1
ATOM 2967 O O . TYR A 1 361 ? -7.637 -31.906 -26.266 1 95.12 361 TYR A O 1
ATOM 2975 N N . ILE A 1 362 ? -8.836 -30.078 -26.828 1 93.62 362 ILE A N 1
ATOM 2976 C CA . ILE A 1 362 ? -8.062 -29.172 -26 1 93.62 362 ILE A CA 1
ATOM 2977 C C . ILE A 1 362 ? -8.961 -28.531 -24.938 1 93.62 362 ILE A C 1
ATOM 2979 O O . ILE A 1 362 ? -10.062 -28.078 -25.25 1 93.62 362 ILE A O 1
ATOM 2983 N N . LEU A 1 363 ? -8.508 -28.641 -23.734 1 88.44 363 LEU A N 1
ATOM 2984 C CA . LEU A 1 363 ? -9.18 -27.891 -22.672 1 88.44 363 LEU A CA 1
ATOM 2985 C C . LEU A 1 363 ? -8.648 -26.469 -22.578 1 88.44 363 LEU A C 1
ATOM 2987 O O . LEU A 1 363 ? -7.477 -26.25 -22.266 1 88.44 363 LEU A O 1
ATOM 2991 N N . LYS A 1 364 ? -9.484 -25.422 -22.938 1 79 364 LYS A N 1
ATOM 2992 C CA . LYS A 1 364 ? -9.156 -24 -22.859 1 79 364 LYS A CA 1
ATOM 2993 C C . LYS A 1 364 ? -10.117 -23.266 -21.922 1 79 364 LYS A C 1
ATOM 2995 O O . LYS A 1 364 ? -11.305 -23.125 -22.234 1 79 364 LYS A O 1
ATOM 3000 N N . GLN A 1 365 ? -9.695 -22.547 -20.891 1 69.88 365 GLN A N 1
ATOM 3001 C CA . GLN A 1 365 ? -10.438 -21.719 -19.953 1 69.88 365 GLN A CA 1
ATOM 3002 C C . GLN A 1 365 ? -11.695 -22.438 -19.469 1 69.88 365 GLN A C 1
ATOM 3004 O O . GLN A 1 365 ? -12.781 -21.859 -19.469 1 69.88 365 GLN A O 1
ATOM 3009 N N . ASN A 1 366 ? -11.969 -23.562 -19.516 1 74.31 366 ASN A N 1
ATOM 3010 C CA . ASN A 1 366 ? -13.023 -24.422 -19 1 74.31 366 ASN A CA 1
ATOM 3011 C C . ASN A 1 366 ? -13.844 -25.031 -20.141 1 74.31 366 ASN A C 1
ATOM 3013 O O . ASN A 1 366 ? -14.867 -25.672 -19.906 1 74.31 366 ASN A O 1
ATOM 3017 N N . LYS A 1 367 ? -13.43 -24.766 -21.297 1 81.62 367 LYS A N 1
ATOM 3018 C CA . LYS A 1 367 ? -14.133 -25.312 -22.453 1 81.62 367 LYS A CA 1
ATOM 3019 C C . LYS A 1 367 ? -13.281 -26.359 -23.156 1 81.62 367 LYS A C 1
ATOM 3021 O O . LYS A 1 367 ? -12.062 -26.219 -23.25 1 81.62 367 LYS A O 1
ATOM 3026 N N . ILE A 1 368 ? -13.922 -27.406 -23.516 1 88.81 368 ILE A N 1
ATOM 3027 C CA . ILE A 1 368 ? -13.25 -28.453 -24.281 1 88.81 368 ILE A CA 1
ATOM 3028 C C . ILE A 1 368 ? -13.594 -28.297 -25.766 1 88.81 368 ILE A C 1
ATOM 3030 O O . ILE A 1 368 ? -14.773 -28.312 -26.141 1 88.81 368 ILE A O 1
ATOM 3034 N N . ILE A 1 369 ? -12.555 -28.062 -26.547 1 88.56 369 ILE A N 1
ATOM 3035 C CA . ILE A 1 369 ? -12.742 -27.828 -27.969 1 88.56 369 ILE A CA 1
ATOM 3036 C C . ILE A 1 369 ? -12.102 -28.969 -28.766 1 88.56 369 ILE A C 1
ATOM 3038 O O . ILE A 1 369 ? -10.945 -29.328 -28.516 1 88.56 369 ILE A O 1
ATOM 3042 N N . ARG A 1 370 ? -12.852 -29.516 -29.719 1 88.56 370 ARG A N 1
ATOM 3043 C CA . ARG A 1 370 ? -12.305 -30.547 -30.594 1 88.56 370 ARG A CA 1
ATOM 3044 C C . ARG A 1 370 ? -11.438 -29.938 -31.688 1 88.56 370 ARG A C 1
ATOM 3046 O O . ARG A 1 370 ? -11.805 -28.922 -32.281 1 88.56 370 ARG A O 1
ATOM 3053 N N . ASN A 1 371 ? -10.203 -30.469 -31.688 1 80.19 371 ASN A N 1
ATOM 3054 C CA . ASN A 1 371 ? -9.32 -30.016 -32.75 1 80.19 371 ASN A CA 1
ATOM 3055 C C . ASN A 1 371 ? -9.383 -30.953 -33.969 1 80.19 371 ASN A C 1
ATOM 3057 O O . ASN A 1 371 ? -9.258 -32.156 -33.812 1 80.19 371 ASN A O 1
ATOM 3061 N N . ASN A 1 372 ? -10.195 -30.641 -35.062 1 64.06 372 ASN A N 1
ATOM 3062 C CA . ASN A 1 372 ? -10.32 -31.422 -36.281 1 64.06 372 ASN A CA 1
ATOM 3063 C C . ASN A 1 372 ? -9.031 -31.406 -37.094 1 64.06 372 ASN A C 1
ATOM 3065 O O . ASN A 1 372 ? -8.344 -30.391 -37.125 1 64.06 372 ASN A O 1
ATOM 3069 N N . MET B 1 1 ? -6.367 -19.797 12.094 1 72.56 1 MET B N 1
ATOM 3070 C CA . MET B 1 1 ? -6.062 -19.344 10.742 1 72.56 1 MET B CA 1
ATOM 3071 C C . MET B 1 1 ? -4.75 -18.562 10.711 1 72.56 1 MET B C 1
ATOM 3073 O O . MET B 1 1 ? -4.457 -17.797 11.633 1 72.56 1 MET B O 1
ATOM 3077 N N . ARG B 1 2 ? -3.977 -18.891 9.688 1 83.06 2 ARG B N 1
ATOM 3078 C CA . ARG B 1 2 ? -2.729 -18.156 9.508 1 83.06 2 ARG B CA 1
ATOM 3079 C C . ARG B 1 2 ? -2.994 -16.672 9.281 1 83.06 2 ARG B C 1
ATOM 3081 O O . ARG B 1 2 ? -4.051 -16.297 8.773 1 83.06 2 ARG B O 1
ATOM 3088 N N . LYS B 1 3 ? -2.133 -15.891 9.758 1 94.44 3 LYS B N 1
ATOM 3089 C CA . LYS B 1 3 ? -2.17 -14.445 9.523 1 94.44 3 LYS B CA 1
ATOM 3090 C C . LYS B 1 3 ? -1.807 -14.117 8.078 1 94.44 3 LYS B C 1
ATOM 3092 O O . LYS B 1 3 ? -1.23 -14.953 7.371 1 94.44 3 LYS B O 1
ATOM 3097 N N . CYS B 1 4 ? -2.283 -13 7.684 1 97.19 4 CYS B N 1
ATOM 3098 C CA . CYS B 1 4 ? -1.963 -12.516 6.344 1 97.19 4 CYS B CA 1
ATOM 3099 C C . CYS B 1 4 ? -0.457 -12.508 6.113 1 97.19 4 CYS B C 1
ATOM 3101 O O . CYS B 1 4 ? 0.3 -12.023 6.961 1 97.19 4 CYS B O 1
ATOM 3103 N N . ARG B 1 5 ? -0.032 -12.945 4.988 1 96.81 5 ARG B N 1
ATOM 3104 C CA . ARG B 1 5 ? 1.383 -13.07 4.652 1 96.81 5 ARG B CA 1
ATOM 3105 C C . ARG B 1 5 ? 1.996 -11.711 4.348 1 96.81 5 ARG B C 1
ATOM 3107 O O . ARG B 1 5 ? 3.221 -11.562 4.32 1 96.81 5 ARG B O 1
ATOM 3114 N N . ILE B 1 6 ? 1.172 -10.711 4.148 1 95.88 6 ILE B N 1
ATOM 3115 C CA . ILE B 1 6 ? 1.668 -9.391 3.76 1 95.88 6 ILE B CA 1
ATOM 3116 C C . ILE B 1 6 ? 1.588 -8.438 4.949 1 95.88 6 ILE B C 1
ATOM 3118 O O . ILE B 1 6 ? 2.6 -7.875 5.371 1 95.88 6 ILE B O 1
ATOM 3122 N N . CYS B 1 7 ? 0.367 -8.359 5.52 1 94.12 7 CYS B N 1
ATOM 3123 C CA . CYS B 1 7 ? 0.192 -7.289 6.488 1 94.12 7 CYS B CA 1
ATOM 3124 C C . CYS B 1 7 ? 0.028 -7.848 7.898 1 94.12 7 CYS B C 1
ATOM 3126 O O . CYS B 1 7 ? -0.057 -7.086 8.867 1 94.12 7 CYS B O 1
ATOM 3128 N N . GLY B 1 8 ? -0.072 -9.141 8.078 1 93.31 8 GLY B N 1
ATOM 3129 C CA . GLY B 1 8 ? -0.114 -9.766 9.391 1 93.31 8 GLY B CA 1
ATOM 3130 C C . GLY B 1 8 ? -1.495 -9.742 10.016 1 93.31 8 GLY B C 1
ATOM 3131 O O . GLY B 1 8 ? -1.695 -10.281 11.102 1 93.31 8 GLY B O 1
ATOM 3132 N N . ASN B 1 9 ? -2.471 -9.195 9.383 1 92 9 ASN B N 1
ATOM 3133 C CA . ASN B 1 9 ? -3.826 -9.148 9.914 1 92 9 ASN B CA 1
ATOM 3134 C C . ASN B 1 9 ? -4.535 -10.484 9.773 1 92 9 ASN B C 1
ATOM 3136 O O . ASN B 1 9 ? -4.008 -11.414 9.148 1 92 9 ASN B O 1
ATOM 3140 N N . GLU B 1 10 ? -5.734 -10.531 10.336 1 92.81 10 GLU B N 1
ATOM 3141 C CA . GLU B 1 10 ? -6.516 -11.758 10.305 1 92.81 10 GLU B CA 1
ATOM 3142 C C . GLU B 1 10 ? -7.07 -12.023 8.906 1 92.81 10 GLU B C 1
ATOM 3144 O O . GLU B 1 10 ? -7.34 -11.086 8.156 1 92.81 10 GLU B O 1
ATOM 3149 N N . THR B 1 11 ? -7.164 -13.312 8.641 1 95.19 11 THR B N 1
ATOM 3150 C CA . THR B 1 11 ? -7.746 -13.719 7.371 1 95.19 11 THR B CA 1
ATOM 3151 C C . THR B 1 11 ? -9.133 -14.328 7.582 1 95.19 11 THR B C 1
ATOM 3153 O O . THR B 1 11 ? -9.461 -14.758 8.688 1 95.19 11 THR B O 1
ATOM 3156 N N . ILE B 1 12 ? -9.906 -14.234 6.535 1 92.94 12 ILE B N 1
ATOM 3157 C CA . ILE B 1 12 ? -11.25 -14.805 6.547 1 92.94 12 ILE B CA 1
ATOM 3158 C C . ILE B 1 12 ? -11.328 -15.969 5.555 1 92.94 12 ILE B C 1
ATOM 3160 O O . ILE B 1 12 ? -10.773 -15.891 4.457 1 92.94 12 ILE B O 1
ATOM 3164 N N . ASN B 1 13 ? -12.062 -17.047 5.953 1 92.88 13 ASN B N 1
ATOM 3165 C CA . ASN B 1 13 ? -12.234 -18.188 5.059 1 92.88 13 ASN B CA 1
ATOM 3166 C C . ASN B 1 13 ? -13.055 -17.812 3.826 1 92.88 13 ASN B C 1
ATOM 3168 O O . ASN B 1 13 ? -14.141 -17.234 3.947 1 92.88 13 ASN B O 1
ATOM 3172 N N . LEU B 1 14 ? -12.5 -18.094 2.717 1 91.19 14 LEU B N 1
ATOM 3173 C CA . LEU B 1 14 ? -13.25 -17.859 1.483 1 91.19 14 LEU B CA 1
ATOM 3174 C C . LEU B 1 14 ? -13.922 -19.156 1.018 1 91.19 14 LEU B C 1
ATOM 3176 O O . LEU B 1 14 ? -15.156 -19.234 0.988 1 91.19 14 LEU B O 1
ATOM 3180 N N . PHE B 1 15 ? -13.086 -20.156 0.583 1 89.88 15 PHE B N 1
ATOM 3181 C CA . PHE B 1 15 ? -13.586 -21.453 0.16 1 89.88 15 PHE B CA 1
ATOM 3182 C C . PHE B 1 15 ? -12.492 -22.516 0.263 1 89.88 15 PHE B C 1
ATOM 3184 O O . PHE B 1 15 ? -11.344 -22.203 0.599 1 89.88 15 PHE B O 1
ATOM 3191 N N . LYS B 1 16 ? -12.906 -23.734 0.042 1 92.44 16 LYS B N 1
ATOM 3192 C CA . LYS B 1 16 ? -12.008 -24.891 0.092 1 92.44 16 LYS B CA 1
ATOM 3193 C C . LYS B 1 16 ? -12.094 -25.703 -1.189 1 92.44 16 LYS B C 1
ATOM 3195 O O . LYS B 1 16 ? -13.133 -25.75 -1.844 1 92.44 16 LYS B O 1
ATOM 3200 N N . ILE B 1 17 ? -10.984 -26.25 -1.596 1 91.62 17 ILE B N 1
ATOM 3201 C CA . ILE B 1 17 ? -10.953 -27.203 -2.695 1 91.62 17 ILE B CA 1
ATOM 3202 C C . ILE B 1 17 ? -10.43 -28.547 -2.191 1 91.62 17 ILE B C 1
ATOM 3204 O O . ILE B 1 17 ? -9.281 -28.656 -1.763 1 91.62 17 ILE B O 1
ATOM 3208 N N . GLU B 1 18 ? -11.258 -29.562 -2.348 1 92.69 18 GLU B N 1
ATOM 3209 C CA . GLU B 1 18 ? -10.938 -30.875 -1.786 1 92.69 18 GLU B CA 1
ATOM 3210 C C . GLU B 1 18 ? -10.234 -31.75 -2.812 1 92.69 18 GLU B C 1
ATOM 3212 O O . GLU B 1 18 ? -10.281 -31.484 -4.012 1 92.69 18 GLU B O 1
ATOM 3217 N N . ASN B 1 19 ? -9.516 -32.75 -2.287 1 92.94 19 ASN B N 1
ATOM 3218 C CA . ASN B 1 19 ? -8.914 -33.844 -3.051 1 92.94 19 ASN B CA 1
ATOM 3219 C C . ASN B 1 19 ? -7.836 -33.344 -4 1 92.94 19 ASN B C 1
ATOM 3221 O O . ASN B 1 19 ? -7.676 -33.875 -5.105 1 92.94 19 ASN B O 1
ATOM 3225 N N . MET B 1 20 ? -7.125 -32.312 -3.547 1 95.06 20 MET B N 1
ATOM 3226 C CA . MET B 1 20 ? -6.105 -31.703 -4.395 1 95.06 20 MET B CA 1
ATOM 3227 C C . MET B 1 20 ? -4.75 -32.375 -4.184 1 95.06 20 MET B C 1
ATOM 3229 O O . MET B 1 20 ? -4.508 -32.969 -3.141 1 95.06 20 MET B O 1
ATOM 3233 N N . PRO B 1 21 ? -3.904 -32.25 -5.242 1 94 21 PRO B N 1
ATOM 3234 C CA . PRO B 1 21 ? -2.541 -32.75 -5.062 1 94 21 PRO B CA 1
ATOM 3235 C C . PRO B 1 21 ? -1.806 -32.094 -3.908 1 94 21 PRO B C 1
ATOM 3237 O O . PRO B 1 21 ? -1.908 -30.859 -3.74 1 94 21 PRO B O 1
ATOM 3240 N N . SER B 1 22 ? -1.08 -32.844 -3.119 1 91.94 22 SER B N 1
ATOM 3241 C CA . SER B 1 22 ? -0.29 -32.312 -2.02 1 91.94 22 SER B CA 1
ATOM 3242 C C . SER B 1 22 ? 1.035 -31.734 -2.521 1 91.94 22 SER B C 1
ATOM 3244 O O . SER B 1 22 ? 1.805 -31.172 -1.745 1 91.94 22 SER B O 1
ATOM 3246 N N . ARG B 1 23 ? 1.275 -31.922 -3.775 1 87.94 23 ARG B N 1
ATOM 3247 C CA . ARG B 1 23 ? 2.514 -31.469 -4.406 1 87.94 23 ARG B CA 1
ATOM 3248 C C . ARG B 1 23 ? 2.326 -31.297 -5.91 1 87.94 23 ARG B C 1
ATOM 3250 O O . ARG B 1 23 ? 1.552 -32.031 -6.535 1 87.94 23 ARG B O 1
ATOM 3257 N N . SER B 1 24 ? 3 -30.328 -6.379 1 81.12 24 SER B N 1
ATOM 3258 C CA . SER B 1 24 ? 2.996 -30.125 -7.824 1 81.12 24 SER B CA 1
ATOM 3259 C C . SER B 1 24 ? 4.301 -30.609 -8.453 1 81.12 24 SER B C 1
ATOM 3261 O O . SER B 1 24 ? 4.453 -30.578 -9.68 1 81.12 24 SER B O 1
ATOM 3263 N N . GLN B 1 25 ? 5.152 -30.875 -7.598 1 79.12 25 GLN B N 1
ATOM 3264 C CA . GLN B 1 25 ? 6.441 -31.438 -8 1 79.12 25 GLN B CA 1
ATOM 3265 C C . GLN B 1 25 ? 6.73 -32.75 -7.266 1 79.12 25 GLN B C 1
ATOM 3267 O O . GLN B 1 25 ? 6.008 -33.125 -6.344 1 79.12 25 GLN B O 1
ATOM 3272 N N . PHE B 1 26 ? 7.695 -33.562 -7.789 1 81.94 26 PHE B N 1
ATOM 3273 C CA . PHE B 1 26 ? 8.133 -34.812 -7.18 1 81.94 26 PHE B CA 1
ATOM 3274 C C . PHE B 1 26 ? 7.012 -35.844 -7.195 1 81.94 26 PHE B C 1
ATOM 3276 O O . PHE B 1 26 ? 6.562 -36.281 -6.141 1 81.94 26 PHE B O 1
ATOM 3283 N N . PHE B 1 27 ? 6.711 -36.312 -8.312 1 90.31 27 PHE B N 1
ATOM 3284 C CA . PHE B 1 27 ? 5.629 -37.25 -8.555 1 90.31 27 PHE B CA 1
ATOM 3285 C C . PHE B 1 27 ? 5.914 -38.594 -7.867 1 90.31 27 PHE B C 1
ATOM 3287 O O . PHE B 1 27 ? 7.055 -39.031 -7.844 1 90.31 27 PHE B O 1
ATOM 3294 N N . PRO B 1 28 ? 4.879 -39.156 -7.305 1 92.75 28 PRO B N 1
ATOM 3295 C CA . PRO B 1 28 ? 5.086 -40.406 -6.602 1 92.75 28 PRO B CA 1
ATOM 3296 C C . PRO B 1 28 ? 5.492 -41.562 -7.539 1 92.75 28 PRO B C 1
ATOM 3298 O O . PRO B 1 28 ? 4.977 -41.656 -8.656 1 92.75 28 PRO B O 1
ATOM 3301 N N . THR B 1 29 ? 6.434 -42.344 -7.078 1 93.25 29 THR B N 1
ATOM 3302 C CA . THR B 1 29 ? 6.777 -43.594 -7.738 1 93.25 29 THR B CA 1
ATOM 3303 C C . THR B 1 29 ? 5.883 -44.75 -7.254 1 93.25 29 THR B C 1
ATOM 3305 O O . THR B 1 29 ? 5.078 -44.562 -6.34 1 93.25 29 THR B O 1
ATOM 3308 N N . GLU B 1 30 ? 6.094 -45.812 -7.938 1 92.44 30 GLU B N 1
ATOM 3309 C CA . GLU B 1 30 ? 5.309 -47 -7.547 1 92.44 30 GLU B CA 1
ATOM 3310 C C . GLU B 1 30 ? 5.562 -47.375 -6.09 1 92.44 30 GLU B C 1
ATOM 3312 O O . GLU B 1 30 ? 4.652 -47.812 -5.395 1 92.44 30 GLU B O 1
ATOM 3317 N N . GLU B 1 31 ? 6.723 -47.094 -5.582 1 92.06 31 GLU B N 1
ATOM 3318 C CA . GLU B 1 31 ? 7.148 -47.5 -4.25 1 92.06 31 GLU B CA 1
ATOM 3319 C C . GLU B 1 31 ? 6.48 -46.656 -3.172 1 92.06 31 GLU B C 1
ATOM 3321 O O . GLU B 1 31 ? 6.234 -47.156 -2.061 1 92.06 31 GLU B O 1
ATOM 3326 N N . ILE B 1 32 ? 6.176 -45.438 -3.535 1 91.25 32 ILE B N 1
ATOM 3327 C CA . ILE B 1 32 ? 5.715 -44.531 -2.475 1 91.25 32 ILE B CA 1
ATOM 3328 C C . ILE B 1 32 ? 4.309 -44.031 -2.795 1 91.25 32 ILE B C 1
ATOM 3330 O O . ILE B 1 32 ? 3.791 -43.125 -2.125 1 91.25 32 ILE B O 1
ATOM 3334 N N . ILE B 1 33 ? 3.717 -44.531 -3.779 1 92.19 33 ILE B N 1
ATOM 3335 C CA . ILE B 1 33 ? 2.41 -44.094 -4.254 1 92.19 33 ILE B CA 1
ATOM 3336 C C . ILE B 1 33 ? 1.385 -44.219 -3.129 1 92.19 33 ILE B C 1
ATOM 3338 O O . ILE B 1 33 ? 0.465 -43.406 -3.023 1 92.19 33 ILE B O 1
ATOM 3342 N N . ASN B 1 34 ? 1.494 -45.219 -2.279 1 91.06 34 ASN B N 1
ATOM 3343 C CA . ASN B 1 34 ? 0.547 -45.469 -1.196 1 91.06 34 ASN B CA 1
ATOM 3344 C C . ASN B 1 34 ? 0.655 -44.406 -0.11 1 91.06 34 ASN B C 1
ATOM 3346 O O . ASN B 1 34 ? -0.272 -44.219 0.682 1 91.06 34 ASN B O 1
ATOM 3350 N N . MET B 1 35 ? 1.756 -43.688 -0.092 1 91.94 35 MET B N 1
ATOM 3351 C CA . MET B 1 35 ? 1.982 -42.656 0.908 1 91.94 35 MET B CA 1
ATOM 3352 C C . MET B 1 35 ? 1.422 -41.312 0.436 1 91.94 35 MET B C 1
ATOM 3354 O O . MET B 1 35 ? 1.235 -40.406 1.238 1 91.94 35 MET B O 1
ATOM 3358 N N . ASP B 1 36 ? 1.214 -41.219 -0.81 1 93.69 36 ASP B N 1
ATOM 3359 C CA . ASP B 1 36 ? 0.699 -40 -1.374 1 93.69 36 ASP B CA 1
ATOM 3360 C C . ASP B 1 36 ? -0.798 -39.844 -1.106 1 93.69 36 ASP B C 1
ATOM 3362 O O . ASP B 1 36 ? -1.594 -40.688 -1.522 1 93.69 36 ASP B O 1
ATOM 3366 N N . LYS B 1 37 ? -1.194 -38.812 -0.32 1 93.81 37 LYS B N 1
ATOM 3367 C CA . LYS B 1 37 ? -2.594 -38.562 0.009 1 93.81 37 LYS B CA 1
ATOM 3368 C C . LYS B 1 37 ? -3.041 -37.188 -0.483 1 93.81 37 LYS B C 1
ATOM 3370 O O . LYS B 1 37 ? -2.275 -36.219 -0.425 1 93.81 37 LYS B O 1
ATOM 3375 N N . PRO B 1 38 ? -4.289 -37.156 -1.005 1 95.06 38 PRO B N 1
ATOM 3376 C CA . PRO B 1 38 ? -4.816 -35.844 -1.382 1 95.06 38 PRO B CA 1
ATOM 3377 C C . PRO B 1 38 ? -4.965 -34.906 -0.188 1 95.06 38 PRO B C 1
ATOM 3379 O O . PRO B 1 38 ? -4.965 -35.375 0.96 1 95.06 38 PRO B O 1
ATOM 3382 N N . ILE B 1 39 ? -5.023 -33.625 -0.499 1 96.12 39 ILE B N 1
ATOM 3383 C CA . ILE B 1 39 ? -5.184 -32.625 0.551 1 96.12 39 ILE B CA 1
ATOM 3384 C C . ILE B 1 39 ? -6.332 -31.688 0.197 1 96.12 39 ILE B C 1
ATOM 3386 O O . ILE B 1 39 ? -6.84 -31.719 -0.926 1 96.12 39 ILE B O 1
ATOM 3390 N N . THR B 1 40 ? -6.715 -30.953 1.217 1 96.56 40 THR B N 1
ATOM 3391 C CA . THR B 1 40 ? -7.668 -29.875 1.016 1 96.56 40 THR B CA 1
ATOM 3392 C C . THR B 1 40 ? -6.949 -28.531 0.988 1 96.56 40 THR B C 1
ATOM 3394 O O . THR B 1 40 ? -6.172 -28.203 1.89 1 96.56 40 THR B O 1
ATOM 3397 N N . LEU B 1 41 ? -7.129 -27.781 -0.105 1 95.75 41 LEU B N 1
ATOM 3398 C CA . LEU B 1 41 ? -6.648 -26.406 -0.142 1 95.75 41 LEU B CA 1
ATOM 3399 C C . LEU B 1 41 ? -7.617 -25.469 0.571 1 95.75 41 LEU B C 1
ATOM 3401 O O . LEU B 1 41 ? -8.805 -25.438 0.247 1 95.75 41 LEU B O 1
ATOM 3405 N N . ASN B 1 42 ? -7.137 -24.766 1.535 1 96.5 42 ASN B N 1
ATOM 3406 C CA . ASN B 1 42 ? -7.914 -23.766 2.26 1 96.5 42 ASN B CA 1
ATOM 3407 C C . ASN B 1 42 ? -7.586 -22.359 1.794 1 96.5 42 ASN B C 1
ATOM 3409 O O . ASN B 1 42 ? -6.562 -21.781 2.189 1 96.5 42 ASN B O 1
ATOM 3413 N N . ILE B 1 43 ? -8.477 -21.781 1.014 1 95 43 ILE B N 1
ATOM 3414 C CA . ILE B 1 43 ? -8.25 -20.453 0.461 1 95 43 ILE B CA 1
ATOM 3415 C C . ILE B 1 43 ? -8.875 -19.406 1.381 1 95 43 ILE B C 1
ATOM 3417 O O . ILE B 1 43 ? -10.062 -19.469 1.698 1 95 43 ILE B O 1
ATOM 3421 N N . VAL B 1 44 ? -8.062 -18.453 1.781 1 96.25 44 VAL B N 1
ATOM 3422 C CA . VAL B 1 44 ? -8.5 -17.406 2.697 1 96.25 44 VAL B CA 1
ATOM 3423 C C . VAL B 1 44 ? -8.156 -16.031 2.121 1 96.25 44 VAL B C 1
ATOM 3425 O O . VAL B 1 44 ? -7.375 -15.922 1.175 1 96.25 44 VAL B O 1
ATOM 3428 N N . GLN B 1 45 ? -8.766 -15.008 2.627 1 95.5 45 GLN B N 1
ATOM 3429 C CA . GLN B 1 45 ? -8.492 -13.633 2.225 1 95.5 45 GLN B CA 1
ATOM 3430 C C . GLN B 1 45 ? -8.281 -12.734 3.441 1 95.5 45 GLN B C 1
ATOM 3432 O O . GLN B 1 45 ? -8.984 -12.867 4.445 1 95.5 45 GLN B O 1
ATOM 3437 N N . CYS B 1 46 ? -7.305 -11.914 3.357 1 95.75 46 CYS B N 1
ATOM 3438 C CA . CYS B 1 46 ? -7.066 -10.945 4.418 1 95.75 46 CYS B CA 1
ATOM 3439 C C . CYS B 1 46 ? -8.203 -9.93 4.496 1 95.75 46 CYS B C 1
ATOM 3441 O O . CYS B 1 46 ? -8.617 -9.375 3.477 1 95.75 46 CYS B O 1
ATOM 3443 N N . SER B 1 47 ? -8.625 -9.617 5.645 1 89.44 47 SER B N 1
ATOM 3444 C CA . SER B 1 47 ? -9.742 -8.695 5.867 1 89.44 47 SER B CA 1
ATOM 3445 C C . SER B 1 47 ? -9.297 -7.242 5.688 1 89.44 47 SER B C 1
ATOM 3447 O O . SER B 1 47 ? -10.133 -6.344 5.609 1 89.44 47 SER B O 1
ATOM 3449 N N . LYS B 1 48 ? -8.039 -7.016 5.574 1 92.62 48 LYS B N 1
ATOM 3450 C CA . LYS B 1 48 ? -7.535 -5.645 5.496 1 92.62 48 LYS B CA 1
ATOM 3451 C C . LYS B 1 48 ? -6.883 -5.375 4.145 1 92.62 48 LYS B C 1
ATOM 3453 O O . LYS B 1 48 ? -7.543 -4.906 3.213 1 92.62 48 LYS B O 1
ATOM 3458 N N . CYS B 1 49 ? -5.762 -5.977 3.867 1 94.31 49 CYS B N 1
ATOM 3459 C CA . CYS B 1 49 ? -5.055 -5.633 2.641 1 94.31 49 CYS B CA 1
ATOM 3460 C C . CYS B 1 49 ? -5.68 -6.328 1.437 1 94.31 49 CYS B C 1
ATOM 3462 O O . CYS B 1 49 ? -5.402 -5.965 0.292 1 94.31 49 CYS B O 1
ATOM 3464 N N . GLY B 1 50 ? -6.465 -7.414 1.699 1 95.44 50 GLY B N 1
ATOM 3465 C CA . GLY B 1 50 ? -7.223 -8.039 0.629 1 95.44 50 GLY B CA 1
ATOM 3466 C C . GLY B 1 50 ? -6.492 -9.195 -0.023 1 95.44 50 GLY B C 1
ATOM 3467 O O . GLY B 1 50 ? -7.016 -9.836 -0.94 1 95.44 50 GLY B O 1
ATOM 3468 N N . LEU B 1 51 ? -5.352 -9.539 0.443 1 97.38 51 LEU B N 1
ATOM 3469 C CA . LEU B 1 51 ? -4.605 -10.641 -0.158 1 97.38 51 LEU B CA 1
ATOM 3470 C C . LEU B 1 51 ? -5.379 -11.945 -0.05 1 97.38 51 LEU B C 1
ATOM 3472 O O . LEU B 1 51 ? -5.871 -12.297 1.025 1 97.38 51 LEU B O 1
ATOM 3476 N N . VAL B 1 52 ? -5.48 -12.625 -1.16 1 96.31 52 VAL B N 1
ATOM 3477 C CA . VAL B 1 52 ? -5.926 -14.016 -1.166 1 96.31 52 VAL B CA 1
ATOM 3478 C C . VAL B 1 52 ? -4.723 -14.945 -1.044 1 96.31 52 VAL B C 1
ATOM 3480 O O . VAL B 1 52 ? -3.707 -14.742 -1.715 1 96.31 52 VAL B O 1
ATOM 3483 N N . GLN B 1 53 ? -4.852 -15.891 -0.128 1 97.94 53 GLN B N 1
ATOM 3484 C CA . GLN B 1 53 ? -3.721 -16.766 0.13 1 97.94 53 GLN B CA 1
ATOM 3485 C C . GLN B 1 53 ? -4.191 -18.141 0.599 1 97.94 53 GLN B C 1
ATOM 3487 O O . GLN B 1 53 ? -5.371 -18.328 0.91 1 97.94 53 GLN B O 1
ATOM 3492 N N . LEU B 1 54 ? -3.283 -19.047 0.533 1 97.31 54 LEU B N 1
ATOM 3493 C CA . LEU B 1 54 ? -3.539 -20.344 1.155 1 97.31 54 LEU B CA 1
ATOM 3494 C C . LEU B 1 54 ? -3.268 -20.297 2.654 1 97.31 54 LEU B C 1
ATOM 3496 O O . LEU B 1 54 ? -2.295 -19.672 3.092 1 97.31 54 LEU B O 1
ATOM 3500 N N . ASP B 1 55 ? -4.125 -20.875 3.398 1 96.94 55 ASP B N 1
ATOM 3501 C CA . ASP B 1 55 ? -3.9 -21.062 4.828 1 96.94 55 ASP B CA 1
ATOM 3502 C C . ASP B 1 55 ? -3.16 -22.375 5.102 1 96.94 55 ASP B C 1
ATOM 3504 O O . ASP B 1 55 ? -2.793 -22.656 6.242 1 96.94 55 ASP B O 1
ATOM 3508 N N . ASN B 1 56 ? -2.822 -23.141 4.105 1 96.56 56 ASN B N 1
ATOM 3509 C CA . ASN B 1 56 ? -2.057 -24.375 4.211 1 96.56 56 ASN B CA 1
ATOM 3510 C C . ASN B 1 56 ? -0.604 -24.094 4.59 1 96.56 56 ASN B C 1
ATOM 3512 O O . ASN B 1 56 ? -0.085 -23.016 4.336 1 96.56 56 ASN B O 1
ATOM 3516 N N . GLU B 1 57 ? 0.019 -25.094 5.227 1 95.19 57 GLU B N 1
ATOM 3517 C CA . GLU B 1 57 ? 1.466 -25.031 5.41 1 95.19 57 GLU B CA 1
ATOM 3518 C C . GLU B 1 57 ? 2.193 -25.047 4.066 1 95.19 57 GLU B C 1
ATOM 3520 O O . GLU B 1 57 ? 1.789 -25.766 3.152 1 95.19 57 GLU B O 1
ATOM 3525 N N . PRO B 1 58 ? 3.195 -24.203 3.988 1 94.62 58 PRO B N 1
ATOM 3526 C CA . PRO B 1 58 ? 3.986 -24.297 2.76 1 94.62 58 PRO B CA 1
ATOM 3527 C C . PRO B 1 58 ? 4.531 -25.703 2.518 1 94.62 58 PRO B C 1
ATOM 3529 O O . PRO B 1 58 ? 4.816 -26.422 3.471 1 94.62 58 PRO B O 1
ATOM 3532 N N . VAL B 1 59 ? 4.637 -26.016 1.264 1 93.38 59 VAL B N 1
ATOM 3533 C CA . VAL B 1 59 ? 5.285 -27.281 0.936 1 93.38 59 VAL B CA 1
ATOM 3534 C C . VAL B 1 59 ? 6.742 -27.25 1.39 1 93.38 59 VAL B C 1
ATOM 3536 O O . VAL B 1 59 ? 7.355 -26.188 1.464 1 93.38 59 VAL B O 1
ATOM 3539 N N . SER B 1 60 ? 7.285 -28.391 1.641 1 91 60 SER B N 1
ATOM 3540 C CA . SER B 1 60 ? 8.648 -28.5 2.164 1 91 60 SER B CA 1
ATOM 3541 C C . SER B 1 60 ? 9.672 -28.031 1.129 1 91 60 SER B C 1
ATOM 3543 O O . SER B 1 60 ? 10.773 -27.625 1.483 1 91 60 SER B O 1
ATOM 3545 N N . TYR B 1 61 ? 9.312 -28.047 -0.098 1 90.75 61 TYR B N 1
ATOM 3546 C CA . TYR B 1 61 ? 10.258 -27.734 -1.166 1 90.75 61 TYR B CA 1
ATOM 3547 C C . TYR B 1 61 ? 10 -26.344 -1.735 1 90.75 61 TYR B C 1
ATOM 3549 O O . TYR B 1 61 ? 10.344 -26.062 -2.887 1 90.75 61 TYR B O 1
ATOM 3557 N N . TYR B 1 62 ? 9.391 -25.438 -1.058 1 92.19 62 TYR B N 1
ATOM 3558 C CA . TYR B 1 62 ? 8.992 -24.141 -1.604 1 92.19 62 TYR B CA 1
ATOM 3559 C C . TYR B 1 62 ? 10.211 -23.344 -2.051 1 92.19 62 TYR B C 1
ATOM 3561 O O . TYR B 1 62 ? 10.102 -22.469 -2.908 1 92.19 62 TYR B O 1
ATOM 3569 N N . LYS B 1 63 ? 11.438 -23.688 -1.537 1 92.06 63 LYS B N 1
ATOM 3570 C CA . LYS B 1 63 ? 12.656 -22.969 -1.911 1 92.06 63 LYS B CA 1
ATOM 3571 C C . LYS B 1 63 ? 13.133 -23.406 -3.295 1 92.06 63 LYS B C 1
ATOM 3573 O O . LYS B 1 63 ? 13.961 -22.719 -3.91 1 92.06 63 LYS B O 1
ATOM 3578 N N . GLU B 1 64 ? 12.625 -24.547 -3.766 1 86.44 64 GLU B N 1
ATOM 3579 C CA . GLU B 1 64 ? 13.148 -25.156 -4.984 1 86.44 64 GLU B CA 1
ATOM 3580 C C . GLU B 1 64 ? 12.062 -25.297 -6.047 1 86.44 64 GLU B C 1
ATOM 3582 O O . GLU B 1 64 ? 12.164 -26.141 -6.938 1 86.44 64 GLU B O 1
ATOM 3587 N N . VAL B 1 65 ? 11.062 -24.531 -5.852 1 77.56 65 VAL B N 1
ATOM 3588 C CA . VAL B 1 65 ? 9.977 -24.656 -6.82 1 77.56 65 VAL B CA 1
ATOM 3589 C C . VAL B 1 65 ? 10.477 -24.297 -8.219 1 77.56 65 VAL B C 1
ATOM 3591 O O . VAL B 1 65 ? 11.234 -23.344 -8.375 1 77.56 65 VAL B O 1
ATOM 3594 N N . ILE B 1 66 ? 10.211 -25.234 -9.195 1 67.62 66 ILE B N 1
ATOM 3595 C CA . ILE B 1 66 ? 10.672 -24.984 -10.555 1 67.62 66 ILE B CA 1
ATOM 3596 C C . ILE B 1 66 ? 9.484 -25.016 -11.516 1 67.62 66 ILE B C 1
ATOM 3598 O O . ILE B 1 66 ? 8.438 -25.578 -11.195 1 67.62 66 ILE B O 1
ATOM 3602 N N . ARG B 1 67 ? 9.789 -24.266 -12.555 1 64.25 67 ARG B N 1
ATOM 3603 C CA . ARG B 1 67 ? 8.938 -24.484 -13.727 1 64.25 67 ARG B CA 1
ATOM 3604 C C . ARG B 1 67 ? 9.305 -25.781 -14.438 1 64.25 67 ARG B C 1
ATOM 3606 O O . ARG B 1 67 ? 10.484 -26.078 -14.625 1 64.25 67 ARG B O 1
ATOM 3613 N N . ALA B 1 68 ? 8.367 -26.625 -14.664 1 51.97 68 ALA B N 1
ATOM 3614 C CA . ALA B 1 68 ? 8.578 -27.984 -15.195 1 51.97 68 ALA B CA 1
ATOM 3615 C C . ALA B 1 68 ? 8.938 -27.938 -16.672 1 51.97 68 ALA B C 1
ATOM 3617 O O . ALA B 1 68 ? 9.602 -28.844 -17.188 1 51.97 68 ALA B O 1
ATOM 3618 N N . THR B 1 69 ? 8.461 -26.844 -17.312 1 55.94 69 THR B N 1
ATOM 3619 C CA . THR B 1 69 ? 8.586 -26.953 -18.766 1 55.94 69 THR B CA 1
ATOM 3620 C C . THR B 1 69 ? 9.609 -25.953 -19.281 1 55.94 69 THR B C 1
ATOM 3622 O O . THR B 1 69 ? 9.812 -24.891 -18.688 1 55.94 69 THR B O 1
ATOM 3625 N N . SER B 1 70 ? 10.312 -26.484 -20.25 1 61.78 70 SER B N 1
ATOM 3626 C CA . SER B 1 70 ? 11.219 -25.609 -21 1 61.78 70 SER B CA 1
ATOM 3627 C C . SER B 1 70 ? 10.469 -24.438 -21.625 1 61.78 70 SER B C 1
ATOM 3629 O O . SER B 1 70 ? 9.266 -24.531 -21.875 1 61.78 70 SER B O 1
ATOM 3631 N N . VAL B 1 71 ? 11.156 -23.406 -21.875 1 70.19 71 VAL B N 1
ATOM 3632 C CA . VAL B 1 71 ? 10.602 -22.188 -22.469 1 70.19 71 VAL B CA 1
ATOM 3633 C C . VAL B 1 71 ? 10.352 -22.406 -23.953 1 70.19 71 VAL B C 1
ATOM 3635 O O . VAL B 1 71 ? 11.227 -22.875 -24.672 1 70.19 71 VAL B O 1
ATOM 3638 N N . SER B 1 72 ? 9.141 -22.25 -24.328 1 73.19 72 SER B N 1
ATOM 3639 C CA . SER B 1 72 ? 8.805 -22.328 -25.734 1 73.19 72 SER B CA 1
ATOM 3640 C C . SER B 1 72 ? 9.531 -21.266 -26.547 1 73.19 72 SER B C 1
ATOM 3642 O O . SER B 1 72 ? 10.016 -20.281 -25.984 1 73.19 72 SER B O 1
ATOM 3644 N N . SER B 1 73 ? 9.625 -21.5 -27.844 1 80.19 73 SER B N 1
ATOM 3645 C CA . SER B 1 73 ? 10.242 -20.516 -28.719 1 80.19 73 SER B CA 1
ATOM 3646 C C . SER B 1 73 ? 9.5 -19.188 -28.672 1 80.19 73 SER B C 1
ATOM 3648 O O . SER B 1 73 ? 10.117 -18.125 -28.703 1 80.19 73 SER B O 1
ATOM 3650 N N . LYS B 1 74 ? 8.227 -19.266 -28.594 1 83.25 74 LYS B N 1
ATOM 3651 C CA . LYS B 1 74 ? 7.402 -18.062 -28.516 1 83.25 74 LYS B CA 1
ATOM 3652 C C . LYS B 1 74 ? 7.695 -17.281 -27.234 1 83.25 74 LYS B C 1
ATOM 3654 O O . LYS B 1 74 ? 7.836 -16.062 -27.266 1 83.25 74 LYS B O 1
ATOM 3659 N N . MET B 1 75 ? 7.816 -17.953 -26.188 1 86.69 75 MET B N 1
ATOM 3660 C CA . MET B 1 75 ? 8.102 -17.312 -24.906 1 86.69 75 MET B CA 1
ATOM 3661 C C . MET B 1 75 ? 9.508 -16.734 -24.891 1 86.69 75 MET B C 1
ATOM 3663 O O . MET B 1 75 ? 9.727 -15.641 -24.359 1 86.69 75 MET B O 1
ATOM 3667 N N . LYS B 1 76 ? 10.43 -17.453 -25.469 1 89.88 76 LYS B N 1
ATOM 3668 C CA . LYS B 1 76 ? 11.805 -16.953 -25.531 1 89.88 76 LYS B CA 1
ATOM 3669 C C . LYS B 1 76 ? 11.875 -15.633 -26.281 1 89.88 76 LYS B C 1
ATOM 3671 O O . LYS B 1 76 ? 12.555 -14.695 -25.844 1 89.88 76 LYS B O 1
ATOM 3676 N N . LYS B 1 77 ? 11.18 -15.617 -27.406 1 92.25 77 LYS B N 1
ATOM 3677 C CA . LYS B 1 77 ? 11.156 -14.391 -28.203 1 92.25 77 LYS B CA 1
ATOM 3678 C C . LYS B 1 77 ? 10.516 -13.242 -27.422 1 92.25 77 LYS B C 1
ATOM 3680 O O . LYS B 1 77 ? 11 -12.109 -27.453 1 92.25 77 LYS B O 1
ATOM 3685 N N . PHE B 1 78 ? 9.461 -13.562 -26.797 1 93.38 78 PHE B N 1
ATOM 3686 C CA . PHE B 1 78 ? 8.75 -12.578 -25.984 1 93.38 78 PHE B CA 1
ATOM 3687 C C . PHE B 1 78 ? 9.656 -12.039 -24.875 1 93.38 78 PHE B C 1
ATOM 3689 O O . PHE B 1 78 ? 9.758 -10.82 -24.703 1 93.38 78 PHE B O 1
ATOM 3696 N N . ARG B 1 79 ? 10.312 -12.875 -24.219 1 95.5 79 ARG B N 1
ATOM 3697 C CA . ARG B 1 79 ? 11.18 -12.516 -23.094 1 95.5 79 ARG B CA 1
ATOM 3698 C C . ARG B 1 79 ? 12.375 -11.695 -23.562 1 95.5 79 ARG B C 1
ATOM 3700 O O . ARG B 1 79 ? 12.742 -10.703 -22.922 1 95.5 79 ARG B O 1
ATOM 3707 N N . LEU B 1 80 ? 12.945 -12.125 -24.641 1 96.5 80 LEU B N 1
ATOM 3708 C CA . LEU B 1 80 ? 14.086 -11.391 -25.172 1 96.5 80 LEU B CA 1
ATOM 3709 C C . LEU B 1 80 ? 13.711 -9.945 -25.484 1 96.5 80 LEU B C 1
ATOM 3711 O O . LEU B 1 80 ? 14.453 -9.023 -25.156 1 96.5 80 LEU B O 1
ATOM 3715 N N . HIS B 1 81 ? 12.57 -9.828 -26.094 1 97.25 81 HIS B N 1
ATOM 3716 C CA . HIS B 1 81 ? 12.109 -8.484 -26.406 1 97.25 81 HIS B CA 1
ATOM 3717 C C . HIS B 1 81 ? 11.836 -7.672 -25.156 1 97.25 81 HIS B C 1
ATOM 3719 O O . HIS B 1 81 ? 12.258 -6.516 -25.047 1 97.25 81 HIS B O 1
ATOM 3725 N N . GLN B 1 82 ? 11.141 -8.242 -24.188 1 97.56 82 GLN B N 1
ATOM 3726 C CA . GLN B 1 82 ? 10.805 -7.582 -22.938 1 97.56 82 GLN B CA 1
ATOM 3727 C C . GLN B 1 82 ? 12.062 -7.125 -22.203 1 97.56 82 GLN B C 1
ATOM 3729 O O . GLN B 1 82 ? 12.148 -5.973 -21.766 1 97.56 82 GLN B O 1
ATOM 3734 N N . LEU B 1 83 ? 13.016 -8 -22.094 1 98.31 83 LEU B N 1
ATOM 3735 C CA . LEU B 1 83 ? 14.203 -7.758 -21.281 1 98.31 83 LEU B CA 1
ATOM 3736 C C . LEU B 1 83 ? 15.148 -6.789 -21.984 1 98.31 83 LEU B C 1
ATOM 3738 O O . LEU B 1 83 ? 15.781 -5.953 -21.328 1 98.31 83 LEU B O 1
ATOM 3742 N N . LYS B 1 84 ? 15.219 -6.902 -23.297 1 97.94 84 LYS B N 1
ATOM 3743 C CA . LYS B 1 84 ? 16.016 -5.934 -24.047 1 97.94 84 LYS B CA 1
ATOM 3744 C C . LYS B 1 84 ? 15.461 -4.523 -23.891 1 97.94 84 LYS B C 1
ATOM 3746 O O . LYS B 1 84 ? 16.219 -3.57 -23.703 1 97.94 84 LYS B O 1
ATOM 3751 N N . THR B 1 85 ? 14.18 -4.41 -24.031 1 98.19 85 THR B N 1
ATOM 3752 C CA . THR B 1 85 ? 13.516 -3.117 -23.891 1 98.19 85 THR B CA 1
ATOM 3753 C C . THR B 1 85 ? 13.75 -2.535 -22.5 1 98.19 85 THR B C 1
ATOM 3755 O O . THR B 1 85 ? 13.977 -1.332 -22.359 1 98.19 85 THR B O 1
ATOM 3758 N N . PHE B 1 86 ? 13.703 -3.408 -21.562 1 98.44 86 PHE B N 1
ATOM 3759 C CA . PHE B 1 86 ? 13.93 -3.004 -20.172 1 98.44 86 PHE B CA 1
ATOM 3760 C C . PHE B 1 86 ? 15.344 -2.471 -20 1 98.44 86 PHE B C 1
ATOM 3762 O O . PHE B 1 86 ? 15.539 -1.397 -19.422 1 98.44 86 PHE B O 1
ATOM 3769 N N . ILE B 1 87 ? 16.344 -3.156 -20.469 1 98.31 87 ILE B N 1
ATOM 3770 C CA . ILE B 1 87 ? 17.75 -2.781 -20.328 1 98.31 87 ILE B CA 1
ATOM 3771 C C . ILE B 1 87 ? 18 -1.458 -21.062 1 98.31 87 ILE B C 1
ATOM 3773 O O . ILE B 1 87 ? 18.672 -0.573 -20.531 1 98.31 87 ILE B O 1
ATOM 3777 N N . GLU B 1 88 ? 17.391 -1.363 -22.219 1 98.12 88 GLU B N 1
ATOM 3778 C CA . GLU B 1 88 ? 17.562 -0.155 -23.016 1 98.12 88 GLU B CA 1
ATOM 3779 C C . GLU B 1 88 ? 16.891 1.046 -22.359 1 98.12 88 GLU B C 1
ATOM 3781 O O . GLU B 1 88 ? 17.484 2.111 -22.234 1 98.12 88 GLU B O 1
ATOM 3786 N N . LYS B 1 89 ? 15.688 0.896 -21.953 1 98.19 89 LYS B N 1
ATOM 3787 C CA . LYS B 1 89 ? 14.875 1.975 -21.391 1 98.19 89 LYS B CA 1
ATOM 3788 C C . LYS B 1 89 ? 15.531 2.578 -20.156 1 98.19 89 LYS B C 1
ATOM 3790 O O . LYS B 1 89 ? 15.492 3.795 -19.953 1 98.19 89 LYS B O 1
ATOM 3795 N N . TYR B 1 90 ? 16.156 1.716 -19.359 1 98 90 TYR B N 1
ATOM 3796 C CA . TYR B 1 90 ? 16.672 2.201 -18.078 1 98 90 TYR B CA 1
ATOM 3797 C C . TYR B 1 90 ? 18.203 2.262 -18.109 1 98 90 TYR B C 1
ATOM 3799 O O . TYR B 1 90 ? 18.828 2.402 -17.047 1 98 90 TYR B O 1
ATOM 3807 N N . LYS B 1 91 ? 18.797 2.09 -19.219 1 97.62 91 LYS B N 1
ATOM 3808 C CA . LYS B 1 91 ? 20.234 2.236 -19.453 1 97.62 91 LYS B CA 1
ATOM 3809 C C . LYS B 1 91 ? 21.047 1.349 -18.516 1 97.62 91 LYS B C 1
ATOM 3811 O O . LYS B 1 91 ? 21.938 1.827 -17.812 1 97.62 91 LYS B O 1
ATOM 3816 N N . LEU B 1 92 ? 20.766 -0.002 -18.609 1 98.25 92 LEU B N 1
ATOM 3817 C CA . LEU B 1 92 ? 21.328 -0.93 -17.641 1 98.25 92 LEU B CA 1
ATOM 3818 C C . LEU B 1 92 ? 22.469 -1.733 -18.25 1 98.25 92 LEU B C 1
ATOM 3820 O O . LEU B 1 92 ? 22.922 -2.721 -17.656 1 98.25 92 LEU B O 1
ATOM 3824 N N . TYR B 1 93 ? 23 -1.296 -19.375 1 97.75 93 TYR B N 1
ATOM 3825 C CA . TYR B 1 93 ? 24.078 -2.018 -20.047 1 97.75 93 TYR B CA 1
ATOM 3826 C C . TYR B 1 93 ? 25.281 -2.156 -19.125 1 97.75 93 TYR B C 1
ATOM 3828 O O . TYR B 1 93 ? 25.641 -1.217 -18.406 1 97.75 93 TYR B O 1
ATOM 3836 N N . LYS B 1 94 ? 25.891 -3.363 -19.078 1 97.88 94 LYS B N 1
ATOM 3837 C CA . LYS B 1 94 ? 27.125 -3.699 -18.375 1 97.88 94 LYS B CA 1
ATOM 3838 C C . LYS B 1 94 ? 26.906 -3.691 -16.859 1 97.88 94 LYS B C 1
ATOM 3840 O O . LYS B 1 94 ? 27.859 -3.867 -16.094 1 97.88 94 LYS B O 1
ATOM 3845 N N . LYS B 1 95 ? 25.703 -3.492 -16.422 1 98.38 95 LYS B N 1
ATOM 3846 C CA . LYS B 1 95 ? 25.422 -3.525 -14.984 1 98.38 95 LYS B CA 1
ATOM 3847 C C . LYS B 1 95 ? 25.344 -4.961 -14.477 1 98.38 95 LYS B C 1
ATOM 3849 O O . LYS B 1 95 ? 25.25 -5.902 -15.258 1 98.38 95 LYS B O 1
ATOM 3854 N N . LYS B 1 96 ? 25.547 -5.086 -13.211 1 98.5 96 LYS B N 1
ATOM 3855 C CA . LYS B 1 96 ? 25.547 -6.387 -12.555 1 98.5 96 LYS B CA 1
ATOM 3856 C C . LYS B 1 96 ? 24.125 -6.77 -12.109 1 98.5 96 LYS B C 1
ATOM 3858 O O . LYS B 1 96 ? 23.484 -6.02 -11.383 1 98.5 96 LYS B O 1
ATOM 3863 N N . GLY B 1 97 ? 23.594 -7.918 -12.555 1 98.75 97 GLY B N 1
ATOM 3864 C CA . GLY B 1 97 ? 22.25 -8.359 -12.234 1 98.75 97 GLY B CA 1
ATOM 3865 C C . GLY B 1 97 ? 22.203 -9.734 -11.602 1 98.75 97 GLY B C 1
ATOM 3866 O O . GLY B 1 97 ? 23.172 -10.484 -11.664 1 98.75 97 GLY B O 1
ATOM 3867 N N . ILE B 1 98 ? 21.047 -10.039 -11.016 1 98.81 98 ILE B N 1
ATOM 3868 C CA . ILE B 1 98 ? 20.875 -11.344 -10.391 1 98.81 98 ILE B CA 1
ATOM 3869 C C . ILE B 1 98 ? 19.422 -11.812 -10.594 1 98.81 98 ILE B C 1
ATOM 3871 O O . ILE B 1 98 ? 18.484 -11.031 -10.438 1 98.81 98 ILE B O 1
ATOM 3875 N N . GLU B 1 99 ? 19.234 -12.977 -11.039 1 98.5 99 GLU B N 1
ATOM 3876 C CA . GLU B 1 99 ? 17.922 -13.625 -11.031 1 98.5 99 GLU B CA 1
ATOM 3877 C C . GLU B 1 99 ? 17.719 -14.43 -9.75 1 98.5 99 GLU B C 1
ATOM 3879 O O . GLU B 1 99 ? 18.5 -15.328 -9.438 1 98.5 99 GLU B O 1
ATOM 3884 N N . ILE B 1 100 ? 16.672 -14.086 -9.031 1 98.12 100 ILE B N 1
ATOM 3885 C CA . ILE B 1 100 ? 16.344 -14.734 -7.77 1 98.12 100 ILE B CA 1
ATOM 3886 C C . ILE B 1 100 ? 15.445 -15.938 -8.023 1 98.12 100 ILE B C 1
ATOM 3888 O O . ILE B 1 100 ? 14.328 -15.789 -8.531 1 98.12 100 ILE B O 1
ATOM 3892 N N . GLY B 1 101 ? 15.867 -17.094 -7.562 1 96.19 101 GLY B N 1
ATOM 3893 C CA . GLY B 1 101 ? 15.133 -18.297 -7.906 1 96.19 101 GLY B CA 1
ATOM 3894 C C . GLY B 1 101 ? 15.164 -18.625 -9.391 1 96.19 101 GLY B C 1
ATOM 3895 O O . GLY B 1 101 ? 14.117 -18.672 -10.047 1 96.19 101 GLY B O 1
ATOM 3896 N N . CYS B 1 102 ? 16.344 -19.016 -9.891 1 95.44 102 CYS B N 1
ATOM 3897 C CA . CYS B 1 102 ? 16.5 -19.094 -11.344 1 95.44 102 CYS B CA 1
ATOM 3898 C C . CYS B 1 102 ? 16.109 -20.469 -11.859 1 95.44 102 CYS B C 1
ATOM 3900 O O . CYS B 1 102 ? 16.094 -20.688 -13.07 1 95.44 102 CYS B O 1
ATOM 3902 N N . GLY B 1 103 ? 15.773 -21.422 -10.945 1 92.19 103 GLY B N 1
ATOM 3903 C CA . GLY B 1 103 ? 15.336 -22.734 -11.383 1 92.19 103 GLY B CA 1
ATOM 3904 C C . GLY B 1 103 ? 16.344 -23.438 -12.273 1 92.19 103 GLY B C 1
ATOM 3905 O O . GLY B 1 103 ? 17.516 -23.547 -11.922 1 92.19 103 GLY B O 1
ATOM 3906 N N . ASN B 1 104 ? 15.875 -23.875 -13.438 1 89.56 104 ASN B N 1
ATOM 3907 C CA . ASN B 1 104 ? 16.766 -24.531 -14.391 1 89.56 104 ASN B CA 1
ATOM 3908 C C . ASN B 1 104 ? 17.438 -23.516 -15.312 1 89.56 104 ASN B C 1
ATOM 3910 O O . ASN B 1 104 ? 17.969 -23.891 -16.359 1 89.56 104 ASN B O 1
ATOM 3914 N N . CYS B 1 105 ? 17.344 -22.281 -15.023 1 93.38 105 CYS B N 1
ATOM 3915 C CA . CYS B 1 105 ? 18.078 -21.172 -15.609 1 93.38 105 CYS B CA 1
ATOM 3916 C C . CYS B 1 105 ? 17.609 -20.891 -17.031 1 93.38 105 CYS B C 1
ATOM 3918 O O . CYS B 1 105 ? 18.391 -20.438 -17.875 1 93.38 105 CYS B O 1
ATOM 3920 N N . ASP B 1 106 ? 16.375 -21.156 -17.297 1 91.56 106 ASP B N 1
ATOM 3921 C CA . ASP B 1 106 ? 15.828 -20.875 -18.625 1 91.56 106 ASP B CA 1
ATOM 3922 C C . ASP B 1 106 ? 15.867 -19.375 -18.906 1 91.56 106 ASP B C 1
ATOM 3924 O O . ASP B 1 106 ? 16.344 -18.953 -19.969 1 91.56 106 ASP B O 1
ATOM 3928 N N . TYR B 1 107 ? 15.422 -18.609 -18.031 1 94.69 107 TYR B N 1
ATOM 3929 C CA . TYR B 1 107 ? 15.391 -17.156 -18.25 1 94.69 107 TYR B CA 1
ATOM 3930 C C . TYR B 1 107 ? 16.766 -16.547 -18.016 1 94.69 107 TYR B C 1
ATOM 3932 O O . TYR B 1 107 ? 17.125 -15.562 -18.672 1 94.69 107 TYR B O 1
ATOM 3940 N N . LEU B 1 108 ? 17.531 -17.109 -17.109 1 96.5 108 LEU B N 1
ATOM 3941 C CA . LEU B 1 108 ? 18.891 -16.656 -16.906 1 96.5 108 LEU B CA 1
ATOM 3942 C C . LEU B 1 108 ? 19.703 -16.75 -18.188 1 96.5 108 LEU B C 1
ATOM 3944 O O . LEU B 1 108 ? 20.562 -15.906 -18.469 1 96.5 108 LEU B O 1
ATOM 3948 N N . ASP B 1 109 ? 19.469 -17.812 -18.891 1 96.06 109 ASP B N 1
ATOM 3949 C CA . ASP B 1 109 ? 20.141 -18.031 -20.156 1 96.06 109 ASP B CA 1
ATOM 3950 C C . ASP B 1 109 ? 19.828 -16.906 -21.141 1 96.06 109 ASP B C 1
ATOM 3952 O O . ASP B 1 109 ? 20.703 -16.453 -21.875 1 96.06 109 ASP B O 1
ATOM 3956 N N . ILE B 1 110 ? 18.578 -16.516 -21.219 1 95.75 110 ILE B N 1
ATOM 3957 C CA . ILE B 1 110 ? 18.156 -15.414 -22.078 1 95.75 110 ILE B CA 1
ATOM 3958 C C . ILE B 1 110 ? 18.812 -14.117 -21.609 1 95.75 110 ILE B C 1
ATOM 3960 O O . ILE B 1 110 ? 19.312 -13.344 -22.422 1 95.75 110 ILE B O 1
ATOM 3964 N N . LEU B 1 111 ? 18.828 -13.898 -20.312 1 97.56 111 LEU B N 1
ATOM 3965 C CA . LEU B 1 111 ? 19.438 -12.711 -19.719 1 97.56 111 LEU B CA 1
ATOM 3966 C C . LEU B 1 111 ? 20.922 -12.648 -20.047 1 97.56 111 LEU B C 1
ATOM 3968 O O . LEU B 1 111 ? 21.469 -11.562 -20.25 1 97.56 111 LEU B O 1
ATOM 3972 N N . ASN B 1 112 ? 21.547 -13.781 -20.094 1 96.88 112 ASN B N 1
ATOM 3973 C CA . ASN B 1 112 ? 22.984 -13.875 -20.344 1 96.88 112 ASN B CA 1
ATOM 3974 C C . ASN B 1 112 ? 23.328 -13.438 -21.766 1 96.88 112 ASN B C 1
ATOM 3976 O O . ASN B 1 112 ? 24.5 -13.141 -22.047 1 96.88 112 ASN B O 1
ATOM 3980 N N . GLU B 1 113 ? 22.391 -13.422 -22.641 1 95.94 113 GLU B N 1
ATOM 3981 C CA . GLU B 1 113 ? 22.609 -12.969 -24.016 1 95.94 113 GLU B CA 1
ATOM 3982 C C . GLU B 1 113 ? 22.641 -11.445 -24.109 1 95.94 113 GLU B C 1
ATOM 3984 O O . GLU B 1 113 ? 23.047 -10.883 -25.125 1 95.94 113 GLU B O 1
ATOM 3989 N N . LEU B 1 114 ? 22.219 -10.844 -23.125 1 97 114 LEU B N 1
ATOM 3990 C CA . LEU B 1 114 ? 22.125 -9.383 -23.125 1 97 114 LEU B CA 1
ATOM 3991 C C . LEU B 1 114 ? 23.406 -8.766 -22.562 1 97 114 LEU B C 1
ATOM 3993 O O . LEU B 1 114 ? 24.234 -9.469 -21.984 1 97 114 LEU B O 1
ATOM 3997 N N . ASP B 1 115 ? 23.641 -7.523 -22.75 1 96.81 115 ASP B N 1
ATOM 3998 C CA . ASP B 1 115 ? 24.875 -6.852 -22.359 1 96.81 115 ASP B CA 1
ATOM 3999 C C . ASP B 1 115 ? 24.828 -6.438 -20.891 1 96.81 115 ASP B C 1
ATOM 4001 O O . ASP B 1 115 ? 25 -5.258 -20.562 1 96.81 115 ASP B O 1
ATOM 4005 N N . ILE B 1 116 ? 24.641 -7.387 -19.953 1 97.94 116 ILE B N 1
ATOM 4006 C CA . ILE B 1 116 ? 24.719 -7.219 -18.516 1 97.94 116 ILE B CA 1
ATOM 4007 C C . ILE B 1 116 ? 25.547 -8.352 -17.906 1 97.94 116 ILE B C 1
ATOM 4009 O O . ILE B 1 116 ? 25.75 -9.391 -18.547 1 97.94 116 ILE B O 1
ATOM 4013 N N . GLU B 1 117 ? 26.109 -8.172 -16.75 1 98.44 117 GLU B N 1
ATOM 4014 C CA . GLU B 1 117 ? 26.719 -9.234 -15.961 1 98.44 117 GLU B CA 1
ATOM 4015 C C . GLU B 1 117 ? 25.688 -9.914 -15.062 1 98.44 117 GLU B C 1
ATOM 4017 O O . GLU B 1 117 ? 25.266 -9.352 -14.055 1 98.44 117 GLU B O 1
ATOM 4022 N N . ILE B 1 118 ? 25.297 -11.125 -15.43 1 98.56 118 ILE B N 1
ATOM 4023 C CA . ILE B 1 118 ? 24.125 -11.695 -14.781 1 98.56 118 ILE B CA 1
ATOM 4024 C C . ILE B 1 118 ? 24.531 -12.922 -13.969 1 98.56 118 ILE B C 1
ATOM 4026 O O . ILE B 1 118 ? 25.391 -13.703 -14.406 1 98.56 118 ILE B O 1
ATOM 4030 N N . TYR B 1 119 ? 24.031 -13 -12.781 1 98.62 119 TYR B N 1
ATOM 4031 C CA . TYR B 1 119 ? 24.141 -14.148 -11.883 1 98.62 119 TYR B CA 1
ATOM 4032 C C . TYR B 1 119 ? 22.766 -14.703 -11.531 1 98.62 119 TYR B C 1
ATOM 4034 O O . TYR B 1 119 ? 21.75 -14.07 -11.805 1 98.62 119 TYR B O 1
ATOM 4042 N N . GLY B 1 120 ? 22.734 -15.922 -11.047 1 98.25 120 GLY B N 1
ATOM 4043 C CA . GLY B 1 120 ? 21.516 -16.5 -10.477 1 98.25 120 GLY B CA 1
ATOM 4044 C C . GLY B 1 120 ? 21.734 -17.047 -9.07 1 98.25 120 GLY B C 1
ATOM 4045 O O . GLY B 1 120 ? 22.859 -17.297 -8.656 1 98.25 120 GLY B O 1
ATOM 4046 N N . ILE B 1 121 ? 20.734 -17.062 -8.297 1 97.75 121 ILE B N 1
ATOM 4047 C CA . ILE B 1 121 ? 20.75 -17.766 -7.02 1 97.75 121 ILE B CA 1
ATOM 4048 C C . ILE B 1 121 ? 19.625 -18.812 -6.992 1 97.75 121 ILE B C 1
ATOM 4050 O O . ILE B 1 121 ? 18.5 -18.531 -7.426 1 97.75 121 ILE B O 1
ATOM 4054 N N . GLU B 1 122 ? 19.938 -19.984 -6.645 1 96.56 122 GLU B N 1
ATOM 4055 C CA . GLU B 1 122 ? 19.047 -21.141 -6.656 1 96.56 122 GLU B CA 1
ATOM 4056 C C . GLU B 1 122 ? 19.359 -22.094 -5.512 1 96.56 122 GLU B C 1
ATOM 4058 O O . GLU B 1 122 ? 20.516 -22.266 -5.133 1 96.56 122 GLU B O 1
ATOM 4063 N N . PHE B 1 123 ? 18.25 -22.641 -4.965 1 96.06 123 PHE B N 1
ATOM 4064 C CA . PHE B 1 123 ? 18.422 -23.469 -3.783 1 96.06 123 PHE B CA 1
ATOM 4065 C C . PHE B 1 123 ? 18.719 -24.922 -4.18 1 96.06 123 PHE B C 1
ATOM 4067 O O . PHE B 1 123 ? 19.484 -25.594 -3.512 1 96.06 123 PHE B O 1
ATOM 4074 N N . SER B 1 124 ? 18.125 -25.438 -5.223 1 93.56 124 SER B N 1
ATOM 4075 C CA . SER B 1 124 ? 18.188 -26.844 -5.625 1 93.56 124 SER B CA 1
ATOM 4076 C C . SER B 1 124 ? 19.547 -27.172 -6.246 1 93.56 124 SER B C 1
ATOM 4078 O O . SER B 1 124 ? 19.938 -26.594 -7.258 1 93.56 124 SER B O 1
ATOM 4080 N N . GLU B 1 125 ? 20.172 -28.172 -5.703 1 94.31 125 GLU B N 1
ATOM 4081 C CA . GLU B 1 125 ? 21.438 -28.625 -6.25 1 94.31 125 GLU B CA 1
ATOM 4082 C C . GLU B 1 125 ? 21.281 -29.172 -7.668 1 94.31 125 GLU B C 1
ATOM 4084 O O . GLU B 1 125 ? 22.125 -28.938 -8.523 1 94.31 125 GLU B O 1
ATOM 4089 N N . LYS B 1 126 ? 20.25 -29.828 -7.816 1 90 126 LYS B N 1
ATOM 4090 C CA . LYS B 1 126 ? 19.969 -30.406 -9.125 1 90 126 LYS B CA 1
ATOM 4091 C C . LYS B 1 126 ? 19.828 -29.312 -10.188 1 90 126 LYS B C 1
ATOM 4093 O O . LYS B 1 126 ? 20.391 -29.422 -11.273 1 90 126 LYS B O 1
ATOM 4098 N N . ASN B 1 127 ? 19.078 -28.312 -9.867 1 92 127 ASN B N 1
ATOM 4099 C CA . ASN B 1 127 ? 18.891 -27.203 -10.797 1 92 127 ASN B CA 1
ATOM 4100 C C . ASN B 1 127 ? 20.203 -26.469 -11.062 1 92 127 ASN B C 1
ATOM 4102 O O . ASN B 1 127 ? 20.484 -26.078 -12.195 1 92 127 ASN B O 1
ATOM 4106 N N . ILE B 1 128 ? 20.969 -26.297 -10.07 1 95.62 128 ILE B N 1
ATOM 4107 C CA . ILE B 1 128 ? 22.234 -25.594 -10.18 1 95.62 128 ILE B CA 1
ATOM 4108 C C . ILE B 1 128 ? 23.156 -26.344 -11.148 1 95.62 128 ILE B C 1
ATO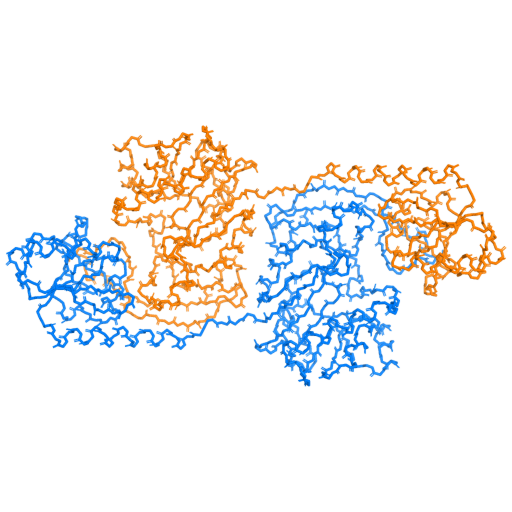M 4110 O O . ILE B 1 128 ? 23.844 -25.719 -11.961 1 95.62 128 ILE B O 1
ATOM 4114 N N . LYS B 1 129 ? 23.172 -27.641 -11.031 1 95.19 129 LYS B N 1
ATOM 4115 C CA . LYS B 1 129 ? 23.984 -28.438 -11.93 1 95.19 129 LYS B CA 1
ATOM 4116 C C . LYS B 1 129 ? 23.594 -28.203 -13.391 1 95.19 129 LYS B C 1
ATOM 4118 O O . LYS B 1 129 ? 24.453 -28.094 -14.258 1 95.19 129 LYS B O 1
ATOM 4123 N N . ILE B 1 130 ? 22.312 -28.156 -13.602 1 92.19 130 ILE B N 1
ATOM 4124 C CA . ILE B 1 130 ? 21.797 -27.891 -14.945 1 92.19 130 ILE B CA 1
ATOM 4125 C C . ILE B 1 130 ? 22.281 -26.531 -15.43 1 92.19 130 ILE B C 1
ATOM 4127 O O . ILE B 1 130 ? 22.703 -26.375 -16.578 1 92.19 130 ILE B O 1
ATOM 4131 N N . CYS B 1 131 ? 22.234 -25.547 -14.602 1 95.25 131 CYS B N 1
ATOM 4132 C CA . CYS B 1 131 ? 22.672 -24.203 -14.938 1 95.25 131 CYS B CA 1
ATOM 4133 C C . CYS B 1 131 ? 24.156 -24.188 -15.281 1 95.25 131 CYS B C 1
ATOM 4135 O O . CYS B 1 131 ? 24.562 -23.531 -16.25 1 95.25 131 CYS B O 1
ATOM 4137 N N . LYS B 1 132 ? 24.906 -24.875 -14.516 1 96 132 LYS B N 1
ATOM 4138 C CA . LYS B 1 132 ? 26.359 -24.922 -14.719 1 96 132 LYS B CA 1
ATOM 4139 C C . LYS B 1 132 ? 26.719 -25.594 -16.047 1 96 132 LYS B C 1
ATOM 4141 O O . LYS B 1 132 ? 27.688 -25.219 -16.688 1 96 132 LYS B O 1
ATOM 4146 N N . GLU B 1 133 ? 25.984 -26.531 -16.344 1 95.5 133 GLU B N 1
ATOM 4147 C CA . GLU B 1 133 ? 26.188 -27.203 -17.625 1 95.5 133 GLU B CA 1
ATOM 4148 C C . GLU B 1 133 ? 26 -26.234 -18.797 1 95.5 133 GLU B C 1
ATOM 4150 O O . GLU B 1 133 ? 26.562 -26.422 -19.875 1 95.5 133 GLU B O 1
ATOM 4155 N N . LYS B 1 134 ? 25.219 -25.266 -18.609 1 93.94 134 LYS B N 1
ATOM 4156 C CA . LYS B 1 134 ? 25 -24.234 -19.609 1 93.94 134 LYS B CA 1
ATOM 4157 C C . LYS B 1 134 ? 26.016 -23.109 -19.484 1 93.94 134 LYS B C 1
ATOM 4159 O O . LYS B 1 134 ? 25.891 -22.062 -20.125 1 93.94 134 LYS B O 1
ATOM 4164 N N . ASN B 1 135 ? 26.984 -23.297 -18.562 1 96.44 135 ASN B N 1
ATOM 4165 C CA . ASN B 1 135 ? 28.062 -22.344 -18.312 1 96.44 135 ASN B CA 1
ATOM 4166 C C . ASN B 1 135 ? 27.516 -21.031 -17.75 1 96.44 135 ASN B C 1
ATOM 4168 O O . ASN B 1 135 ? 27.984 -19.953 -18.125 1 96.44 135 ASN B O 1
ATOM 4172 N N . LEU B 1 136 ? 26.484 -21.078 -16.984 1 97.75 136 LEU B N 1
ATOM 4173 C CA . LEU B 1 136 ? 25.891 -19.906 -16.344 1 97.75 136 LEU B CA 1
ATOM 4174 C C . LEU B 1 136 ? 26.391 -19.75 -14.914 1 97.75 136 LEU B C 1
ATOM 4176 O O . LEU B 1 136 ? 26.797 -20.75 -14.281 1 97.75 136 LEU B O 1
ATOM 4180 N N . LYS B 1 137 ? 26.516 -18.562 -14.375 1 97.69 137 LYS B N 1
ATOM 4181 C CA . LYS B 1 137 ? 26.984 -18.266 -13.023 1 97.69 137 LYS B CA 1
ATOM 4182 C C . LYS B 1 137 ? 25.844 -18.297 -12.023 1 97.69 137 LYS B C 1
ATOM 4184 O O . LYS B 1 137 ? 25.016 -17.391 -11.969 1 97.69 137 LYS B O 1
ATOM 4189 N N . VAL B 1 138 ? 25.844 -19.344 -11.203 1 98.12 138 VAL B N 1
ATOM 4190 C CA . VAL B 1 138 ? 24.734 -19.531 -10.266 1 98.12 138 VAL B CA 1
ATOM 4191 C C . VAL B 1 138 ? 25.297 -19.859 -8.883 1 98.12 138 VAL B C 1
ATOM 4193 O O . VAL B 1 138 ? 26.203 -20.688 -8.75 1 98.12 138 VAL B O 1
ATOM 4196 N N . PHE B 1 139 ? 24.781 -19.172 -7.895 1 97.88 139 PHE B N 1
ATOM 4197 C CA . PHE B 1 139 ? 25.125 -19.453 -6.504 1 97.88 139 PHE B CA 1
ATOM 4198 C C . PHE B 1 139 ? 24.062 -20.344 -5.855 1 97.88 139 PHE B C 1
ATOM 4200 O O . PHE B 1 139 ? 22.875 -20.203 -6.141 1 97.88 139 PHE B O 1
ATOM 4207 N N . LYS B 1 140 ? 24.547 -21.219 -4.973 1 96.94 140 LYS B N 1
ATOM 4208 C CA . LYS B 1 140 ? 23.609 -21.953 -4.133 1 96.94 140 LYS B CA 1
ATOM 4209 C C . LYS B 1 140 ? 23.141 -21.109 -2.957 1 96.94 140 LYS B C 1
ATOM 4211 O O . LYS B 1 140 ? 23.953 -20.594 -2.188 1 96.94 140 LYS B O 1
ATOM 4216 N N . GLY B 1 141 ? 21.812 -20.922 -2.889 1 96.44 141 GLY B N 1
ATOM 4217 C CA . GLY B 1 141 ? 21.328 -20.156 -1.746 1 96.44 141 GLY B CA 1
ATOM 4218 C C . GLY B 1 141 ? 19.844 -19.828 -1.834 1 96.44 141 GLY B C 1
ATOM 4219 O O . GLY B 1 141 ? 19.172 -20.188 -2.807 1 96.44 141 GLY B O 1
ATOM 4220 N N . PHE B 1 142 ? 19.328 -19.281 -0.794 1 96.69 142 PHE B N 1
ATOM 4221 C CA . PHE B 1 142 ? 17.969 -18.781 -0.606 1 96.69 142 PHE B CA 1
ATOM 4222 C C . PHE B 1 142 ? 17.953 -17.609 0.356 1 96.69 142 PHE B C 1
ATOM 4224 O O . PHE B 1 142 ? 18.672 -17.609 1.36 1 96.69 142 PHE B O 1
ATOM 4231 N N . ILE B 1 143 ? 17.172 -16.594 -0.025 1 97.06 143 ILE B N 1
ATOM 4232 C CA . ILE B 1 143 ? 17.078 -15.43 0.849 1 97.06 143 ILE B CA 1
ATOM 4233 C C . ILE B 1 143 ? 16.25 -15.781 2.08 1 97.06 143 ILE B C 1
ATOM 4235 O O . ILE B 1 143 ? 15.039 -15.539 2.113 1 97.06 143 ILE B O 1
ATOM 4239 N N . GLU B 1 144 ? 16.844 -16.109 3.148 1 93.44 144 GLU B N 1
ATOM 4240 C CA . GLU B 1 144 ? 16.203 -16.656 4.344 1 93.44 144 GLU B CA 1
ATOM 4241 C C . GLU B 1 144 ? 15.586 -15.547 5.184 1 93.44 144 GLU B C 1
ATOM 4243 O O . GLU B 1 144 ? 14.609 -15.773 5.902 1 93.44 144 GLU B O 1
ATOM 4248 N N . ASN B 1 145 ? 16.219 -14.461 5.148 1 95.12 145 ASN B N 1
ATOM 4249 C CA . ASN B 1 145 ? 15.797 -13.336 5.973 1 95.12 145 ASN B CA 1
ATOM 4250 C C . ASN B 1 145 ? 16.297 -12.008 5.406 1 95.12 145 ASN B C 1
ATOM 4252 O O . ASN B 1 145 ? 16.906 -11.977 4.34 1 95.12 145 ASN B O 1
ATOM 4256 N N . GLU B 1 146 ? 16.078 -10.992 6.125 1 94.06 146 GLU B N 1
ATOM 4257 C CA . GLU B 1 146 ? 16.375 -9.648 5.645 1 94.06 146 GLU B CA 1
ATOM 4258 C C . GLU B 1 146 ? 17.875 -9.391 5.613 1 94.06 146 GLU B C 1
ATOM 4260 O O . GLU B 1 146 ? 18.359 -8.531 4.859 1 94.06 146 GLU B O 1
ATOM 4265 N N . ILE B 1 147 ? 18.672 -10.109 6.352 1 95 147 ILE B N 1
ATOM 4266 C CA . ILE B 1 147 ? 20.094 -9.789 6.449 1 95 147 ILE B CA 1
ATOM 4267 C C . ILE B 1 147 ? 20.906 -10.766 5.594 1 95 147 ILE B C 1
ATOM 4269 O O . ILE B 1 147 ? 22.141 -10.742 5.613 1 95 147 ILE B O 1
ATOM 4273 N N . TYR B 1 148 ? 20.219 -11.617 4.895 1 97.19 148 TYR B N 1
ATOM 4274 C CA . TYR B 1 148 ? 20.922 -12.547 4.016 1 97.19 148 TYR B CA 1
ATOM 4275 C C . TYR B 1 148 ? 21.812 -11.805 3.031 1 97.19 148 TYR B C 1
ATOM 4277 O O . TYR B 1 148 ? 21.391 -10.805 2.443 1 97.19 148 TYR B O 1
ATOM 4285 N N . LYS B 1 149 ? 23.047 -12.273 2.846 1 98 149 LYS B N 1
ATOM 4286 C CA . LYS B 1 149 ? 23.984 -11.664 1.912 1 98 149 LYS B CA 1
ATOM 4287 C C . LYS B 1 149 ? 24.203 -12.547 0.688 1 98 149 LYS B C 1
ATOM 4289 O O . LYS B 1 149 ? 24.766 -13.641 0.797 1 98 149 LYS B O 1
ATOM 4294 N N . ILE B 1 150 ? 23.797 -12.062 -0.441 1 98.12 150 ILE B N 1
ATOM 4295 C CA . ILE B 1 150 ? 24.062 -12.781 -1.686 1 98.12 150 ILE B CA 1
ATOM 4296 C C . ILE B 1 150 ? 25.516 -12.586 -2.1 1 98.12 150 ILE B C 1
ATOM 4298 O O . ILE B 1 150 ? 26.047 -11.477 -2.037 1 98.12 150 ILE B O 1
ATOM 4302 N N . PRO B 1 151 ? 26.172 -13.664 -2.543 1 98 151 PRO B N 1
ATOM 4303 C CA . PRO B 1 151 ? 27.547 -13.5 -3.008 1 98 151 PRO B CA 1
ATOM 4304 C C . PRO B 1 151 ? 27.672 -12.422 -4.086 1 98 151 PRO B C 1
ATOM 4306 O O . PRO B 1 151 ? 26.812 -12.305 -4.953 1 98 151 PRO B O 1
ATOM 4309 N N . LYS B 1 152 ? 28.734 -11.594 -3.959 1 98.06 152 LYS B N 1
ATOM 4310 C CA . LYS B 1 152 ? 29.141 -10.57 -4.922 1 98.06 152 LYS B CA 1
ATOM 4311 C C . LYS B 1 152 ? 28.203 -9.367 -4.863 1 98.06 152 LYS B C 1
ATOM 4313 O O . LYS B 1 152 ? 28.172 -8.539 -5.777 1 98.06 152 LYS B O 1
ATOM 4318 N N . LYS B 1 153 ? 27.297 -9.258 -3.914 1 97.88 153 LYS B N 1
ATOM 4319 C CA . LYS B 1 153 ? 26.5 -8.047 -3.732 1 97.88 153 LYS B CA 1
ATOM 4320 C C . LYS B 1 153 ? 27.391 -6.809 -3.695 1 97.88 153 LYS B C 1
ATOM 4322 O O . LYS B 1 153 ? 28.594 -6.91 -3.451 1 97.88 153 LYS B O 1
ATOM 4327 N N . PRO B 1 154 ? 26.938 -5.695 -3.949 1 98.31 154 PRO B N 1
ATOM 4328 C CA . PRO B 1 154 ? 25.547 -5.367 -4.281 1 98.31 154 PRO B CA 1
ATOM 4329 C C . PRO B 1 154 ? 25.25 -5.492 -5.773 1 98.31 154 PRO B C 1
ATOM 4331 O O . PRO B 1 154 ? 26.172 -5.461 -6.594 1 98.31 154 PRO B O 1
ATOM 4334 N N . TYR B 1 155 ? 23.984 -5.617 -6.105 1 98.81 155 TYR B N 1
ATOM 4335 C CA . TYR B 1 155 ? 23.531 -5.758 -7.488 1 98.81 155 TYR B CA 1
ATOM 4336 C C . TYR B 1 155 ? 22.797 -4.512 -7.949 1 98.81 155 TYR B C 1
ATOM 4338 O O . TYR B 1 155 ? 22.078 -3.877 -7.164 1 98.81 155 TYR B O 1
ATOM 4346 N N . ASP B 1 156 ? 22.859 -4.215 -9.258 1 98.75 156 ASP B N 1
ATOM 4347 C CA . ASP B 1 156 ? 22.156 -3.092 -9.859 1 98.75 156 ASP B CA 1
ATOM 4348 C C . ASP B 1 156 ? 20.766 -3.516 -10.328 1 98.75 156 ASP B C 1
ATOM 4350 O O . ASP B 1 156 ? 19.844 -2.691 -10.406 1 98.75 156 ASP B O 1
ATOM 4354 N N . ILE B 1 157 ? 20.688 -4.762 -10.703 1 98.81 157 ILE B N 1
ATOM 4355 C CA . ILE B 1 157 ? 19.469 -5.281 -11.305 1 98.81 157 ILE B CA 1
ATOM 4356 C C . ILE B 1 157 ? 19.078 -6.594 -10.633 1 98.81 157 ILE B C 1
ATOM 4358 O O . ILE B 1 157 ? 19.953 -7.406 -10.305 1 98.81 157 ILE B O 1
ATOM 4362 N N . PHE B 1 158 ? 17.766 -6.758 -10.414 1 98.88 158 PHE B N 1
ATOM 4363 C CA . PHE B 1 158 ? 17.328 -8.078 -9.984 1 98.88 158 PHE B CA 1
ATOM 4364 C C . PHE B 1 158 ? 16.078 -8.508 -10.742 1 98.88 158 PHE B C 1
ATOM 4366 O O . PHE B 1 158 ? 15.336 -7.664 -11.25 1 98.88 158 PHE B O 1
ATOM 4373 N N . PHE B 1 159 ? 15.891 -9.812 -10.828 1 98.75 159 PHE B N 1
ATOM 4374 C CA . PHE B 1 159 ? 14.75 -10.398 -11.531 1 98.75 159 PHE B CA 1
ATOM 4375 C C . PHE B 1 159 ? 14.109 -11.5 -10.703 1 98.75 159 PHE B C 1
ATOM 4377 O O . PHE B 1 159 ? 14.805 -12.312 -10.086 1 98.75 159 PHE B O 1
ATOM 4384 N N . ILE B 1 160 ? 12.859 -11.453 -10.625 1 98.25 160 ILE B N 1
ATOM 4385 C CA . ILE B 1 160 ? 12.047 -12.547 -10.102 1 98.25 160 ILE B CA 1
ATOM 4386 C C . ILE B 1 160 ? 10.969 -12.93 -11.109 1 98.25 160 ILE B C 1
ATOM 4388 O O . ILE B 1 160 ? 10.086 -12.125 -11.414 1 98.25 160 ILE B O 1
ATOM 4392 N N . PHE B 1 161 ? 11.039 -14.125 -11.609 1 96.62 161 PHE B N 1
ATOM 4393 C CA . PHE B 1 161 ? 10.039 -14.594 -12.562 1 96.62 161 PHE B CA 1
ATOM 4394 C C . PHE B 1 161 ? 9.219 -15.727 -11.961 1 96.62 161 PHE B C 1
ATOM 4396 O O . PHE B 1 161 ? 9.672 -16.875 -11.914 1 96.62 161 PHE B O 1
ATOM 4403 N N . ASN B 1 162 ? 7.953 -15.398 -11.547 1 94.44 162 ASN B N 1
ATOM 4404 C CA . ASN B 1 162 ? 7.004 -16.391 -11.062 1 94.44 162 ASN B CA 1
ATOM 4405 C C . ASN B 1 162 ? 7.594 -17.219 -9.922 1 94.44 162 ASN B C 1
ATOM 4407 O O . ASN B 1 162 ? 7.578 -18.453 -9.969 1 94.44 162 ASN B O 1
ATOM 4411 N N . TYR B 1 163 ? 8.07 -16.578 -8.961 1 96.44 163 TYR B N 1
ATOM 4412 C CA . TYR B 1 163 ? 8.695 -17.234 -7.816 1 96.44 163 TYR B CA 1
ATOM 4413 C C . TYR B 1 163 ? 8.133 -16.688 -6.508 1 96.44 163 TYR B C 1
ATOM 4415 O O . TYR B 1 163 ? 7.934 -17.438 -5.551 1 96.44 163 TYR B O 1
ATOM 4423 N N . LEU B 1 164 ? 7.777 -15.391 -6.48 1 97.88 164 LEU B N 1
ATOM 4424 C CA . LEU B 1 164 ? 7.363 -14.703 -5.266 1 97.88 164 LEU B CA 1
ATOM 4425 C C . LEU B 1 164 ? 6.105 -15.336 -4.68 1 97.88 164 LEU B C 1
ATOM 4427 O O . LEU B 1 164 ? 5.938 -15.383 -3.459 1 97.88 164 LEU B O 1
ATOM 4431 N N . GLU B 1 165 ? 5.207 -15.883 -5.492 1 97.56 165 GLU B N 1
ATOM 4432 C CA . GLU B 1 165 ? 3.941 -16.469 -5.066 1 97.56 165 GLU B CA 1
ATOM 4433 C C . GLU B 1 165 ? 4.168 -17.719 -4.219 1 97.56 165 GLU B C 1
ATOM 4435 O O . GLU B 1 165 ? 3.26 -18.188 -3.523 1 97.56 165 GLU B O 1
ATOM 4440 N N . HIS B 1 166 ? 5.383 -18.25 -4.242 1 96.56 166 HIS B N 1
ATOM 4441 C CA . HIS B 1 166 ? 5.699 -19.469 -3.508 1 96.56 166 HIS B CA 1
ATOM 4442 C C . HIS B 1 166 ? 6.312 -19.156 -2.146 1 96.56 166 HIS B C 1
ATOM 4444 O O . HIS B 1 166 ? 6.543 -20.047 -1.341 1 96.56 166 HIS B O 1
ATOM 4450 N N . ILE B 1 167 ? 6.621 -17.922 -1.878 1 97.06 167 ILE B N 1
ATOM 4451 C CA . ILE B 1 167 ? 7.387 -17.516 -0.704 1 97.06 167 ILE B CA 1
ATOM 4452 C C . ILE B 1 167 ? 6.445 -17.328 0.486 1 97.06 167 ILE B C 1
ATOM 4454 O O . ILE B 1 167 ? 5.496 -16.547 0.418 1 97.06 167 ILE B O 1
ATOM 4458 N N . PRO B 1 168 ? 6.723 -17.984 1.604 1 96.62 168 PRO B N 1
ATOM 4459 C CA . PRO B 1 168 ? 5.848 -17.875 2.773 1 96.62 168 PRO B CA 1
ATOM 4460 C C . PRO B 1 168 ? 5.762 -16.453 3.322 1 96.62 168 PRO B C 1
ATOM 4462 O O . PRO B 1 168 ? 4.684 -16.016 3.734 1 96.62 168 PRO B O 1
ATOM 4465 N N . ASN B 1 169 ? 6.895 -15.773 3.363 1 96.5 169 ASN B N 1
ATOM 4466 C CA . ASN B 1 169 ? 6.949 -14.383 3.818 1 96.5 169 ASN B CA 1
ATOM 4467 C C . ASN B 1 169 ? 7.52 -13.461 2.742 1 96.5 169 ASN B C 1
ATOM 4469 O O . ASN B 1 169 ? 8.703 -13.133 2.77 1 96.5 169 ASN B O 1
ATOM 4473 N N . PRO B 1 170 ? 6.641 -13.016 1.879 1 97.81 170 PRO B N 1
ATOM 4474 C CA . PRO B 1 170 ? 7.133 -12.234 0.746 1 97.81 170 PRO B CA 1
ATOM 4475 C C . PRO B 1 170 ? 7.812 -10.938 1.181 1 97.81 170 PRO B C 1
ATOM 4477 O O . PRO B 1 170 ? 8.758 -10.484 0.534 1 97.81 170 PRO B O 1
ATOM 4480 N N . ILE B 1 171 ? 7.395 -10.352 2.311 1 97.31 171 ILE B N 1
ATOM 4481 C CA . ILE B 1 171 ? 7.926 -9.07 2.764 1 97.31 171 ILE B CA 1
ATOM 4482 C C . ILE B 1 171 ? 9.383 -9.242 3.189 1 97.31 171 ILE B C 1
ATOM 4484 O O . ILE B 1 171 ? 10.258 -8.508 2.734 1 97.31 171 ILE B O 1
ATOM 4488 N N . ILE B 1 172 ? 9.648 -10.211 4.027 1 96.94 172 ILE B N 1
ATOM 4489 C CA . ILE B 1 172 ? 11 -10.461 4.508 1 96.94 172 ILE B CA 1
ATOM 4490 C C . ILE B 1 172 ? 11.898 -10.852 3.34 1 96.94 172 ILE B C 1
ATOM 4492 O O . ILE B 1 172 ? 13.047 -10.414 3.262 1 96.94 172 ILE B O 1
ATOM 4496 N N . PHE B 1 173 ? 11.336 -11.68 2.461 1 98.25 173 PHE B N 1
ATOM 4497 C CA . PHE B 1 173 ? 12.062 -12.133 1.279 1 98.25 173 PHE B CA 1
ATOM 4498 C C . PHE B 1 173 ? 12.492 -10.945 0.423 1 98.25 173 PHE B C 1
ATOM 4500 O O . PHE B 1 173 ? 13.664 -10.828 0.055 1 98.25 173 PHE B O 1
ATOM 4507 N N . LEU B 1 174 ? 11.594 -10.008 0.168 1 98.44 174 LEU B N 1
ATOM 4508 C CA . LEU B 1 174 ? 11.852 -8.844 -0.675 1 98.44 174 LEU B CA 1
ATOM 4509 C C . LEU B 1 174 ? 12.789 -7.863 0.027 1 98.44 174 LEU B C 1
ATOM 4511 O O . LEU B 1 174 ? 13.625 -7.23 -0.616 1 98.44 174 LEU B O 1
ATOM 4515 N N . LYS B 1 175 ? 12.641 -7.727 1.331 1 97.25 175 LYS B N 1
ATOM 4516 C CA . LYS B 1 175 ? 13.562 -6.879 2.086 1 97.25 175 LYS B CA 1
ATOM 4517 C C . LYS B 1 175 ? 14.984 -7.418 2.023 1 97.25 175 LYS B C 1
ATOM 4519 O O . LYS B 1 175 ? 15.945 -6.648 2.004 1 97.25 175 LYS B O 1
ATOM 4524 N N . GLY B 1 176 ? 15.094 -8.766 2.051 1 98 176 GLY B N 1
ATOM 4525 C CA . GLY B 1 176 ? 16.391 -9.375 1.848 1 98 176 GLY B CA 1
ATOM 4526 C C . GLY B 1 176 ? 17.031 -9.016 0.516 1 98 176 GLY B C 1
ATOM 4527 O O . GLY B 1 176 ? 18.219 -8.727 0.447 1 98 176 GLY B O 1
ATOM 4528 N N . ILE B 1 177 ? 16.234 -9.039 -0.519 1 98.38 177 ILE B N 1
ATOM 4529 C CA . ILE B 1 177 ? 16.703 -8.633 -1.836 1 98.38 177 ILE B CA 1
ATOM 4530 C C . ILE B 1 177 ? 17.109 -7.16 -1.812 1 98.38 177 ILE B C 1
ATOM 4532 O O . ILE B 1 177 ? 18.188 -6.793 -2.305 1 98.38 177 ILE B O 1
ATOM 4536 N N . TRP B 1 178 ? 16.219 -6.371 -1.257 1 97.31 178 TRP B N 1
ATOM 4537 C CA . TRP B 1 178 ? 16.422 -4.93 -1.136 1 97.31 178 TRP B CA 1
ATOM 4538 C C . TRP B 1 178 ? 17.797 -4.621 -0.536 1 97.31 178 TRP B C 1
ATOM 4540 O O . TRP B 1 178 ? 18.516 -3.762 -1.043 1 97.31 178 TRP B O 1
ATOM 4550 N N . ASN B 1 179 ? 18.188 -5.332 0.463 1 96.75 179 ASN B N 1
ATOM 4551 C CA . ASN B 1 179 ? 19.422 -5.094 1.189 1 96.75 179 ASN B CA 1
ATOM 4552 C C . ASN B 1 179 ? 20.641 -5.527 0.378 1 96.75 179 ASN B C 1
ATOM 4554 O O . ASN B 1 179 ? 21.781 -5.203 0.732 1 96.75 179 ASN B O 1
ATOM 4558 N N . ASN B 1 180 ? 20.469 -6.219 -0.708 1 98.5 180 ASN B N 1
ATOM 4559 C CA . ASN B 1 180 ? 21.562 -6.691 -1.547 1 98.5 180 ASN B CA 1
ATOM 4560 C C . ASN B 1 180 ? 21.703 -5.859 -2.82 1 98.5 180 ASN B C 1
ATOM 4562 O O . ASN B 1 180 ? 22.438 -6.223 -3.73 1 98.5 180 ASN B O 1
ATOM 4566 N N . LEU B 1 181 ? 20.969 -4.762 -2.863 1 98 181 LEU B N 1
ATOM 4567 C CA . LEU B 1 181 ? 20.969 -3.924 -4.059 1 98 181 LEU B CA 1
ATOM 4568 C C . LEU B 1 181 ? 21.766 -2.646 -3.834 1 98 181 LEU B C 1
ATOM 4570 O O . LEU B 1 181 ? 21.969 -2.223 -2.691 1 98 181 LEU B O 1
ATOM 4574 N N . THR B 1 182 ? 22.234 -2.078 -4.945 1 97.69 182 THR B N 1
ATOM 4575 C CA . THR B 1 182 ? 22.781 -0.723 -4.918 1 97.69 182 THR B CA 1
ATOM 4576 C C . THR B 1 182 ? 21.688 0.29 -4.598 1 97.69 182 THR B C 1
ATOM 4578 O O . THR B 1 182 ? 20.5 -0.048 -4.609 1 97.69 182 THR B O 1
ATOM 4581 N N . GLU B 1 183 ? 21.953 1.521 -4.332 1 93 183 GLU B N 1
ATOM 4582 C CA . GLU B 1 183 ? 21 2.564 -3.963 1 93 183 GLU B CA 1
ATOM 4583 C C . GLU B 1 183 ? 19.984 2.805 -5.074 1 93 183 GLU B C 1
ATOM 4585 O O . GLU B 1 183 ? 18.844 3.184 -4.809 1 93 183 GLU B O 1
ATOM 4590 N N . ASN B 1 184 ? 20.375 2.525 -6.266 1 93.44 184 ASN B N 1
ATOM 4591 C CA . ASN B 1 184 ? 19.469 2.719 -7.395 1 93.44 184 ASN B CA 1
ATOM 4592 C C . ASN B 1 184 ? 19.062 1.388 -8.023 1 93.44 184 ASN B C 1
ATOM 4594 O O . ASN B 1 184 ? 18.719 1.331 -9.203 1 93.44 184 ASN B O 1
ATOM 4598 N N . GLY B 1 185 ? 19.172 0.405 -7.223 1 98.06 185 GLY B N 1
ATOM 4599 C CA . GLY B 1 185 ? 18.828 -0.911 -7.73 1 98.06 185 GLY B CA 1
ATOM 4600 C C . GLY B 1 185 ? 17.438 -0.96 -8.352 1 98.06 185 GLY B C 1
ATOM 4601 O O . GLY B 1 185 ? 16.5 -0.338 -7.848 1 98.06 185 GLY B O 1
ATOM 4602 N N . ILE B 1 186 ? 17.328 -1.606 -9.477 1 98.56 186 ILE B N 1
ATOM 4603 C CA . ILE B 1 186 ? 16.062 -1.718 -10.219 1 98.56 186 ILE B CA 1
ATOM 4604 C C . ILE B 1 186 ? 15.773 -3.188 -10.508 1 98.56 186 ILE B C 1
ATOM 4606 O O . ILE B 1 186 ? 16.688 -4.02 -10.523 1 98.56 186 ILE B O 1
ATOM 4610 N N . GLY B 1 187 ? 14.508 -3.549 -10.656 1 98.56 187 GLY B N 1
ATOM 4611 C CA . GLY B 1 187 ? 14.227 -4.957 -10.891 1 98.56 187 GLY B CA 1
ATOM 4612 C C . GLY B 1 187 ? 12.875 -5.188 -11.539 1 98.56 187 GLY B C 1
ATOM 4613 O O . GLY B 1 187 ? 12.086 -4.254 -11.703 1 98.56 187 GLY B O 1
ATOM 4614 N N . ILE B 1 188 ? 12.68 -6.375 -12.016 1 98.81 188 ILE B N 1
ATOM 4615 C CA . ILE B 1 188 ? 11.406 -6.879 -12.531 1 98.81 188 ILE B CA 1
ATOM 4616 C C . ILE B 1 188 ? 10.898 -8 -11.633 1 98.81 188 ILE B C 1
ATOM 4618 O O . ILE B 1 188 ? 11.633 -8.938 -11.312 1 98.81 188 ILE B O 1
ATOM 4622 N N . ILE B 1 189 ? 9.727 -7.84 -11.164 1 98.81 189 ILE B N 1
ATOM 4623 C CA . ILE B 1 189 ? 9.055 -8.883 -10.398 1 98.81 189 ILE B CA 1
ATOM 4624 C C . ILE B 1 189 ? 7.773 -9.312 -11.109 1 98.81 189 ILE B C 1
ATOM 4626 O O . ILE B 1 189 ? 6.906 -8.477 -11.391 1 98.81 189 ILE B O 1
ATOM 4630 N N . GLU B 1 190 ? 7.676 -10.578 -11.328 1 98.38 190 GLU B N 1
ATOM 4631 C CA . GLU B 1 190 ? 6.512 -11.094 -12.031 1 98.38 190 GLU B CA 1
ATOM 4632 C C . GLU B 1 190 ? 5.832 -12.211 -11.234 1 98.38 190 GLU B C 1
ATOM 4634 O O . GLU B 1 190 ? 6.504 -13.055 -10.641 1 98.38 190 GLU B O 1
ATOM 4639 N N . VAL B 1 191 ? 4.535 -12.109 -11.156 1 98.12 191 VAL B N 1
ATOM 4640 C CA . VAL B 1 191 ? 3.709 -13.109 -10.492 1 98.12 191 VAL B CA 1
ATOM 4641 C C . VAL B 1 191 ? 2.479 -13.414 -11.344 1 98.12 191 VAL B C 1
ATOM 4643 O O . VAL B 1 191 ? 2.115 -12.633 -12.219 1 98.12 191 VAL B O 1
ATOM 4646 N N . PRO B 1 192 ? 1.855 -14.602 -11.109 1 96.38 192 PRO B N 1
ATOM 4647 C CA . PRO B 1 192 ? 0.572 -14.82 -11.781 1 96.38 192 PRO B CA 1
ATOM 4648 C C . PRO B 1 192 ? -0.461 -13.742 -11.438 1 96.38 192 PRO B C 1
ATOM 4650 O O . PRO B 1 192 ? -0.528 -13.289 -10.297 1 96.38 192 PRO B O 1
ATOM 4653 N N . ASN B 1 193 ? -1.235 -13.406 -12.43 1 96.88 193 ASN B N 1
ATOM 4654 C CA . ASN B 1 193 ? -2.268 -12.391 -12.273 1 96.88 193 ASN B CA 1
ATOM 4655 C C . ASN B 1 193 ? -3.564 -12.984 -11.734 1 96.88 193 ASN B C 1
ATOM 4657 O O . ASN B 1 193 ? -4.352 -13.555 -12.492 1 96.88 193 ASN B O 1
ATOM 4661 N N . PHE B 1 194 ? -3.828 -12.742 -10.492 1 95.38 194 PHE B N 1
ATOM 4662 C CA . PHE B 1 194 ? -4.996 -13.352 -9.859 1 95.38 194 PHE B CA 1
ATOM 4663 C C . PHE B 1 194 ? -6.281 -12.758 -10.422 1 95.38 194 PHE B C 1
ATOM 4665 O O . PHE B 1 194 ? -7.297 -13.453 -10.523 1 95.38 194 PHE B O 1
ATOM 4672 N N . ASN B 1 195 ? -6.273 -11.516 -10.797 1 92.25 195 ASN B N 1
ATOM 4673 C CA . ASN B 1 195 ? -7.461 -10.922 -11.398 1 92.25 195 ASN B CA 1
ATOM 4674 C C . ASN B 1 195 ? -7.879 -11.68 -12.664 1 92.25 195 ASN B C 1
ATOM 4676 O O . ASN B 1 195 ? -9.07 -11.883 -12.898 1 92.25 195 ASN B O 1
ATOM 4680 N N . MET B 1 196 ? -6.918 -11.977 -13.453 1 89.62 196 MET B N 1
ATOM 4681 C CA . MET B 1 196 ? -7.203 -12.742 -14.664 1 89.62 196 MET B CA 1
ATOM 4682 C C . MET B 1 196 ? -7.742 -14.133 -14.32 1 89.62 196 MET B C 1
ATOM 4684 O O . MET B 1 196 ? -8.688 -14.609 -14.945 1 89.62 196 MET B O 1
ATOM 4688 N N . ILE B 1 197 ? -7.172 -14.703 -13.305 1 86.62 197 ILE B N 1
ATOM 4689 C CA . ILE B 1 197 ? -7.578 -16.031 -12.859 1 86.62 197 ILE B CA 1
ATOM 4690 C C . ILE B 1 197 ? -9.031 -16 -12.398 1 86.62 197 ILE B C 1
ATOM 4692 O O . ILE B 1 197 ? -9.812 -16.906 -12.727 1 86.62 197 ILE B O 1
ATOM 4696 N N . LEU B 1 198 ? -9.414 -14.969 -11.719 1 85.75 198 LEU B N 1
ATOM 4697 C CA . LEU B 1 198 ? -10.797 -14.797 -11.273 1 85.75 198 LEU B CA 1
ATOM 4698 C C . LEU B 1 198 ? -11.727 -14.547 -12.453 1 85.75 198 LEU B C 1
ATOM 4700 O O . LEU B 1 198 ? -12.789 -15.164 -12.555 1 85.75 198 LEU B O 1
ATOM 4704 N N . LYS B 1 199 ? -11.297 -13.695 -13.312 1 85.62 199 LYS B N 1
ATOM 4705 C CA . LYS B 1 199 ? -12.109 -13.312 -14.469 1 85.62 199 LYS B CA 1
ATOM 4706 C C . LYS B 1 199 ? -12.391 -14.516 -15.359 1 85.62 199 LYS B C 1
ATOM 4708 O O . LYS B 1 199 ? -13.516 -14.695 -15.844 1 85.62 199 LYS B O 1
ATOM 4713 N N . GLU B 1 200 ? -11.367 -15.312 -15.539 1 83.75 200 GLU B N 1
ATOM 4714 C CA . GLU B 1 200 ? -11.477 -16.453 -16.453 1 83.75 200 GLU B CA 1
ATOM 4715 C C . GLU B 1 200 ? -11.93 -17.703 -15.703 1 83.75 200 GLU B C 1
ATOM 4717 O O . GLU B 1 200 ? -12 -18.781 -16.281 1 83.75 200 GLU B O 1
ATOM 4722 N N . LYS B 1 201 ? -12.141 -17.562 -14.453 1 82.69 201 LYS B N 1
ATOM 4723 C CA . LYS B 1 201 ? -12.664 -18.641 -13.617 1 82.69 201 LYS B CA 1
ATOM 4724 C C . LYS B 1 201 ? -11.758 -19.859 -13.656 1 82.69 201 LYS B C 1
ATOM 4726 O O . LYS B 1 201 ? -12.227 -20.984 -13.844 1 82.69 201 LYS B O 1
ATOM 4731 N N . MET B 1 202 ? -10.492 -19.641 -13.477 1 84.5 202 MET B N 1
ATOM 4732 C CA . MET B 1 202 ? -9.492 -20.703 -13.594 1 84.5 202 MET B CA 1
ATOM 4733 C C . MET B 1 202 ? -9.195 -21.312 -12.227 1 84.5 202 MET B C 1
ATOM 4735 O O . MET B 1 202 ? -8.109 -21.109 -11.68 1 84.5 202 MET B O 1
ATOM 4739 N N . LEU B 1 203 ? -9.977 -22.25 -11.805 1 85.19 203 LEU B N 1
ATOM 4740 C CA . LEU B 1 203 ? -9.805 -22.906 -10.516 1 85.19 203 LEU B CA 1
ATOM 4741 C C . LEU B 1 203 ? -8.531 -23.75 -10.508 1 85.19 203 LEU B C 1
ATOM 4743 O O . LEU B 1 203 ? -7.965 -24.016 -9.438 1 85.19 203 LEU B O 1
ATOM 4747 N N . SER B 1 204 ? -8.156 -24.156 -11.672 1 87.25 204 SER B N 1
ATOM 4748 C CA . SER B 1 204 ? -7.004 -25.031 -11.797 1 87.25 204 SER B CA 1
ATOM 4749 C C . SER B 1 204 ? -5.711 -24.312 -11.422 1 87.25 204 SER B C 1
ATOM 4751 O O . SER B 1 204 ? -4.668 -24.953 -11.25 1 87.25 204 SER B O 1
ATOM 4753 N N . GLU B 1 205 ? -5.824 -23.031 -11.258 1 89.38 205 GLU B N 1
ATOM 4754 C CA . GLU B 1 205 ? -4.641 -22.25 -10.922 1 89.38 205 GLU B CA 1
ATOM 4755 C C . GLU B 1 205 ? -4.34 -22.312 -9.422 1 89.38 205 GLU B C 1
ATOM 4757 O O . GLU B 1 205 ? -3.25 -21.938 -8.984 1 89.38 205 GLU B O 1
ATOM 4762 N N . PHE B 1 206 ? -5.266 -22.781 -8.68 1 91.38 206 PHE B N 1
ATOM 4763 C CA . PHE B 1 206 ? -5.008 -22.969 -7.258 1 91.38 206 PHE B CA 1
ATOM 4764 C C . PHE B 1 206 ? -4.195 -24.25 -7.016 1 91.38 206 PHE B C 1
ATOM 4766 O O . PHE B 1 206 ? -4.617 -25.344 -7.395 1 91.38 206 PHE B O 1
ATOM 4773 N N . THR B 1 207 ? -3.072 -24.109 -6.543 1 92.56 207 THR B N 1
ATOM 4774 C CA . THR B 1 207 ? -2.164 -25.203 -6.23 1 92.56 207 THR B CA 1
ATOM 4775 C C . THR B 1 207 ? -1.499 -24.984 -4.875 1 92.56 207 THR B C 1
ATOM 4777 O O . THR B 1 207 ? -1.387 -23.844 -4.406 1 92.56 207 THR B O 1
ATOM 4780 N N . ILE B 1 208 ? -1.058 -26.031 -4.289 1 94.38 208 ILE B N 1
ATOM 4781 C CA . ILE B 1 208 ? -0.477 -25.969 -2.953 1 94.38 208 ILE B CA 1
ATOM 4782 C C . ILE B 1 208 ? 0.833 -25.188 -2.992 1 94.38 208 ILE B C 1
ATOM 4784 O O . ILE B 1 208 ? 1.277 -24.656 -1.971 1 94.38 208 ILE B O 1
ATOM 4788 N N . ASP B 1 209 ? 1.382 -25.062 -4.152 1 94.19 209 ASP B N 1
ATOM 4789 C CA . ASP B 1 209 ? 2.674 -24.406 -4.281 1 94.19 209 ASP B CA 1
ATOM 4790 C C . ASP B 1 209 ? 2.518 -22.891 -4.234 1 94.19 209 ASP B C 1
ATOM 4792 O O . ASP B 1 209 ? 3.459 -22.172 -3.887 1 94.19 209 ASP B O 1
ATOM 4796 N N . HIS B 1 210 ? 1.423 -22.391 -4.719 1 95.62 210 HIS B N 1
ATOM 4797 C CA . HIS B 1 210 ? 1.163 -20.953 -4.707 1 95.62 210 HIS B CA 1
ATOM 4798 C C . HIS B 1 210 ? 0.556 -20.516 -3.379 1 95.62 210 HIS B C 1
ATOM 4800 O O . HIS B 1 210 ? -0.633 -20.734 -3.135 1 95.62 210 HIS B O 1
ATOM 4806 N N . LEU B 1 211 ? 1.322 -19.844 -2.594 1 97.06 211 LEU B N 1
ATOM 4807 C CA . LEU B 1 211 ? 0.888 -19.469 -1.253 1 97.06 211 LEU B CA 1
ATOM 4808 C C . LEU B 1 211 ? 0.141 -18.141 -1.276 1 97.06 211 LEU B C 1
ATOM 4810 O O . LEU B 1 211 ? -0.724 -17.891 -0.433 1 97.06 211 LEU B O 1
ATOM 4814 N N . SER B 1 212 ? 0.534 -17.281 -2.209 1 97.94 212 SER B N 1
ATOM 4815 C CA . SER B 1 212 ? -0.083 -15.969 -2.348 1 97.94 212 SER B CA 1
ATOM 4816 C C . SER B 1 212 ? -0.642 -15.766 -3.752 1 97.94 212 SER B C 1
ATOM 4818 O O . SER B 1 212 ? 0.037 -16.047 -4.742 1 97.94 212 SER B 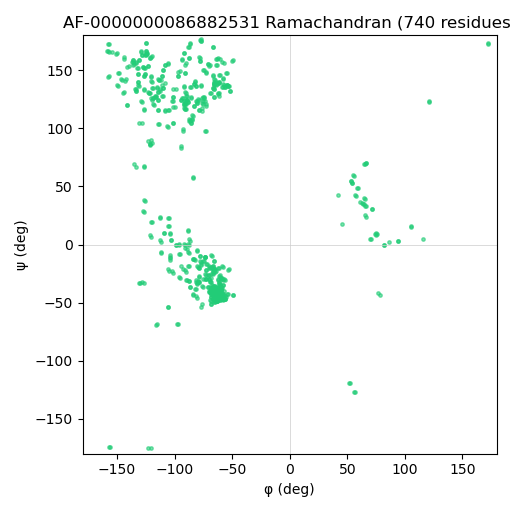O 1
ATOM 4820 N N . TYR B 1 213 ? -1.843 -15.336 -3.807 1 97.38 213 TYR B N 1
ATOM 4821 C CA . TYR B 1 213 ? -2.488 -14.992 -5.07 1 97.38 213 TYR B CA 1
ATOM 4822 C C . TYR B 1 213 ? -2.611 -13.477 -5.227 1 97.38 213 TYR B C 1
ATOM 4824 O O . TYR B 1 213 ? -3.582 -12.875 -4.762 1 97.38 213 TYR B O 1
ATOM 4832 N N . PHE B 1 214 ? -1.727 -12.898 -6.027 1 98 214 PHE B N 1
ATOM 4833 C CA . PHE B 1 214 ? -1.552 -11.453 -6.059 1 98 214 PHE B CA 1
ATOM 4834 C C . PHE B 1 214 ? -2.475 -10.82 -7.094 1 98 214 PHE B C 1
ATOM 4836 O O . PHE B 1 214 ? -2.543 -11.273 -8.234 1 98 214 PHE B O 1
ATOM 4843 N N . THR B 1 215 ? -3.199 -9.875 -6.703 1 95.81 215 THR B N 1
ATOM 4844 C CA . THR B 1 215 ? -3.77 -8.891 -7.613 1 95.81 215 THR B CA 1
ATOM 4845 C C . THR B 1 215 ? -2.801 -7.727 -7.832 1 95.81 215 THR B C 1
ATOM 4847 O O . THR B 1 215 ? -1.769 -7.641 -7.164 1 95.81 215 THR B O 1
ATOM 4850 N N . LYS B 1 216 ? -3.131 -6.883 -8.797 1 96 216 LYS B N 1
ATOM 4851 C CA . LYS B 1 216 ? -2.307 -5.691 -8.984 1 96 216 LYS B CA 1
ATOM 4852 C C . LYS B 1 216 ? -2.18 -4.902 -7.684 1 96 216 LYS B C 1
ATOM 4854 O O . LYS B 1 216 ? -1.081 -4.492 -7.305 1 96 216 LYS B O 1
ATOM 4859 N N . ASN B 1 217 ? -3.252 -4.766 -6.977 1 94.19 217 ASN B N 1
ATOM 4860 C CA . ASN B 1 217 ? -3.301 -3.982 -5.75 1 94.19 217 ASN B CA 1
ATOM 4861 C C . ASN B 1 217 ? -2.434 -4.598 -4.656 1 94.19 217 ASN B C 1
ATOM 4863 O O . ASN B 1 217 ? -1.646 -3.9 -4.016 1 94.19 217 ASN B O 1
ATOM 4867 N N . THR B 1 218 ? -2.578 -5.84 -4.426 1 97 218 THR B N 1
ATOM 4868 C CA . THR B 1 218 ? -1.852 -6.469 -3.328 1 97 218 THR B CA 1
ATOM 4869 C C . THR B 1 218 ? -0.373 -6.617 -3.674 1 97 218 THR B C 1
ATOM 4871 O O . THR B 1 218 ? 0.485 -6.566 -2.791 1 97 218 THR B O 1
ATOM 4874 N N . LEU B 1 219 ? -0.064 -6.77 -4.977 1 98.31 219 LEU B N 1
ATOM 4875 C CA . LEU B 1 219 ? 1.342 -6.781 -5.367 1 98.31 219 LEU B CA 1
ATOM 4876 C C . LEU B 1 219 ? 1.986 -5.422 -5.113 1 98.31 219 LEU B C 1
ATOM 4878 O O . LEU B 1 219 ? 3.074 -5.344 -4.539 1 98.31 219 LEU B O 1
ATOM 4882 N N . GLU B 1 220 ? 1.305 -4.379 -5.535 1 97.19 220 GLU B N 1
ATOM 4883 C CA . GLU B 1 220 ? 1.822 -3.037 -5.297 1 97.19 220 GLU B CA 1
ATOM 4884 C C . GLU B 1 220 ? 2.059 -2.793 -3.811 1 97.19 220 GLU B C 1
ATOM 4886 O O . GLU B 1 220 ? 3.092 -2.242 -3.422 1 97.19 220 GLU B O 1
ATOM 4891 N N . LEU B 1 221 ? 1.083 -3.15 -3.072 1 97.12 221 LEU B N 1
ATOM 4892 C CA . LEU B 1 221 ? 1.186 -2.994 -1.626 1 97.12 221 LEU B CA 1
ATOM 4893 C C . LEU B 1 221 ? 2.412 -3.719 -1.086 1 97.12 221 LEU B C 1
ATOM 4895 O O . LEU B 1 221 ? 3.168 -3.16 -0.289 1 97.12 221 LEU B O 1
ATOM 4899 N N . THR B 1 222 ? 2.602 -4.941 -1.512 1 98.19 222 THR B N 1
ATOM 4900 C CA . THR B 1 222 ? 3.713 -5.773 -1.07 1 98.19 222 THR B CA 1
ATOM 4901 C C . THR B 1 222 ? 5.051 -5.125 -1.417 1 98.19 222 THR B C 1
ATOM 4903 O O . THR B 1 222 ? 5.953 -5.066 -0.581 1 98.19 222 THR B O 1
ATOM 4906 N N . LEU B 1 223 ? 5.156 -4.617 -2.607 1 98.31 223 LEU B N 1
ATOM 4907 C CA . LEU B 1 223 ? 6.398 -4.02 -3.09 1 98.31 223 LEU B CA 1
ATOM 4908 C C . LEU B 1 223 ? 6.699 -2.717 -2.357 1 98.31 223 LEU B C 1
ATOM 4910 O O . LEU B 1 223 ? 7.84 -2.469 -1.966 1 98.31 223 LEU B O 1
ATOM 4914 N N . LYS B 1 224 ? 5.68 -1.939 -2.135 1 96.44 224 LYS B N 1
ATOM 4915 C CA . LYS B 1 224 ? 5.859 -0.674 -1.429 1 96.44 224 LYS B CA 1
ATOM 4916 C C . LYS B 1 224 ? 6.273 -0.909 0.021 1 96.44 224 LYS B C 1
ATOM 4918 O O . LYS B 1 224 ? 7.164 -0.228 0.535 1 96.44 224 LYS B O 1
ATOM 4923 N N . LEU B 1 225 ? 5.695 -1.843 0.653 1 96.81 225 LEU B N 1
ATOM 4924 C CA . LEU B 1 225 ? 6.012 -2.166 2.039 1 96.81 225 LEU B CA 1
ATOM 4925 C C . LEU B 1 225 ? 7.438 -2.689 2.164 1 96.81 225 LEU B C 1
ATOM 4927 O O . LEU B 1 225 ? 8.016 -2.676 3.254 1 96.81 225 LEU B O 1
ATOM 4931 N N . SER B 1 226 ? 7.98 -3.162 1.062 1 97.12 226 SER B N 1
ATOM 4932 C CA . SER B 1 226 ? 9.297 -3.787 1.081 1 97.12 226 SER B CA 1
ATOM 4933 C C . SER B 1 226 ? 10.383 -2.795 0.684 1 97.12 226 SER B C 1
ATOM 4935 O O . SER B 1 226 ? 11.555 -3.164 0.565 1 97.12 226 SER B O 1
ATOM 4937 N N . GLY B 1 227 ? 10.023 -1.572 0.39 1 96.5 227 GLY B N 1
ATOM 4938 C CA . GLY B 1 227 ? 11.023 -0.539 0.179 1 96.5 227 GLY B CA 1
ATOM 4939 C C . GLY B 1 227 ? 11.203 -0.172 -1.282 1 96.5 227 GLY B C 1
ATOM 4940 O O . GLY B 1 227 ? 12.164 0.511 -1.643 1 96.5 227 GLY B O 1
ATOM 4941 N N . PHE B 1 228 ? 10.234 -0.588 -2.096 1 97.62 228 PHE B N 1
ATOM 4942 C CA . PHE B 1 228 ? 10.398 -0.334 -3.521 1 97.62 228 PHE B CA 1
ATOM 4943 C C . PHE B 1 228 ? 9.398 0.715 -4.004 1 97.62 228 PHE B C 1
ATOM 4945 O O . PHE B 1 228 ? 8.289 0.811 -3.477 1 97.62 228 PHE B O 1
ATOM 4952 N N . GLU B 1 229 ? 9.844 1.502 -4.918 1 95.94 229 GLU B N 1
ATOM 4953 C CA . GLU B 1 229 ? 8.961 2.338 -5.73 1 95.94 229 GLU B CA 1
ATOM 4954 C C . GLU B 1 229 ? 8.562 1.624 -7.02 1 95.94 229 GLU B C 1
ATOM 4956 O O . GLU B 1 229 ? 9.391 0.972 -7.66 1 95.94 229 GLU B O 1
ATOM 4961 N N . ILE B 1 230 ? 7.324 1.712 -7.355 1 97.12 230 ILE B N 1
ATOM 4962 C CA . ILE B 1 230 ? 6.84 1.059 -8.57 1 97.12 230 ILE B CA 1
ATOM 4963 C C . ILE B 1 230 ? 6.941 2.02 -9.75 1 97.12 230 ILE B C 1
ATOM 4965 O O . ILE B 1 230 ? 6.312 3.08 -9.75 1 97.12 230 ILE B O 1
ATOM 4969 N N . LEU B 1 231 ? 7.711 1.68 -10.648 1 97.56 231 LEU B N 1
ATOM 4970 C CA . LEU B 1 231 ? 7.859 2.496 -11.852 1 97.56 231 LEU B CA 1
ATOM 4971 C C . LEU B 1 231 ? 6.777 2.16 -12.867 1 97.56 231 LEU B C 1
ATOM 4973 O O . LEU B 1 231 ? 6.227 3.057 -13.516 1 97.56 231 LEU B O 1
ATOM 4977 N N . GLU B 1 232 ? 6.547 0.87 -13.008 1 97.62 232 GLU B N 1
ATOM 4978 C CA . GLU B 1 232 ? 5.531 0.341 -13.906 1 97.62 232 GLU B CA 1
ATOM 4979 C C . GLU B 1 232 ? 4.938 -0.959 -13.375 1 97.62 232 GLU B C 1
ATOM 4981 O O . GLU B 1 232 ? 5.625 -1.728 -12.695 1 97.62 232 GLU B O 1
ATOM 4986 N N . ILE B 1 233 ? 3.695 -1.145 -13.664 1 97.5 233 ILE B N 1
ATOM 4987 C CA . ILE B 1 233 ? 3.061 -2.439 -13.438 1 97.5 233 ILE B CA 1
ATOM 4988 C C . ILE B 1 233 ? 2.102 -2.748 -14.586 1 97.5 233 ILE B C 1
ATOM 4990 O O . ILE B 1 233 ? 1.181 -1.974 -14.859 1 97.5 233 ILE B O 1
ATOM 4994 N N . ASN B 1 234 ? 2.361 -3.82 -15.258 1 97.69 234 ASN B N 1
ATOM 4995 C CA . ASN B 1 234 ? 1.605 -4.176 -16.453 1 97.69 234 ASN B CA 1
ATOM 4996 C C . ASN B 1 234 ? 1.158 -5.633 -16.422 1 97.69 234 ASN B C 1
ATOM 4998 O O . ASN B 1 234 ? 1.743 -6.449 -15.711 1 97.69 234 ASN B O 1
ATOM 5002 N N . GLU B 1 235 ? 0.078 -5.844 -17.078 1 97.31 235 GLU B N 1
ATOM 5003 C CA . GLU B 1 235 ? -0.34 -7.211 -17.375 1 97.31 235 GLU B CA 1
ATOM 5004 C C . GLU B 1 235 ? 0.232 -7.68 -18.719 1 97.31 235 GLU B C 1
ATOM 5006 O O . GLU B 1 235 ? 0.012 -7.043 -19.75 1 97.31 235 GLU B O 1
ATOM 5011 N N . ILE B 1 236 ? 0.968 -8.727 -18.641 1 95.81 236 ILE B N 1
ATOM 5012 C CA . ILE B 1 236 ? 1.636 -9.188 -19.859 1 95.81 236 ILE B CA 1
ATOM 5013 C C . ILE B 1 236 ? 1.269 -10.648 -20.125 1 95.81 236 ILE B C 1
ATOM 5015 O O . ILE B 1 236 ? 0.603 -11.281 -19.297 1 95.81 236 ILE B O 1
ATOM 5019 N N . TRP B 1 237 ? 1.729 -11.18 -21.344 1 92.75 237 TRP B N 1
ATOM 5020 C CA . TRP B 1 237 ? 1.49 -12.562 -21.75 1 92.75 237 TRP B CA 1
ATOM 5021 C C . TRP B 1 237 ? 0.008 -12.906 -21.672 1 92.75 237 TRP B C 1
ATOM 5023 O O . TRP B 1 237 ? -0.374 -13.859 -20.984 1 92.75 237 TRP B O 1
ATOM 5033 N N . ASN B 1 238 ? -0.841 -12.141 -22.328 1 89.38 238 ASN B N 1
ATOM 5034 C CA . ASN B 1 238 ? -2.293 -12.289 -22.391 1 89.38 238 ASN B CA 1
ATOM 5035 C C . ASN B 1 238 ? -2.918 -12.133 -21 1 89.38 238 ASN B C 1
ATOM 5037 O O . ASN B 1 238 ? -3.738 -12.961 -20.594 1 89.38 238 ASN B O 1
ATOM 5041 N N . ASP B 1 239 ? -2.377 -11.258 -20.172 1 92.5 239 ASP B N 1
ATOM 5042 C CA . ASP B 1 239 ? -2.875 -10.836 -18.859 1 92.5 239 ASP B CA 1
ATOM 5043 C C . ASP B 1 239 ? -2.621 -11.898 -17.797 1 92.5 239 ASP B C 1
ATOM 5045 O O . ASP B 1 239 ? -3.066 -11.766 -16.656 1 92.5 239 ASP B O 1
ATOM 5049 N N . TYR B 1 240 ? -1.881 -12.883 -18.141 1 91.81 240 TYR B N 1
ATOM 5050 C CA . TYR B 1 240 ? -1.665 -13.977 -17.188 1 91.81 240 TYR B CA 1
ATOM 5051 C C . TYR B 1 240 ? -0.639 -13.594 -16.141 1 91.81 240 TYR B C 1
ATOM 5053 O O . TYR B 1 240 ? -0.654 -14.125 -15.023 1 91.81 240 TYR B O 1
ATOM 5061 N N . ILE B 1 241 ? 0.245 -12.688 -16.547 1 96.62 241 ILE B N 1
ATOM 5062 C CA . ILE B 1 241 ? 1.358 -12.336 -15.672 1 96.62 241 ILE B CA 1
ATOM 5063 C C . ILE B 1 241 ? 1.265 -10.859 -15.289 1 96.62 241 ILE B C 1
ATOM 5065 O O . ILE B 1 241 ? 1.062 -10 -16.156 1 96.62 241 ILE B O 1
ATOM 5069 N N . LEU B 1 242 ? 1.313 -10.594 -13.984 1 98.19 242 LEU B N 1
ATOM 5070 C CA . LEU B 1 242 ? 1.593 -9.242 -13.508 1 98.19 242 LEU B CA 1
ATOM 5071 C C . LEU B 1 242 ? 3.094 -8.969 -13.492 1 98.19 242 LEU B C 1
ATOM 5073 O O . LEU B 1 242 ? 3.85 -9.688 -12.828 1 98.19 242 LEU B O 1
ATOM 5077 N N . SER B 1 243 ? 3.512 -8.008 -14.242 1 98.69 243 SER B N 1
ATOM 5078 C CA . SER B 1 243 ? 4.922 -7.648 -14.312 1 98.69 243 SER B CA 1
ATOM 5079 C C . SER B 1 243 ? 5.164 -6.25 -13.758 1 98.69 243 SER B C 1
ATOM 5081 O O . SER B 1 243 ? 4.656 -5.262 -14.297 1 98.69 243 SER B O 1
ATOM 5083 N N . ALA B 1 244 ? 5.902 -6.156 -12.695 1 98.75 244 ALA B N 1
ATOM 5084 C CA . ALA B 1 244 ? 6.203 -4.871 -12.07 1 98.75 244 ALA B CA 1
ATOM 5085 C C . ALA B 1 244 ? 7.672 -4.508 -12.25 1 98.75 244 ALA B C 1
ATOM 5087 O O . ALA B 1 244 ? 8.555 -5.336 -12.016 1 98.75 244 ALA B O 1
ATOM 5088 N N . ILE B 1 245 ? 7.953 -3.344 -12.742 1 98.88 245 ILE B N 1
ATOM 5089 C CA . ILE B 1 245 ? 9.289 -2.756 -12.695 1 98.88 245 ILE B CA 1
ATOM 5090 C C . ILE B 1 245 ? 9.406 -1.846 -11.477 1 98.88 245 ILE B C 1
ATOM 5092 O O . ILE B 1 245 ? 8.617 -0.917 -11.312 1 98.88 245 ILE B O 1
ATOM 5096 N N . VAL B 1 246 ? 10.383 -2.129 -10.688 1 98.62 246 VAL B N 1
ATOM 5097 C CA . VAL B 1 246 ? 10.492 -1.41 -9.422 1 98.62 246 VAL B CA 1
ATOM 5098 C C . VAL B 1 246 ? 11.914 -0.888 -9.242 1 98.62 246 VAL B C 1
ATOM 5100 O O . VAL B 1 246 ? 12.844 -1.381 -9.883 1 98.62 246 VAL B O 1
ATOM 5103 N N . ARG B 1 247 ? 12.078 0.073 -8.438 1 97.94 247 ARG B N 1
ATOM 5104 C CA . ARG B 1 247 ? 13.367 0.601 -8.016 1 97.94 247 ARG B CA 1
ATOM 5105 C C . ARG B 1 247 ? 13.43 0.758 -6.5 1 97.94 247 ARG B C 1
ATOM 5107 O O . ARG B 1 247 ? 12.406 0.994 -5.855 1 97.94 247 ARG B O 1
ATOM 5114 N N . LYS B 1 248 ? 14.602 0.552 -5.969 1 95.81 248 LYS B N 1
ATOM 5115 C CA . LYS B 1 248 ? 14.766 0.884 -4.559 1 95.81 248 LYS B CA 1
ATOM 5116 C C . LYS B 1 248 ? 14.297 2.309 -4.27 1 95.81 248 LYS B C 1
ATOM 5118 O O . LYS B 1 248 ? 14.625 3.236 -5.016 1 95.81 248 LYS B O 1
ATOM 5123 N N . ARG B 1 249 ? 13.484 2.463 -3.217 1 92.81 249 ARG B N 1
ATOM 5124 C CA . ARG B 1 249 ? 12.969 3.787 -2.877 1 92.81 249 ARG B CA 1
ATOM 5125 C C . ARG B 1 249 ? 14.102 4.703 -2.41 1 92.81 249 ARG B C 1
ATOM 5127 O O . ARG B 1 249 ? 14.93 4.305 -1.594 1 92.81 249 ARG B O 1
ATOM 5134 N N . ASN B 1 250 ? 14.07 5.895 -2.941 1 85.25 250 ASN B N 1
ATOM 5135 C CA . ASN B 1 250 ? 15.031 6.902 -2.502 1 85.25 250 ASN B CA 1
ATOM 5136 C C . ASN B 1 250 ? 14.484 7.727 -1.339 1 85.25 250 ASN B C 1
ATOM 5138 O O . ASN B 1 250 ? 13.273 7.926 -1.229 1 85.25 250 ASN B O 1
ATOM 5142 N N . LEU B 1 251 ? 15.383 8.102 -0.531 1 83.62 251 LEU B N 1
ATOM 5143 C CA . LEU B 1 251 ? 15.039 9.07 0.5 1 83.62 251 LEU B CA 1
ATOM 5144 C C . LEU B 1 251 ? 14.883 10.461 -0.096 1 83.62 251 LEU B C 1
ATOM 5146 O O . LEU B 1 251 ? 15.477 10.766 -1.135 1 83.62 251 LEU B O 1
ATOM 5150 N N . ILE B 1 252 ? 14.008 11.227 0.563 1 83.94 252 ILE B N 1
ATOM 5151 C CA . ILE B 1 252 ? 13.898 12.625 0.169 1 83.94 252 ILE B CA 1
ATOM 5152 C C . ILE B 1 252 ? 15.234 13.328 0.384 1 83.94 252 ILE B C 1
ATOM 5154 O O . ILE B 1 252 ? 15.914 13.094 1.384 1 83.94 252 ILE B O 1
ATOM 5158 N N . ASN B 1 253 ? 15.609 14.188 -0.542 1 78.81 253 ASN B N 1
ATOM 5159 C CA . ASN B 1 253 ? 16.875 14.914 -0.458 1 78.81 253 ASN B CA 1
ATOM 5160 C C . ASN B 1 253 ? 16.812 16 0.619 1 78.81 253 ASN B C 1
ATOM 5162 O O . ASN B 1 253 ? 16.062 16.969 0.5 1 78.81 253 ASN B O 1
ATOM 5166 N N . VAL B 1 254 ? 17.641 15.938 1.566 1 74.62 254 VAL B N 1
ATOM 5167 C CA . VAL B 1 254 ? 17.734 16.828 2.719 1 74.62 254 VAL B CA 1
ATOM 5168 C C . VAL B 1 254 ? 18.188 18.219 2.266 1 74.62 254 VAL B C 1
ATOM 5170 O O . VAL B 1 254 ? 17.781 19.234 2.84 1 74.62 254 VAL B O 1
ATOM 5173 N N . GLU B 1 255 ? 19.109 18.188 1.29 1 77.81 255 GLU B N 1
ATOM 5174 C CA . GLU B 1 255 ? 19.672 19.453 0.826 1 77.81 255 GLU B CA 1
ATOM 5175 C C . GLU B 1 255 ? 18.562 20.422 0.418 1 77.81 255 GLU B C 1
ATOM 5177 O O . GLU B 1 255 ? 18.734 21.641 0.534 1 77.81 255 GLU B O 1
ATOM 5182 N N . ASP B 1 256 ? 17.484 19.891 0.14 1 75.25 256 ASP B N 1
ATOM 5183 C CA . ASP B 1 256 ? 16.344 20.703 -0.245 1 75.25 256 ASP B CA 1
ATOM 5184 C C . ASP B 1 256 ? 15.82 21.5 0.946 1 75.25 256 ASP B C 1
ATOM 5186 O O . ASP B 1 256 ? 15.5 22.688 0.815 1 75.25 256 ASP B O 1
ATOM 5190 N N . PHE B 1 257 ? 15.977 20.922 2.041 1 78.56 2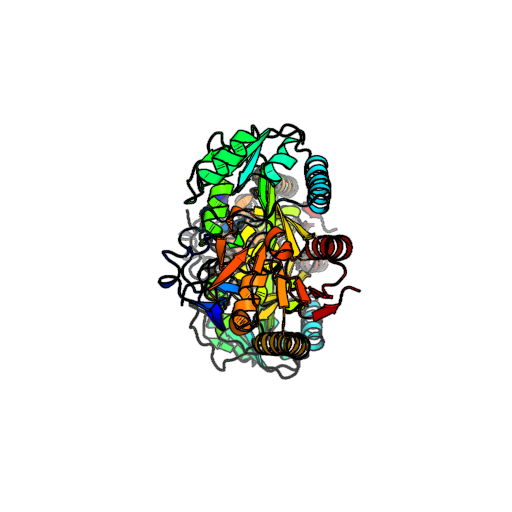57 PHE B N 1
ATOM 5191 C CA . PHE B 1 257 ? 15.406 21.578 3.217 1 78.56 257 PHE B CA 1
ATOM 5192 C C . PHE B 1 257 ? 16.328 22.688 3.725 1 78.56 257 PHE B C 1
ATOM 5194 O O . PHE B 1 257 ? 15.844 23.734 4.172 1 78.56 257 PHE B O 1
ATOM 5201 N N . ASP B 1 258 ? 17.578 22.422 3.66 1 79.94 258 ASP B N 1
ATOM 5202 C CA . ASP B 1 258 ? 18.531 23.469 4.035 1 79.94 258 ASP B CA 1
ATOM 5203 C C . ASP B 1 258 ? 18.391 24.688 3.133 1 79.94 258 ASP B C 1
ATOM 5205 O O . ASP B 1 258 ? 18.484 25.828 3.6 1 79.94 258 ASP B O 1
ATOM 5209 N N . ASN B 1 259 ? 18.188 24.344 1.99 1 82.06 259 ASN B N 1
ATOM 5210 C CA . ASN B 1 259 ? 17.984 25.422 1.027 1 82.06 259 ASN B CA 1
ATOM 5211 C C . ASN B 1 259 ? 16.703 26.203 1.308 1 82.06 259 ASN B C 1
ATOM 5213 O O . ASN B 1 259 ? 16.672 27.422 1.171 1 82.06 259 ASN B O 1
ATOM 5217 N N . PHE B 1 260 ? 15.703 25.516 1.751 1 80.75 260 PHE B N 1
ATOM 5218 C CA . PHE B 1 260 ? 14.43 26.141 2.088 1 80.75 260 PHE B CA 1
ATOM 5219 C C . PHE B 1 260 ? 14.602 27.125 3.238 1 80.75 260 PHE B C 1
ATOM 5221 O O . PHE B 1 260 ? 14.086 28.25 3.182 1 80.75 260 PHE B O 1
ATOM 5228 N N . LYS B 1 261 ? 15.297 26.734 4.172 1 84.12 261 LYS B N 1
ATOM 5229 C CA . LYS B 1 261 ? 15.516 27.547 5.359 1 84.12 261 LYS B CA 1
ATOM 5230 C C . LYS B 1 261 ? 16.312 28.797 5.02 1 84.12 261 LYS B C 1
ATOM 5232 O O . LYS B 1 261 ? 16.016 29.891 5.508 1 84.12 261 LYS B O 1
ATOM 5237 N N . THR B 1 262 ? 17.281 28.578 4.18 1 87.25 262 THR B N 1
ATOM 5238 C CA . THR B 1 262 ? 18.141 29.688 3.793 1 87.25 262 THR B CA 1
ATOM 5239 C C . THR B 1 262 ? 17.359 30.734 3.008 1 87.25 262 THR B C 1
ATOM 5241 O O . THR B 1 262 ? 17.516 31.938 3.24 1 87.25 262 THR B O 1
ATOM 5244 N N . ILE B 1 263 ? 16.547 30.312 2.184 1 85.69 263 ILE B N 1
ATOM 5245 C CA . ILE B 1 263 ? 15.742 31.203 1.357 1 85.69 263 ILE B CA 1
ATOM 5246 C C . ILE B 1 263 ? 14.766 31.984 2.234 1 85.69 263 ILE B C 1
ATOM 5248 O O . ILE B 1 263 ? 14.625 33.188 2.096 1 85.69 263 ILE B O 1
ATOM 5252 N N . LEU B 1 264 ? 14.117 31.297 3.1 1 88.25 264 LEU B N 1
ATOM 5253 C CA . LEU B 1 264 ? 13.164 31.938 4.004 1 88.25 264 LEU B CA 1
ATOM 5254 C C . LEU B 1 264 ? 13.852 33 4.871 1 88.25 264 LEU B C 1
ATOM 5256 O O . LEU B 1 264 ? 13.359 34.094 5.004 1 88.25 264 LEU B O 1
ATOM 5260 N N . LYS B 1 265 ? 14.953 32.656 5.398 1 89.38 265 LYS B N 1
ATOM 5261 C CA . LYS B 1 265 ? 15.695 33.562 6.266 1 89.38 265 LYS B CA 1
ATOM 5262 C C . LYS B 1 265 ? 16.141 34.812 5.5 1 89.38 265 LYS B C 1
ATOM 5264 O O . LYS B 1 265 ? 16.078 35.906 6.023 1 89.38 265 LYS B O 1
ATOM 5269 N N . LYS B 1 266 ? 16.578 34.531 4.355 1 91.19 266 LYS B N 1
ATOM 5270 C CA . LYS B 1 266 ? 17.031 35.656 3.539 1 91.19 266 LYS B CA 1
ATOM 5271 C C . LYS B 1 266 ? 15.883 36.625 3.264 1 91.19 266 LYS B C 1
ATOM 5273 O O . LYS B 1 266 ? 16.047 37.844 3.389 1 91.19 266 LYS B O 1
ATOM 5278 N N . ASN B 1 267 ? 14.758 36.125 2.902 1 90.81 267 ASN B N 1
ATOM 5279 C CA . ASN B 1 267 ? 13.602 36.938 2.596 1 90.81 267 ASN B CA 1
ATOM 5280 C C . ASN B 1 267 ? 13.133 37.719 3.818 1 90.81 267 ASN B C 1
ATOM 5282 O O . ASN B 1 267 ? 12.773 38.906 3.709 1 90.81 267 ASN B O 1
ATOM 5286 N N . ILE B 1 268 ? 13.156 37.094 4.914 1 92 268 ILE B N 1
ATOM 5287 C CA . ILE B 1 268 ? 12.734 37.75 6.16 1 92 268 ILE B CA 1
ATOM 5288 C C . ILE B 1 268 ? 13.75 38.812 6.566 1 92 268 ILE B C 1
ATOM 5290 O O . ILE B 1 268 ? 13.375 39.906 6.988 1 92 268 ILE B O 1
ATOM 5294 N N . ASP B 1 269 ? 15 38.5 6.41 1 92.06 269 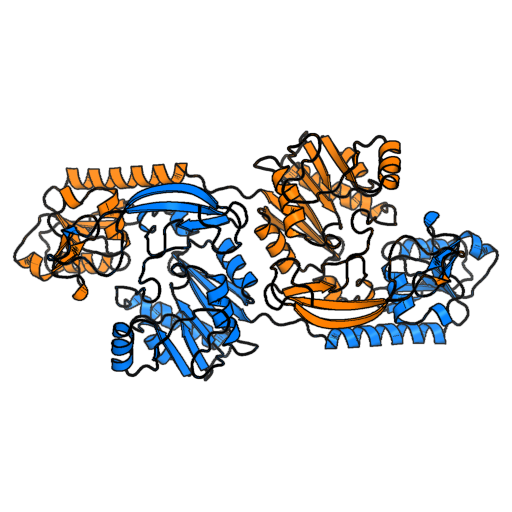ASP B N 1
ATOM 5295 C CA . ASP B 1 269 ? 16.047 39.469 6.719 1 92.06 269 ASP B CA 1
ATOM 5296 C C . ASP B 1 269 ? 15.938 40.719 5.832 1 92.06 269 ASP B C 1
ATOM 5298 O O . ASP B 1 269 ? 16.125 41.812 6.301 1 92.06 269 ASP B O 1
ATOM 5302 N N . ASP B 1 270 ? 15.695 40.406 4.609 1 93.38 270 ASP B N 1
ATOM 5303 C CA . ASP B 1 270 ? 15.523 41.531 3.678 1 93.38 270 ASP B CA 1
ATOM 5304 C C . ASP B 1 270 ? 14.352 42.406 4.102 1 93.38 270 ASP B C 1
ATOM 5306 O O . ASP B 1 270 ? 14.438 43.656 4.023 1 93.38 270 ASP B O 1
ATOM 5310 N N . PHE B 1 271 ? 13.305 41.844 4.5 1 94.38 271 PHE B N 1
ATOM 5311 C CA . PHE B 1 271 ? 12.141 42.562 4.973 1 94.38 271 PHE B CA 1
ATOM 5312 C C . PHE B 1 271 ? 12.492 43.406 6.191 1 94.38 271 PHE B C 1
ATOM 5314 O O . PHE B 1 271 ? 12.125 44.594 6.266 1 94.38 271 PHE B O 1
ATOM 5321 N N . ILE B 1 272 ? 13.242 42.875 7.094 1 93.44 272 ILE B N 1
ATOM 5322 C CA . ILE B 1 272 ? 13.578 43.5 8.352 1 93.44 272 ILE B CA 1
ATOM 5323 C C . ILE B 1 272 ? 14.508 44.688 8.086 1 93.44 272 ILE B C 1
ATOM 5325 O O . ILE B 1 272 ? 14.422 45.719 8.758 1 93.44 272 ILE B O 1
ATOM 5329 N N . LYS B 1 273 ? 15.336 44.5 7.133 1 92.94 273 LYS B N 1
ATOM 5330 C CA . LYS B 1 273 ? 16.25 45.562 6.777 1 92.94 273 LYS B CA 1
ATOM 5331 C C . LYS B 1 273 ? 15.492 46.812 6.312 1 92.94 273 LYS B C 1
ATOM 5333 O O . LYS B 1 273 ? 15.914 47.938 6.574 1 92.94 273 LYS B O 1
ATOM 5338 N N . GLU B 1 274 ? 14.43 46.531 5.688 1 93 274 GLU B N 1
ATOM 5339 C CA . GLU B 1 274 ? 13.664 47.656 5.109 1 93 274 GLU B CA 1
ATOM 5340 C C . GLU B 1 274 ? 12.57 48.125 6.062 1 93 274 GLU B C 1
ATOM 5342 O O . GLU B 1 274 ? 12.031 49.219 5.902 1 93 274 GLU B O 1
ATOM 5347 N N . ASN B 1 275 ? 12.219 47.281 7.004 1 92.94 275 ASN B N 1
ATOM 5348 C CA . ASN B 1 275 ? 11.133 47.562 7.941 1 92.94 275 ASN B CA 1
ATOM 5349 C C . ASN B 1 275 ? 11.562 47.312 9.383 1 92.94 275 ASN B C 1
ATOM 5351 O O . ASN B 1 275 ? 11.586 46.188 9.852 1 92.94 275 ASN B O 1
ATOM 5355 N N . ASN B 1 276 ? 11.797 48.344 10.07 1 89.81 276 ASN B N 1
ATOM 5356 C CA . ASN B 1 276 ? 12.32 48.188 11.422 1 89.81 276 ASN B CA 1
ATOM 5357 C C . ASN B 1 276 ? 11.242 48.438 12.477 1 89.81 276 ASN B C 1
ATOM 5359 O O . ASN B 1 276 ? 11.477 48.219 13.672 1 89.81 276 ASN B O 1
ATOM 5363 N N . ASP B 1 277 ? 10.164 48.938 12.102 1 95.12 277 ASP B N 1
ATOM 5364 C CA . ASP B 1 277 ? 9 49.156 12.961 1 95.12 277 ASP B CA 1
ATOM 5365 C C . ASP B 1 277 ? 7.781 48.406 12.422 1 95.12 277 ASP B C 1
ATOM 5367 O O . ASP B 1 277 ? 6.973 49 11.688 1 95.12 277 ASP B O 1
ATOM 5371 N N . PHE B 1 278 ? 7.719 47.125 12.852 1 95.81 278 PHE B N 1
ATOM 5372 C CA . PHE B 1 278 ? 6.641 46.375 12.25 1 95.81 278 PHE B CA 1
ATOM 5373 C C . PHE B 1 278 ? 6.035 45.406 13.258 1 95.81 278 PHE B C 1
ATOM 5375 O O . PHE B 1 278 ? 6.617 45.156 14.32 1 95.81 278 PHE B O 1
ATOM 5382 N N . ALA B 1 279 ? 4.816 44.938 12.977 1 96.81 279 ALA B N 1
ATOM 5383 C CA . ALA B 1 279 ? 4.102 43.875 13.672 1 96.81 279 ALA B CA 1
ATOM 5384 C C . ALA B 1 279 ? 3.676 42.781 12.695 1 96.81 279 ALA B C 1
ATOM 5386 O O . ALA B 1 279 ? 3.816 42.938 11.484 1 96.81 279 ALA B O 1
ATOM 5387 N N . ILE B 1 280 ? 3.336 41.688 13.281 1 96.19 280 ILE B N 1
ATOM 5388 C CA . ILE B 1 280 ? 2.881 40.562 12.477 1 96.19 280 ILE B CA 1
ATOM 5389 C C . ILE B 1 280 ? 1.388 40.344 12.695 1 96.19 280 ILE B C 1
ATOM 5391 O O . ILE B 1 280 ? 0.904 40.438 13.828 1 96.19 280 ILE B O 1
ATOM 5395 N N . TRP B 1 281 ? 0.685 40.156 11.664 1 95.81 281 TRP B N 1
ATOM 5396 C CA . TRP B 1 281 ? -0.711 39.75 11.781 1 95.81 281 TRP B CA 1
ATOM 5397 C C . TRP B 1 281 ? -0.88 38.281 11.422 1 95.81 281 TRP B C 1
ATOM 5399 O O . TRP B 1 281 ? -0.699 37.906 10.266 1 95.81 281 TRP B O 1
ATOM 5409 N N . GLY B 1 282 ? -1.282 37.531 12.375 1 92.62 282 GLY B N 1
ATOM 5410 C CA . GLY B 1 282 ? -1.444 36.094 12.234 1 92.62 282 GLY B CA 1
ATOM 5411 C C . GLY B 1 282 ? -0.601 35.281 13.211 1 92.62 282 GLY B C 1
ATOM 5412 O O . GLY B 1 282 ? 0.622 35.438 13.25 1 92.62 282 GLY B O 1
ATOM 5413 N N . ALA B 1 283 ? -1.256 34.469 13.977 1 91.56 283 ALA B N 1
ATOM 5414 C CA . ALA B 1 283 ? -0.559 33.594 14.922 1 91.56 283 ALA B CA 1
ATOM 5415 C C . ALA B 1 283 ? -0.949 32.125 14.727 1 91.56 283 ALA B C 1
ATOM 5417 O O . ALA B 1 283 ? -1.161 31.406 15.695 1 91.56 283 ALA B O 1
ATOM 5418 N N . GLY B 1 284 ? -1.121 31.75 13.5 1 88.56 284 GLY B N 1
ATOM 5419 C CA . GLY B 1 284 ? -1.34 30.344 13.172 1 88.56 284 GLY B CA 1
ATOM 5420 C C . GLY B 1 284 ? -0.068 29.516 13.211 1 88.56 284 GLY B C 1
ATOM 5421 O O . GLY B 1 284 ? 1.021 30.047 13.43 1 88.56 284 GLY B O 1
ATOM 5422 N N . HIS B 1 285 ? -0.207 28.266 12.992 1 87.38 285 HIS B N 1
ATOM 5423 C CA . HIS B 1 285 ? 0.922 27.344 13.125 1 87.38 285 HIS B CA 1
ATOM 5424 C C . HIS B 1 285 ? 2.047 27.719 12.164 1 87.38 285 HIS B C 1
ATOM 5426 O O . HIS B 1 285 ? 3.225 27.625 12.508 1 87.38 285 HIS B O 1
ATOM 5432 N N . GLN B 1 286 ? 1.704 28.125 10.984 1 88.38 286 GLN B N 1
ATOM 5433 C CA . GLN B 1 286 ? 2.725 28.5 10.016 1 88.38 286 GLN B CA 1
ATOM 5434 C C . GLN B 1 286 ? 3.504 29.719 10.484 1 88.38 286 GLN B C 1
ATOM 5436 O O . GLN B 1 286 ? 4.73 29.766 10.383 1 88.38 286 GLN B O 1
ATOM 5441 N N . ALA B 1 287 ? 2.736 30.719 10.906 1 91.25 287 ALA B N 1
ATOM 5442 C CA . ALA B 1 287 ? 3.367 31.938 11.406 1 91.25 287 ALA B CA 1
ATOM 5443 C C . ALA B 1 287 ? 4.293 31.625 12.578 1 91.25 287 ALA B C 1
ATOM 5445 O O . ALA B 1 287 ? 5.414 32.125 12.641 1 91.25 287 ALA B O 1
ATOM 5446 N N . LEU B 1 288 ? 3.756 30.812 13.484 1 92.38 288 LEU B N 1
ATOM 5447 C CA . LEU B 1 288 ? 4.543 30.4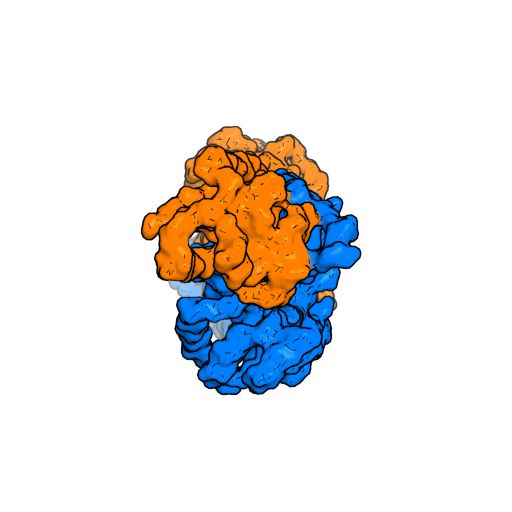69 14.664 1 92.38 288 LEU B CA 1
ATOM 5448 C C . LEU B 1 288 ? 5.852 29.797 14.266 1 92.38 288 LEU B C 1
ATOM 5450 O O . LEU B 1 288 ? 6.906 30.094 14.836 1 92.38 288 LEU B O 1
ATOM 5454 N N . ALA B 1 289 ? 5.781 28.953 13.336 1 91.12 289 ALA B N 1
ATOM 5455 C CA . ALA B 1 289 ? 6.969 28.266 12.852 1 91.12 289 ALA B CA 1
ATOM 5456 C C . ALA B 1 289 ? 7.953 29.234 12.211 1 91.12 289 ALA B C 1
ATOM 5458 O O . ALA B 1 289 ? 9.156 29.172 12.477 1 91.12 289 ALA B O 1
ATOM 5459 N N . ILE B 1 290 ? 7.48 30.094 11.414 1 91.12 290 ILE B N 1
ATOM 5460 C CA . ILE B 1 290 ? 8.328 31.047 10.703 1 91.12 290 ILE B CA 1
ATOM 5461 C C . ILE B 1 290 ? 9.008 31.984 11.703 1 91.12 290 ILE B C 1
ATOM 5463 O O . ILE B 1 290 ? 10.211 32.25 11.602 1 91.12 290 ILE B O 1
ATOM 5467 N N . ILE B 1 291 ? 8.234 32.5 12.625 1 92.88 291 ILE B N 1
ATOM 5468 C CA . ILE B 1 291 ? 8.758 33.406 13.648 1 92.88 291 ILE B CA 1
ATOM 5469 C C . ILE B 1 291 ? 9.898 32.719 14.406 1 92.88 291 ILE B C 1
ATOM 5471 O O . ILE B 1 291 ? 10.953 33.312 14.625 1 92.88 291 ILE B O 1
ATOM 5475 N N . ALA B 1 292 ? 9.664 31.484 14.742 1 92.06 292 ALA B N 1
ATOM 5476 C CA . ALA B 1 292 ? 10.648 30.719 15.5 1 92.06 292 ALA B CA 1
ATOM 5477 C C . ALA B 1 292 ? 11.906 30.469 14.664 1 92.06 292 ALA B C 1
ATOM 5479 O O . ALA B 1 292 ? 13.023 30.656 15.148 1 92.06 292 ALA B O 1
ATOM 5480 N N . MET B 1 293 ? 11.75 30.094 13.445 1 89.62 293 MET B N 1
ATOM 5481 C CA . MET B 1 293 ? 12.859 29.688 12.578 1 89.62 293 MET B CA 1
ATOM 5482 C C . MET B 1 293 ? 13.711 30.906 12.203 1 89.62 293 MET B C 1
ATOM 5484 O O . MET B 1 293 ? 14.898 30.766 11.914 1 89.62 293 MET B O 1
ATOM 5488 N N . THR B 1 294 ? 13.102 32.062 12.211 1 89.5 294 THR B N 1
ATOM 5489 C CA . THR B 1 294 ? 13.797 33.219 11.695 1 89.5 294 THR B CA 1
ATOM 5490 C C . THR B 1 294 ? 14.102 34.219 12.828 1 89.5 294 THR B C 1
ATOM 5492 O O . THR B 1 294 ? 14.586 35.312 12.586 1 89.5 294 THR B O 1
ATOM 5495 N N . ASN B 1 295 ? 13.773 33.875 14.07 1 88.56 295 ASN B N 1
ATOM 5496 C CA . ASN B 1 295 ? 14.023 34.688 15.25 1 88.56 295 ASN B CA 1
ATOM 5497 C C . ASN B 1 295 ? 13.391 36.094 15.125 1 88.56 295 ASN B C 1
ATOM 5499 O O . ASN B 1 295 ? 14.031 37.094 15.43 1 88.56 295 ASN B O 1
ATOM 5503 N N . LEU B 1 296 ? 12.258 36.062 14.656 1 90.44 296 LEU B N 1
ATOM 5504 C CA . LEU B 1 296 ? 11.547 37.344 14.477 1 90.44 296 LEU B CA 1
ATOM 5505 C C . LEU B 1 296 ? 11.172 37.938 15.828 1 90.44 296 LEU B C 1
ATOM 5507 O O . LEU B 1 296 ? 10.844 39.125 15.906 1 90.44 296 LEU B O 1
ATOM 5511 N N . ASN B 1 297 ? 11.141 37.094 16.828 1 87 297 ASN B N 1
ATOM 5512 C CA . ASN B 1 297 ? 10.781 37.562 18.156 1 87 297 ASN B CA 1
ATOM 5513 C C . ASN B 1 297 ? 11.734 38.688 18.641 1 87 297 ASN B C 1
ATOM 5515 O O . ASN B 1 297 ? 11.367 39.469 19.5 1 87 297 ASN B O 1
ATOM 5519 N N . LYS B 1 298 ? 12.805 38.781 18.078 1 86.5 298 LYS B N 1
ATOM 5520 C CA . LYS B 1 298 ? 13.773 39.812 18.453 1 86.5 298 LYS B CA 1
ATOM 5521 C C . LYS B 1 298 ? 13.531 41.094 17.688 1 86.5 298 LYS B C 1
ATOM 5523 O O . LYS B 1 298 ? 14.102 42.156 18.016 1 86.5 298 LYS B O 1
ATOM 5528 N N . LYS B 1 299 ? 12.656 41.094 16.75 1 91.31 299 LYS B N 1
ATOM 5529 C CA . LYS B 1 299 ? 12.523 42.219 15.844 1 91.31 299 LYS B CA 1
ATOM 5530 C C . LYS B 1 299 ? 11.078 42.719 15.797 1 91.31 299 LYS B C 1
ATOM 5532 O O . LYS B 1 299 ? 10.836 43.938 15.688 1 91.31 299 LYS B O 1
ATOM 5537 N N . CYS B 1 300 ? 10.141 41.812 15.938 1 93.81 300 CYS B N 1
ATOM 5538 C CA . CYS B 1 300 ? 8.719 42.156 15.82 1 93.81 300 CYS B CA 1
ATOM 5539 C C . CYS B 1 300 ? 8.18 42.719 17.125 1 93.81 300 CYS B C 1
ATOM 5541 O O . CYS B 1 300 ? 8.492 42.219 18.203 1 93.81 300 CYS B O 1
ATOM 5543 N N . LYS B 1 301 ? 7.375 43.75 17.062 1 95.12 301 LYS B N 1
ATOM 5544 C CA . LYS B 1 301 ? 6.891 44.438 18.266 1 95.12 301 LYS B CA 1
ATOM 5545 C C . LYS B 1 301 ? 5.805 43.625 18.953 1 95.12 301 LYS B C 1
ATOM 5547 O O . LYS B 1 301 ? 5.836 43.438 20.172 1 95.12 301 LYS B O 1
ATOM 5552 N N . PHE B 1 302 ? 4.816 43.219 18.25 1 96.31 302 PHE B N 1
ATOM 5553 C CA . PHE B 1 302 ? 3.719 42.406 18.75 1 96.31 302 PHE B CA 1
ATOM 5554 C C . PHE B 1 302 ? 3.047 41.656 17.609 1 96.31 302 PHE B C 1
ATOM 5556 O O . PHE B 1 302 ? 3.34 41.906 16.438 1 96.31 302 PHE B O 1
ATOM 5563 N N . ILE B 1 303 ? 2.256 40.688 17.984 1 96.81 303 ILE B N 1
ATOM 5564 C CA . ILE B 1 303 ? 1.501 39.906 17.016 1 96.81 303 ILE B CA 1
ATOM 5565 C C . ILE B 1 303 ? 0.009 40.188 17.172 1 96.81 303 ILE B C 1
ATOM 5567 O O . ILE B 1 303 ? -0.498 40.281 18.281 1 96.81 303 ILE B O 1
ATOM 5571 N N . ILE B 1 304 ? -0.592 40.438 16.062 1 95.81 304 ILE B N 1
ATOM 5572 C CA . ILE B 1 304 ? -2.035 40.625 16.031 1 95.81 304 ILE B CA 1
ATOM 5573 C C . ILE B 1 304 ? -2.734 39.344 15.594 1 95.81 304 ILE B C 1
ATOM 5575 O O . ILE B 1 304 ? -2.287 38.688 14.656 1 95.81 304 ILE B O 1
ATOM 5579 N N . ASP B 1 305 ? -3.758 38.938 16.25 1 93.44 305 ASP B N 1
ATOM 5580 C CA . ASP B 1 305 ? -4.617 37.844 15.812 1 93.44 305 ASP B CA 1
ATOM 5581 C C . ASP B 1 305 ? -6.078 38.125 16.156 1 93.44 305 ASP B C 1
ATOM 5583 O O . ASP B 1 305 ? -6.383 38.656 17.219 1 93.44 305 ASP B O 1
ATOM 5587 N N . SER B 1 306 ? -6.918 37.75 15.219 1 88.06 306 SER B N 1
ATOM 5588 C CA . SER B 1 306 ? -8.344 38.031 15.383 1 88.06 306 SER B CA 1
ATOM 5589 C C . SER B 1 306 ? -9 37.031 16.328 1 88.06 306 SER B C 1
ATOM 5591 O O . SER B 1 306 ? -10.078 37.281 16.859 1 88.06 306 SER B O 1
ATOM 5593 N N . ALA B 1 307 ? -8.438 35.875 16.562 1 84.31 307 ALA B N 1
ATOM 5594 C CA . ALA B 1 307 ? -9 34.875 17.453 1 84.31 307 ALA B CA 1
ATOM 5595 C C . ALA B 1 307 ? -8.836 35.281 18.922 1 84.31 307 ALA B C 1
ATOM 5597 O O . ALA B 1 307 ? -7.715 35.406 19.422 1 84.31 307 ALA B O 1
ATOM 5598 N N . SER B 1 308 ? -9.938 35.344 19.625 1 86 308 SER B N 1
ATOM 5599 C CA . SER B 1 308 ? -9.953 35.906 20.984 1 86 308 SER B CA 1
ATOM 5600 C C . SER B 1 308 ? -9.211 34.969 21.953 1 86 308 SER B C 1
ATOM 5602 O O . SER B 1 308 ? -8.594 35.438 22.906 1 86 308 SER B O 1
ATOM 5604 N N . PHE B 1 309 ? -9.227 33.688 21.672 1 82.56 309 PHE B N 1
ATOM 5605 C CA . PHE B 1 309 ? -8.633 32.75 22.609 1 82.56 309 PHE B CA 1
ATOM 5606 C C . PHE B 1 309 ? -7.113 32.875 22.594 1 82.56 309 PHE B C 1
ATOM 5608 O O . PHE B 1 309 ? -6.445 32.375 23.516 1 82.56 309 PHE B O 1
ATOM 5615 N N . LYS B 1 310 ? -6.527 33.469 21.609 1 90.69 310 LYS B N 1
ATOM 5616 C CA . LYS B 1 310 ? -5.086 33.656 21.547 1 90.69 310 LYS B CA 1
ATOM 5617 C C . LYS B 1 310 ? -4.68 35 22.172 1 90.69 310 LYS B C 1
ATOM 5619 O O . LYS B 1 310 ? -3.516 35.188 22.531 1 90.69 310 LYS B O 1
ATOM 5624 N N . GLN B 1 311 ? -5.629 35.906 22.219 1 92.62 311 GLN B N 1
ATOM 5625 C CA . GLN B 1 311 ? -5.332 37.281 22.641 1 92.62 311 GLN B CA 1
ATOM 5626 C C . GLN B 1 311 ? -4.926 37.344 24.109 1 92.62 311 GLN B C 1
ATOM 5628 O O . GLN B 1 311 ? -5.426 36.562 24.922 1 92.62 311 GLN B O 1
ATOM 5633 N N . ASN B 1 312 ? -4.023 38.25 24.344 1 94.5 312 ASN B N 1
ATOM 5634 C CA . ASN B 1 312 ? -3.467 38.469 25.672 1 94.5 312 ASN B CA 1
ATOM 5635 C C . ASN B 1 312 ? -2.658 37.281 26.141 1 94.5 312 ASN B C 1
ATOM 5637 O O . ASN B 1 312 ? -2.641 36.938 27.344 1 94.5 312 ASN B O 1
ATOM 5641 N N . LYS B 1 313 ? -2.182 36.531 25.312 1 95.69 313 LYS B N 1
ATOM 5642 C CA . LYS B 1 313 ? -1.242 35.438 25.516 1 95.69 313 LYS B CA 1
ATOM 5643 C C . LYS B 1 313 ? 0.039 35.656 24.719 1 95.69 313 LYS B C 1
ATOM 5645 O O . LYS B 1 313 ? 0.308 36.75 24.25 1 95.69 313 LYS B O 1
ATOM 5650 N N . TYR B 1 314 ? 0.896 34.688 24.75 1 96 314 TYR B N 1
ATOM 5651 C CA . TYR B 1 314 ? 2.189 34.812 24.094 1 96 314 TYR B CA 1
ATOM 5652 C C . TYR B 1 314 ? 2.428 33.656 23.125 1 96 314 TYR B C 1
ATOM 5654 O O . TYR B 1 314 ? 1.92 32.562 23.328 1 96 314 TYR B O 1
ATOM 5662 N N . THR B 1 315 ? 3.129 33.938 22.047 1 94.88 315 THR B N 1
ATOM 5663 C CA . THR B 1 315 ? 3.486 32.875 21.125 1 94.88 315 THR B CA 1
ATOM 5664 C C . THR B 1 315 ? 4.363 31.844 21.812 1 94.88 315 THR B C 1
ATOM 5666 O O . THR B 1 315 ? 5.242 32.188 22.609 1 94.88 315 THR B O 1
ATOM 5669 N N . PRO B 1 316 ? 4.117 30.531 21.531 1 94 316 PRO B N 1
ATOM 5670 C CA . PRO B 1 316 ? 4.996 29.5 22.078 1 94 316 PRO B CA 1
ATOM 5671 C C . PRO B 1 316 ? 6.418 29.578 21.531 1 94 316 PRO B C 1
ATOM 5673 O O . PRO B 1 316 ? 6.609 29.875 20.344 1 94 316 PRO B O 1
ATOM 5676 N N . ALA B 1 317 ? 7.438 29.312 22.438 1 94 317 ALA B N 1
ATOM 5677 C CA . ALA B 1 317 ? 8.859 29.266 22.109 1 94 317 ALA B CA 1
ATOM 5678 C C . ALA B 1 317 ? 9.438 30.672 22 1 94 317 ALA B C 1
ATOM 5680 O O . ALA B 1 317 ? 10.523 30.953 22.5 1 94 317 ALA B O 1
ATOM 5681 N N . THR B 1 318 ? 8.672 31.656 21.312 1 94.56 318 THR B N 1
ATOM 5682 C CA . THR B 1 318 ? 9.234 32.969 20.984 1 94.56 318 THR B CA 1
ATOM 5683 C C . THR B 1 318 ? 8.664 34.031 21.906 1 94.56 318 THR B C 1
ATOM 5685 O O . THR B 1 318 ? 9.211 35.156 22 1 94.56 318 THR B O 1
ATOM 5688 N N . HIS B 1 319 ? 7.586 33.875 22.484 1 95.12 319 HIS B N 1
ATOM 5689 C CA . HIS B 1 319 ? 7.023 34.625 23.594 1 95.12 319 HIS B CA 1
ATOM 5690 C C . HIS B 1 319 ? 6.73 36.062 23.188 1 95.12 319 HIS B C 1
ATOM 5692 O O . HIS B 1 319 ? 7.043 37 23.922 1 95.12 319 HIS B O 1
ATOM 5698 N N . ILE B 1 320 ? 6.254 36.25 22.016 1 95.81 320 ILE B N 1
ATOM 5699 C CA . ILE B 1 320 ? 5.762 37.562 21.578 1 95.81 320 ILE B CA 1
ATOM 5700 C C . ILE B 1 320 ? 4.301 37.719 22 1 95.81 320 ILE B C 1
ATOM 5702 O O . ILE B 1 320 ? 3.496 36.812 21.844 1 95.81 320 ILE B O 1
ATOM 5706 N N . LYS B 1 321 ? 3.988 38.875 22.516 1 96 321 LYS B N 1
ATOM 5707 C CA . LYS B 1 321 ? 2.625 39.125 22.969 1 96 321 LYS B CA 1
ATOM 5708 C C . LYS B 1 321 ? 1.647 39.125 21.797 1 96 321 LYS B C 1
ATOM 5710 O O . LYS B 1 321 ? 1.926 39.719 20.75 1 96 321 LYS B O 1
ATOM 5715 N N . ILE B 1 322 ? 0.491 38.406 21.984 1 96.5 322 ILE B N 1
ATOM 5716 C CA . ILE B 1 322 ? -0.576 38.406 20.984 1 96.5 322 ILE B CA 1
ATOM 5717 C C . ILE B 1 322 ? -1.695 39.344 21.406 1 96.5 322 ILE B C 1
ATOM 5719 O O . ILE B 1 322 ? -2.248 39.219 22.5 1 96.5 322 ILE B O 1
ATOM 5723 N N . VAL B 1 323 ? -2.051 40.25 20.531 1 96.69 323 VAL B N 1
ATOM 5724 C CA . VAL B 1 323 ? -3.023 41.281 20.875 1 96.69 323 VAL B CA 1
ATOM 5725 C C . VAL B 1 323 ? -4.168 41.25 19.859 1 96.69 323 VAL B C 1
ATOM 5727 O O . VAL B 1 323 ? -4.086 40.594 18.828 1 96.69 323 VAL B O 1
ATOM 5730 N N . SER B 1 324 ? -5.258 41.938 20.188 1 94.81 324 SER B N 1
ATOM 5731 C CA . SER B 1 324 ? -6.395 42.062 19.281 1 94.81 324 SER B CA 1
ATOM 5732 C C . SER B 1 324 ? -6.121 43.125 18.203 1 94.81 324 SER B C 1
ATOM 5734 O O . SER B 1 324 ? -5.246 43.969 18.359 1 94.81 324 SER B O 1
ATOM 5736 N N . PRO B 1 325 ? -6.871 43.062 17.141 1 92.06 325 PRO B N 1
ATOM 5737 C CA . PRO B 1 325 ? -6.715 44.062 16.078 1 92.06 325 PRO B CA 1
ATOM 5738 C C . PRO B 1 325 ? -6.91 45.5 16.594 1 92.06 325 PRO B C 1
ATOM 5740 O O . PRO B 1 325 ? -6.289 46.438 16.078 1 92.06 325 PRO B O 1
ATOM 5743 N N . GLU B 1 326 ? -7.707 45.688 17.594 1 91.75 326 GLU B N 1
ATOM 5744 C CA . GLU B 1 326 ? -7.984 47.031 18.156 1 91.75 326 GLU B CA 1
ATOM 5745 C C . GLU B 1 326 ? -6.727 47.625 18.766 1 91.75 326 GLU B C 1
ATOM 5747 O O . GLU B 1 326 ? -6.629 48.844 18.906 1 91.75 326 GLU B O 1
ATOM 5752 N N . TYR B 1 327 ? -5.848 46.844 19.125 1 94.25 327 TYR B N 1
ATOM 5753 C CA . TYR B 1 327 ? -4.586 47.281 19.703 1 94.25 327 TYR B CA 1
ATOM 5754 C C . TYR B 1 327 ? -3.838 48.188 18.734 1 94.25 327 TYR B C 1
ATOM 5756 O O . TYR B 1 327 ? -3.115 49.094 19.172 1 94.25 327 TYR B O 1
ATOM 5764 N N . LEU B 1 328 ? -4.023 48.031 17.469 1 91.44 328 LEU B N 1
ATOM 5765 C CA . LEU B 1 328 ? -3.346 48.781 16.422 1 91.44 328 LEU B CA 1
ATOM 5766 C C . LEU B 1 328 ? -3.768 50.25 16.469 1 91.44 328 LEU B C 1
ATOM 5768 O O . LEU B 1 328 ? -3.035 51.125 16 1 91.44 328 LEU B O 1
ATOM 5772 N N . ARG B 1 329 ? -4.918 50.5 16.984 1 88.31 329 ARG B N 1
ATOM 5773 C CA . ARG B 1 329 ? -5.426 51.844 17.062 1 88.31 329 ARG B CA 1
ATOM 5774 C C . ARG B 1 329 ? -4.57 52.719 18 1 88.31 329 ARG B C 1
ATOM 5776 O O . ARG B 1 329 ? -4.363 53.906 17.734 1 88.31 329 ARG B O 1
ATOM 5783 N N . LYS B 1 330 ? -4.113 52.094 19 1 90.88 330 LYS B N 1
ATOM 5784 C CA . LYS B 1 330 ? -3.371 52.844 20.016 1 90.88 330 LYS B CA 1
ATOM 5785 C C . LYS B 1 330 ? -1.867 52.625 19.859 1 90.88 330 LYS B C 1
ATOM 5787 O O . LYS B 1 330 ? -1.069 53.438 20.344 1 90.88 330 LYS B O 1
ATOM 5792 N N . HIS B 1 331 ? -1.466 51.625 19.281 1 88.56 331 HIS B N 1
ATOM 5793 C CA . HIS B 1 331 ? -0.06 51.25 19.141 1 88.56 331 HIS B CA 1
ATOM 5794 C C . HIS B 1 331 ? 0.323 51.094 17.672 1 88.56 331 HIS B C 1
ATOM 5796 O O . HIS B 1 331 ? 0.36 50 17.156 1 88.56 331 HIS B O 1
ATOM 5802 N N . ASN B 1 332 ? 0.731 52.219 17.141 1 85.62 332 ASN B N 1
ATOM 5803 C CA . ASN B 1 332 ? 0.954 52.25 15.703 1 85.62 332 ASN B CA 1
ATOM 5804 C C . ASN B 1 332 ? 2.314 51.688 15.328 1 85.62 332 ASN B C 1
ATOM 5806 O O . ASN B 1 332 ? 3.262 51.75 16.109 1 85.62 332 ASN B O 1
ATOM 5810 N N . VAL B 1 333 ? 2.357 50.969 14.281 1 93.88 333 VAL B N 1
ATOM 5811 C CA . VAL B 1 333 ? 3.572 50.5 13.625 1 93.88 333 VAL B CA 1
ATOM 5812 C C . VAL B 1 333 ? 3.611 51 12.18 1 93.88 333 VAL B C 1
ATOM 5814 O O . VAL B 1 333 ? 2.588 51.406 11.633 1 93.88 333 VAL B O 1
ATOM 5817 N N . LYS B 1 334 ? 4.781 51 11.625 1 94.69 334 LYS B N 1
ATOM 5818 C CA . LYS B 1 334 ? 4.934 51.5 10.258 1 94.69 334 LYS B CA 1
ATOM 5819 C C . LYS B 1 334 ? 4.555 50.438 9.242 1 94.69 334 LYS B C 1
ATOM 5821 O O . LYS B 1 334 ? 4.105 50.75 8.141 1 94.69 334 LYS B O 1
ATOM 5826 N N . SER B 1 335 ? 4.773 49.219 9.609 1 95.75 335 SER B N 1
ATOM 5827 C CA . SER B 1 335 ? 4.508 48.125 8.664 1 95.75 335 SER B CA 1
ATOM 5828 C C . SER B 1 335 ? 3.898 46.906 9.375 1 95.75 335 SER B C 1
ATOM 5830 O O . SER B 1 335 ? 4.102 46.719 10.57 1 95.75 335 SER B O 1
ATOM 5832 N N . ILE B 1 336 ? 3.143 46.156 8.617 1 96.31 336 ILE B N 1
ATOM 5833 C CA . ILE B 1 336 ? 2.568 44.906 9.094 1 96.31 336 ILE B CA 1
ATOM 5834 C C . ILE B 1 336 ? 2.893 43.781 8.102 1 96.31 336 ILE B C 1
ATOM 5836 O O . ILE B 1 336 ? 2.682 43.906 6.898 1 96.31 336 ILE B O 1
ATOM 5840 N N . LEU B 1 337 ? 3.535 42.781 8.633 1 95.75 337 LEU B N 1
ATOM 5841 C CA . LEU B 1 337 ? 3.725 41.531 7.871 1 95.75 337 LEU B CA 1
ATOM 5842 C C . LEU B 1 337 ? 2.584 40.562 8.133 1 95.75 337 LEU B C 1
ATOM 5844 O O . LEU B 1 337 ? 2.426 40.062 9.25 1 95.75 337 LEU B O 1
ATOM 5848 N N . ILE B 1 338 ? 1.836 40.25 7.121 1 94.94 338 ILE B N 1
ATOM 5849 C CA . ILE B 1 338 ? 0.675 39.375 7.25 1 94.94 338 ILE B CA 1
ATOM 5850 C C . ILE B 1 338 ? 1.088 37.938 6.996 1 94.94 338 ILE B C 1
ATOM 5852 O O . ILE B 1 338 ? 1.604 37.625 5.926 1 94.94 338 ILE B O 1
ATOM 5856 N N . MET B 1 339 ? 0.89 37.062 7.984 1 91.75 339 MET B N 1
ATOM 5857 C CA . MET B 1 339 ? 1.118 35.625 7.906 1 91.75 339 MET B CA 1
ATOM 5858 C C . MET B 1 339 ? -0.126 34.844 8.336 1 91.75 339 MET B C 1
ATOM 5860 O O . MET B 1 339 ? -0.095 34.125 9.32 1 91.75 339 MET B O 1
ATOM 5864 N N . ALA B 1 340 ? -1.161 34.938 7.531 1 84.75 340 ALA B N 1
ATOM 5865 C CA . ALA B 1 340 ? -2.447 34.375 7.945 1 84.75 340 ALA B CA 1
ATOM 5866 C C . ALA B 1 340 ? -2.998 33.438 6.883 1 84.75 340 ALA B C 1
ATOM 5868 O O . ALA B 1 340 ? -4.211 33.344 6.691 1 84.75 340 ALA B O 1
ATOM 5869 N N . GLY B 1 341 ? -2.078 32.844 6.148 1 76.81 341 GLY B N 1
ATOM 5870 C CA . GLY B 1 341 ? -2.494 31.828 5.18 1 76.81 341 GLY B CA 1
ATOM 5871 C C . GLY B 1 341 ? -3.596 32.312 4.258 1 76.81 341 GLY B C 1
ATOM 5872 O O . GLY B 1 341 ? -3.457 33.344 3.605 1 76.81 341 GLY B O 1
ATOM 5873 N N . SER B 1 342 ? -4.809 31.625 4.289 1 71.06 342 SER B N 1
ATOM 5874 C CA . SER B 1 342 ? -5.91 31.891 3.367 1 71.06 342 SER B CA 1
ATOM 5875 C C . SER B 1 342 ? -6.609 33.188 3.701 1 71.06 342 SER B C 1
ATOM 5877 O O . SER B 1 342 ? -7.359 33.75 2.883 1 71.06 342 SER B O 1
ATOM 5879 N N . TYR B 1 343 ? -6.312 33.75 4.812 1 77.69 343 TYR B N 1
ATOM 5880 C CA . TYR B 1 343 ? -6.984 34.969 5.238 1 77.69 343 TYR B CA 1
ATOM 5881 C C . TYR B 1 343 ? -6.137 36.219 4.926 1 77.69 343 TYR B C 1
ATOM 5883 O O . TYR B 1 343 ? -6.562 37.344 5.164 1 77.69 343 TYR B O 1
ATOM 5891 N N . SER B 1 344 ? -5.039 35.969 4.383 1 86.88 344 SER B N 1
ATOM 5892 C CA . SER B 1 344 ? -4.066 37.062 4.207 1 86.88 344 SER B CA 1
ATOM 5893 C C . SER B 1 344 ? -4.629 38.156 3.332 1 86.88 344 SER B C 1
ATOM 5895 O O . SER B 1 344 ? -4.461 39.344 3.643 1 86.88 344 SER B O 1
ATOM 5897 N N . ASP B 1 345 ? -5.344 37.781 2.324 1 86 345 ASP B N 1
ATOM 5898 C CA . ASP B 1 345 ? -5.871 38.781 1.414 1 86 345 ASP B CA 1
ATOM 5899 C C . ASP B 1 345 ? -6.965 39.625 2.088 1 86 345 ASP B C 1
ATOM 5901 O O . ASP B 1 345 ? -7.051 40.844 1.879 1 86 345 ASP B O 1
ATOM 5905 N N . GLU B 1 346 ? -7.738 38.906 2.828 1 85.88 346 GLU B N 1
ATOM 5906 C CA . GLU B 1 346 ? -8.789 39.625 3.561 1 85.88 346 GLU B CA 1
ATOM 5907 C C . GLU B 1 346 ? -8.195 40.594 4.562 1 85.88 346 GLU B C 1
ATOM 5909 O O . GLU B 1 346 ? -8.68 41.719 4.695 1 85.88 346 GLU B O 1
ATOM 5914 N N . ILE B 1 347 ? -7.191 40.188 5.246 1 90.25 347 ILE B N 1
ATOM 5915 C CA . ILE B 1 347 ? -6.531 41.031 6.242 1 90.25 347 ILE B CA 1
ATOM 5916 C C . ILE B 1 347 ? -5.879 42.219 5.559 1 90.25 347 ILE B C 1
ATOM 5918 O O . ILE B 1 347 ? -5.945 43.344 6.07 1 90.25 347 ILE B O 1
ATOM 5922 N N . ALA B 1 348 ? -5.336 42 4.43 1 92.88 348 ALA B N 1
ATOM 5923 C CA . ALA B 1 348 ? -4.723 43.062 3.666 1 92.88 348 ALA B CA 1
ATOM 5924 C C . ALA B 1 348 ? -5.758 44.125 3.301 1 92.88 348 ALA B C 1
ATOM 5926 O O . ALA B 1 348 ? -5.469 45.344 3.359 1 92.88 348 ALA B O 1
ATOM 5927 N N . GLN B 1 349 ? -6.91 43.719 2.977 1 91.81 349 GLN B N 1
ATOM 5928 C CA . GLN B 1 349 ? -7.98 44.656 2.623 1 91.81 349 GLN B CA 1
ATOM 5929 C C . GLN B 1 349 ? -8.43 45.469 3.836 1 91.81 349 GLN B C 1
ATOM 5931 O O . GLN B 1 349 ? -8.703 46.656 3.723 1 91.81 349 GLN B O 1
ATOM 5936 N N . ILE B 1 350 ? -8.547 44.781 4.922 1 91.06 350 ILE B N 1
ATOM 5937 C CA . ILE B 1 350 ? -8.922 45.438 6.16 1 91.06 350 ILE B CA 1
ATOM 5938 C C . ILE B 1 350 ? -7.895 46.531 6.48 1 91.06 350 ILE B C 1
ATOM 5940 O O . ILE B 1 350 ? -8.258 47.656 6.816 1 91.06 350 ILE B O 1
ATOM 5944 N N . LEU B 1 351 ? -6.645 46.219 6.367 1 92.94 351 LEU B N 1
ATOM 5945 C CA . LEU B 1 351 ? -5.566 47.156 6.676 1 92.94 351 LEU B CA 1
ATOM 5946 C C . LEU B 1 351 ? -5.598 48.344 5.723 1 92.94 351 LEU B C 1
ATOM 5948 O O . LEU B 1 351 ? -5.414 49.5 6.148 1 92.94 351 LEU B O 1
ATOM 5952 N N . LYS B 1 352 ? -5.855 48.094 4.477 1 93.19 352 LYS B N 1
ATOM 5953 C CA . LYS B 1 352 ? -5.926 49.156 3.484 1 93.19 352 LYS B CA 1
ATOM 5954 C C . LYS B 1 352 ? -7.062 50.125 3.801 1 93.19 352 LYS B C 1
ATOM 5956 O O . LYS B 1 352 ? -6.934 51.344 3.596 1 93.19 352 LYS B O 1
ATOM 5961 N N . LYS B 1 353 ? -8.117 49.625 4.27 1 93.06 353 LYS B N 1
ATOM 5962 C CA . LYS B 1 353 ? -9.312 50.406 4.527 1 93.06 353 LYS B CA 1
ATOM 5963 C C . LYS B 1 353 ? -9.195 51.156 5.855 1 93.06 353 LYS B C 1
ATOM 5965 O O . LYS B 1 353 ? -9.477 52.344 5.93 1 93.06 353 LYS B O 1
ATOM 5970 N N . GLU B 1 354 ? -8.758 50.5 6.867 1 92.44 354 GLU B N 1
ATOM 5971 C CA . GLU B 1 354 ? -8.828 51.031 8.219 1 92.44 354 GLU B CA 1
ATOM 5972 C C . GLU B 1 354 ? -7.512 51.719 8.609 1 92.44 354 GLU B C 1
ATOM 5974 O O . GLU B 1 354 ? -7.496 52.594 9.453 1 92.44 354 GLU B O 1
ATOM 5979 N N . TYR B 1 355 ? -6.43 51.219 8.008 1 92.56 355 TYR B N 1
ATOM 5980 C CA . TYR B 1 355 ? -5.113 51.75 8.359 1 92.56 355 TYR B CA 1
ATOM 5981 C C . TYR B 1 355 ? -4.289 52 7.105 1 92.56 355 TYR B C 1
ATOM 5983 O O . TYR B 1 355 ? -3.211 51.438 6.926 1 92.56 355 TYR B O 1
ATOM 5991 N N . PRO B 1 356 ? -4.668 52.969 6.324 1 91.44 356 PRO B N 1
ATOM 5992 C CA . PRO B 1 356 ? -4.031 53.219 5.023 1 91.44 356 PRO B CA 1
ATOM 5993 C C . PRO B 1 356 ? -2.582 53.656 5.152 1 91.44 356 PRO B C 1
ATOM 5995 O O . PRO B 1 356 ? -1.8 53.531 4.207 1 91.44 356 PRO B O 1
ATOM 5998 N N . ASP B 1 357 ? -2.17 54.188 6.266 1 91.31 357 ASP B N 1
ATOM 5999 C CA . ASP B 1 357 ? -0.82 54.719 6.441 1 91.31 357 ASP B CA 1
ATOM 6000 C C . ASP B 1 357 ? 0.159 53.594 6.809 1 91.31 357 ASP B C 1
ATOM 6002 O O . ASP B 1 357 ? 1.374 53.812 6.793 1 91.31 357 ASP B O 1
ATOM 6006 N N . ILE B 1 358 ? -0.289 52.438 7.156 1 93.81 358 ILE B N 1
ATOM 6007 C CA . ILE B 1 358 ? 0.553 51.312 7.52 1 93.81 358 ILE B CA 1
ATOM 6008 C C . ILE B 1 358 ? 0.871 50.469 6.277 1 93.81 358 ILE B C 1
ATOM 6010 O O . ILE B 1 358 ? -0.037 50.031 5.562 1 93.81 358 ILE B O 1
ATOM 6014 N N . LYS B 1 359 ? 2.115 50.281 5.996 1 94.69 359 LYS B N 1
ATOM 6015 C CA . LYS B 1 359 ? 2.502 49.375 4.906 1 94.69 359 LYS B CA 1
ATOM 6016 C C . LYS B 1 359 ? 2.186 47.938 5.242 1 94.69 359 LYS B C 1
ATOM 6018 O O . LYS B 1 359 ? 2.453 47.469 6.355 1 94.69 359 LYS B O 1
ATOM 6023 N N . ASN B 1 360 ? 1.57 47.312 4.367 1 94.69 360 ASN B N 1
ATOM 6024 C CA . ASN B 1 360 ? 1.269 45.906 4.66 1 94.69 360 ASN B CA 1
ATOM 6025 C C . ASN B 1 360 ? 1.913 44.969 3.643 1 94.69 360 ASN B C 1
ATOM 6027 O O . ASN B 1 360 ? 1.988 45.312 2.455 1 94.69 360 ASN B O 1
ATOM 6031 N N . TYR B 1 361 ? 2.486 43.969 4.152 1 95.12 361 TYR B N 1
ATOM 6032 C CA . TYR B 1 361 ? 3.172 42.938 3.396 1 95.12 361 TYR B CA 1
ATOM 6033 C C . TYR B 1 361 ? 2.539 41.562 3.65 1 95.12 361 TYR B C 1
ATOM 6035 O O . TYR B 1 361 ? 2.066 41.281 4.754 1 95.12 361 TYR B O 1
ATOM 6043 N N . ILE B 1 362 ? 2.498 40.719 2.631 1 93.69 362 ILE B N 1
ATOM 6044 C CA . ILE B 1 362 ? 1.993 39.344 2.771 1 93.69 362 ILE B CA 1
ATOM 6045 C C . ILE B 1 362 ? 3.117 38.344 2.504 1 93.69 362 ILE B C 1
ATOM 6047 O O . ILE B 1 362 ? 3.846 38.469 1.517 1 93.69 362 ILE B O 1
ATOM 6051 N N . LEU B 1 363 ? 3.281 37.469 3.445 1 88.5 363 LEU B N 1
ATOM 6052 C CA . LEU B 1 363 ? 4.18 36.344 3.195 1 88.5 363 LEU B CA 1
ATOM 6053 C C . LEU B 1 363 ? 3.455 35.219 2.463 1 88.5 363 LEU B C 1
ATOM 6055 O O . LEU B 1 363 ? 2.521 34.625 3.002 1 88.5 363 LEU B O 1
ATOM 6059 N N . LYS B 1 364 ? 3.812 34.969 1.142 1 79.19 364 LYS B N 1
ATOM 6060 C CA . LYS B 1 364 ? 3.266 33.875 0.32 1 79.19 364 LYS B CA 1
ATOM 6061 C C . LYS B 1 364 ? 4.367 32.938 -0.155 1 79.19 364 LYS B C 1
ATOM 6063 O O . LYS B 1 364 ? 5.242 33.344 -0.928 1 79.19 364 LYS B O 1
ATOM 6068 N N . GLN B 1 365 ? 4.285 31.688 0.07 1 73.19 365 GLN B N 1
ATOM 6069 C CA . GLN B 1 365 ? 5.223 30.656 -0.378 1 73.19 365 GLN B CA 1
ATOM 6070 C C . GLN B 1 365 ? 6.668 31.125 -0.21 1 73.19 365 GLN B C 1
ATOM 6072 O O . GLN B 1 365 ? 7.453 31.078 -1.158 1 73.19 365 GLN B O 1
ATOM 6077 N N . ASN B 1 366 ? 7.09 31.719 0.78 1 74.25 366 ASN B N 1
ATOM 6078 C CA . ASN B 1 366 ? 8.422 32.156 1.197 1 74.25 366 ASN B CA 1
ATOM 6079 C C . ASN B 1 366 ? 8.773 33.531 0.621 1 74.25 366 ASN B C 1
ATOM 6081 O O . ASN B 1 366 ? 9.914 33.969 0.716 1 74.25 366 ASN B O 1
ATOM 6085 N N . LYS B 1 367 ? 7.828 34.125 -0.109 1 81.56 367 LYS B N 1
ATOM 6086 C CA . LYS B 1 367 ? 8.055 35.438 -0.658 1 81.56 367 LYS B CA 1
ATOM 6087 C C . LYS B 1 367 ? 7.215 36.5 0.069 1 81.56 367 LYS B C 1
ATOM 6089 O O . LYS B 1 367 ? 6.074 36.219 0.453 1 81.56 367 LYS B O 1
ATOM 6094 N N . ILE B 1 368 ? 7.828 37.562 0.29 1 88.62 368 ILE B N 1
ATOM 6095 C CA . ILE B 1 368 ? 7.117 38.688 0.91 1 88.62 368 ILE B CA 1
ATOM 6096 C C . ILE B 1 368 ? 6.738 39.719 -0.156 1 88.62 368 ILE B C 1
ATOM 6098 O O . ILE B 1 368 ? 7.605 40.219 -0.872 1 88.62 368 ILE B O 1
ATOM 6102 N N . ILE B 1 369 ? 5.445 39.906 -0.286 1 88.38 369 ILE B N 1
ATOM 6103 C CA . ILE B 1 369 ? 4.934 40.781 -1.311 1 88.38 369 ILE B CA 1
ATOM 6104 C C . ILE B 1 369 ? 4.258 42 -0.649 1 88.38 369 ILE B C 1
ATOM 6106 O O . ILE B 1 369 ? 3.434 41.844 0.251 1 88.38 369 ILE B O 1
ATOM 6110 N N . ARG B 1 370 ? 4.609 43.156 -1.129 1 88.06 370 ARG B N 1
ATOM 6111 C CA . ARG B 1 370 ? 3.969 44.375 -0.627 1 88.06 370 ARG B CA 1
ATOM 6112 C C . ARG B 1 370 ? 2.602 44.562 -1.271 1 88.06 370 ARG B C 1
ATOM 6114 O O . ARG B 1 370 ? 2.441 44.375 -2.477 1 88.06 370 ARG B O 1
ATOM 6121 N N . ASN B 1 371 ? 1.654 44.688 -0.363 1 80 371 ASN B N 1
ATOM 6122 C CA . ASN B 1 371 ? 0.32 45 -0.876 1 80 371 ASN B CA 1
ATOM 6123 C C . ASN B 1 371 ? 0.053 46.5 -0.914 1 80 371 ASN B C 1
ATOM 6125 O O . ASN B 1 371 ? 0.265 47.188 0.079 1 80 371 ASN B O 1
ATOM 6129 N N . ASN B 1 372 ? 0.185 47.188 -2.098 1 64.31 372 ASN B N 1
ATOM 6130 C CA . ASN B 1 372 ? -0.075 48.625 -2.279 1 64.31 372 ASN B CA 1
ATOM 6131 C C . ASN B 1 372 ? -1.562 48.938 -2.154 1 64.31 372 ASN B C 1
ATOM 6133 O O . ASN B 1 372 ? -2.408 48.156 -2.576 1 64.31 372 ASN B O 1
#

Nearest PDB structures (foldseek):
  5t6b-assembly3_C  TM=5.968E-01  e=8.159E-26  Actinomadura kijaniata
  5t6b-assembly1_A  TM=6.065E-01  e=1.498E-24  Actinomadura kijaniata
  5t64-assembly1_B  TM=5.891E-01  e=2.434E-24  Actinomadura kijaniata
  5t6b-assembly4_D  TM=5.893E-01  e=3.296E-24  Actinomadura kijaniata
  4kwc-assembly1_A  TM=7.771E-01  e=2.810E-09  Bacillus pumilus